Protein 5DXI (pdb70)

Structure (mmCIF, N/CA/C/O backbone):
data_5DXI
#
_entry.id   5DXI
#
_cell.length_a   58.757
_cell.length_b   87.200
_cell.length_c   139.271
_cell.angle_alpha   90.000
_cell.angle_beta   90.000
_cell.angle_gamma   90.000
#
_symmetry.space_group_name_H-M   'P 21 21 21'
#
loop_
_entity.id
_entity.type
_entity.pdbx_description
1 polymer 'trehalose-6-phosphate phosphatase'
2 branched alpha-D-glucopyranose-(1-1)-alpha-D-glucopyranose
3 non-polymer 'MAGNESIUM ION'
4 non-polymer 'BERYLLIUM TRIFLUORIDE ION'
5 water water
#
loop_
_atom_site.group_PDB
_atom_site.id
_atom_site.type_symbol
_atom_site.label_atom_id
_atom_site.label_alt_id
_atom_site.label_comp_id
_atom_site.label_asym_id
_atom_site.label_entity_id
_atom_site.label_seq_id
_atom_site.pdbx_PDB_ins_code
_atom_site.Cartn_x
_atom_site.Cartn_y
_atom_site.Cartn_z
_atom_site.occupancy
_atom_site.B_iso_or_equiv
_atom_site.auth_seq_id
_atom_site.auth_comp_id
_atom_site.auth_asym_id
_atom_site.auth_atom_id
_atom_site.pdbx_PDB_model_num
ATOM 1 N N . SER A 1 1 ? 4.691 79.931 176.407 1.00 52.62 -2 SER A N 1
ATOM 2 C CA . SER A 1 1 ? 5.625 80.823 177.100 1.00 54.13 -2 SER A CA 1
ATOM 3 C C . SER A 1 1 ? 6.992 80.184 177.463 1.00 49.56 -2 SER A C 1
ATOM 4 O O . SER A 1 1 ? 8.012 80.855 177.308 1.00 58.04 -2 SER A O 1
ATOM 6 N N . ASN A 1 2 ? 7.055 78.942 177.957 1.00 55.76 -1 ASN A N 1
ATOM 7 C CA . ASN A 1 2 ? 5.901 78.196 178.429 1.00 50.52 -1 ASN A CA 1
ATOM 8 C C . ASN A 1 2 ? 5.608 78.574 179.879 1.00 45.53 -1 ASN A C 1
ATOM 9 O O . ASN A 1 2 ? 6.515 78.675 180.709 1.00 41.87 -1 ASN A O 1
ATOM 14 N N . ALA A 1 3 ? 4.328 78.814 180.145 1.00 39.87 0 ALA A N 1
ATOM 15 C CA . ALA A 1 3 ? 3.865 79.396 181.393 1.00 37.52 0 ALA A CA 1
ATOM 16 C C . ALA A 1 3 ? 4.443 78.691 182.607 1.00 32.60 0 ALA A C 1
ATOM 17 O O . ALA A 1 3 ? 4.566 77.471 182.622 1.00 32.89 0 ALA A O 1
ATOM 19 N N . TYR A 1 4 ? 4.800 79.475 183.620 1.00 30.78 1 TYR A N 1
ATOM 20 C CA . TYR A 1 4 ? 5.381 78.931 184.832 1.00 30.89 1 TYR A CA 1
ATOM 21 C C . TYR A 1 4 ? 4.394 79.011 185.999 1.00 32.20 1 TYR A C 1
ATOM 22 O O . TYR A 1 4 ? 4.415 78.177 186.910 1.00 27.26 1 TYR A O 1
ATOM 31 N N . THR A 1 5 ? 3.531 80.022 185.956 1.00 29.03 2 THR A N 1
ATOM 32 C CA . THR A 1 5 ? 2.488 80.209 186.954 1.00 28.67 2 THR A CA 1
ATOM 33 C C . THR A 1 5 ? 1.192 80.522 186.239 1.00 26.80 2 THR A C 1
ATOM 34 O O . THR A 1 5 ? 1.227 81.020 185.129 1.00 30.23 2 THR A O 1
ATOM 38 N N . PRO A 1 6 ? 0.050 80.191 186.853 1.00 27.92 3 PRO A N 1
ATOM 39 C CA . PRO A 1 6 ? -1.247 80.595 186.294 1.00 27.99 3 PRO A CA 1
ATOM 40 C C . PRO A 1 6 ? -1.509 82.091 186.483 1.00 28.77 3 PRO A C 1
ATOM 41 O O . PRO A 1 6 ? -0.937 82.695 187.390 1.00 29.83 3 PRO A O 1
ATOM 45 N N . ALA A 1 7 ? -2.363 82.677 185.654 1.00 28.83 4 ALA A N 1
ATOM 46 C CA . ALA A 1 7 ? -2.797 84.060 185.890 1.00 33.78 4 ALA A CA 1
ATOM 47 C C . ALA A 1 7 ? -3.551 84.098 187.207 1.00 33.14 4 ALA A C 1
ATOM 48 O O . ALA A 1 7 ? -4.165 83.100 187.603 1.00 30.34 4 ALA A O 1
ATOM 50 N N . LEU A 1 8 ? -3.492 85.231 187.896 1.00 27.82 5 LEU A N 1
ATOM 51 C CA . LEU A 1 8 ? -4.198 85.398 189.165 1.00 30.65 5 LEU A CA 1
ATOM 52 C C . LEU A 1 8 ? -5.697 85.213 188.978 1.00 31.27 5 LEU A C 1
ATOM 53 O O . LEU A 1 8 ? -6.283 85.743 188.036 1.00 33.12 5 LEU A O 1
ATOM 58 N N . ASN A 1 9 ? -6.300 84.453 189.882 1.00 31.92 6 ASN A N 1
ATOM 59 C CA . ASN A 1 9 ? -7.743 84.251 189.927 1.00 34.65 6 ASN A CA 1
ATOM 60 C C . ASN A 1 9 ? -8.404 85.440 190.653 1.00 33.93 6 ASN A C 1
ATOM 61 O O . ASN A 1 9 ? -8.636 85.397 191.856 1.00 33.00 6 ASN A O 1
ATOM 66 N N . ARG A 1 10 ? -8.700 86.501 189.914 1.00 35.47 7 ARG A N 1
ATOM 67 C CA . ARG A 1 10 ? -9.181 87.722 190.547 1.00 36.60 7 ARG A CA 1
ATOM 68 C C . ARG A 1 10 ? -10.525 87.556 191.284 1.00 36.86 7 ARG A C 1
ATOM 69 O O . ARG A 1 10 ? -10.665 88.065 192.393 1.00 38.82 7 ARG A O 1
ATOM 77 N N . PRO A 1 11 ? -11.501 86.818 190.700 1.00 41.68 8 PRO A N 1
ATOM 78 C CA . PRO A 1 11 ? -12.752 86.621 191.456 1.00 35.63 8 PRO A CA 1
ATOM 79 C C . PRO A 1 11 ? -12.581 85.923 192.801 1.00 40.67 8 PRO A C 1
ATOM 80 O O . PRO A 1 11 ? -13.237 86.323 193.770 1.00 39.65 8 PRO A O 1
ATOM 84 N N . LEU A 1 12 ? -11.725 84.903 192.860 1.00 35.80 9 LEU A N 1
ATOM 85 C CA . LEU A 1 12 ? -11.422 84.237 194.122 1.00 38.90 9 LEU A CA 1
ATOM 86 C C . LEU A 1 12 ? -10.753 85.214 195.093 1.00 34.97 9 LEU A C 1
ATOM 87 O O . LEU A 1 12 ? -11.089 85.247 196.275 1.00 36.22 9 LEU A O 1
ATOM 92 N N . LEU A 1 13 ? -9.798 85.993 194.593 1.00 35.26 10 LEU A N 1
ATOM 93 C CA . LEU A 1 13 ? -9.106 86.954 195.451 1.00 36.27 10 LEU A CA 1
ATOM 94 C C . LEU A 1 13 ? -10.139 87.886 196.084 1.00 36.90 10 LEU A C 1
ATOM 95 O O . LEU A 1 13 ? -10.115 88.131 197.301 1.00 37.21 10 LEU A O 1
ATOM 100 N N . LEU A 1 14 ? -11.070 88.352 195.251 1.00 35.79 11 LEU A N 1
ATOM 101 C CA . LEU A 1 14 ? -12.128 89.258 195.690 1.00 38.92 11 LEU A CA 1
ATOM 102 C C . LEU A 1 14 ? -12.998 88.589 196.746 1.00 41.61 11 LEU A C 1
ATOM 103 O O . LEU A 1 14 ? -13.326 89.191 197.768 1.00 42.52 11 LEU A O 1
ATOM 108 N N . ASN A 1 15 ? -13.360 87.329 196.509 1.00 39.79 12 ASN A N 1
ATOM 109 C CA . ASN A 1 15 ? -14.183 86.605 197.468 1.00 40.53 12 ASN A CA 1
ATOM 110 C C . ASN A 1 15 ? -13.496 86.412 198.810 1.00 42.42 12 ASN A C 1
ATOM 111 O O . ASN A 1 15 ? -14.123 86.569 199.861 1.00 46.42 12 ASN A O 1
ATOM 116 N N . ASN A 1 16 ? -12.214 86.066 198.784 1.00 39.66 13 ASN A N 1
ATOM 117 C CA . ASN A 1 16 ? -11.480 85.853 200.024 1.00 40.12 13 ASN A CA 1
ATOM 118 C C . ASN A 1 16 ? -11.353 87.197 200.760 1.00 40.67 13 ASN A C 1
ATOM 119 O O . ASN A 1 16 ? -11.453 87.248 201.989 1.00 42.31 13 ASN A O 1
ATOM 124 N N . TYR A 1 17 ? -11.146 88.270 199.993 1.00 37.23 14 TYR A N 1
ATOM 125 C CA . TYR A 1 17 ? -11.048 89.631 200.545 1.00 41.88 14 TYR A CA 1
ATOM 126 C C . TYR A 1 17 ? -12.303 90.018 201.308 1.00 42.93 14 TYR A C 1
ATOM 127 O O . TYR A 1 17 ? -12.234 90.392 202.472 1.00 42.59 14 TYR A O 1
ATOM 136 N N . LYS A 1 18 ? -13.453 89.885 200.661 1.00 43.76 15 LYS A N 1
ATOM 137 C CA . LYS A 1 18 ? -14.701 90.303 201.278 1.00 46.81 15 LYS A CA 1
ATOM 138 C C . LYS A 1 18 ? -15.124 89.385 202.436 1.00 49.74 15 LYS A C 1
ATOM 139 O O . LYS A 1 18 ? -15.853 89.805 203.333 1.00 50.61 15 LYS A O 1
ATOM 145 N N . GLU A 1 19 ? -14.650 88.143 202.433 1.00 46.95 16 GLU A N 1
ATOM 146 C CA . GLU A 1 19 ? -14.942 87.226 203.526 1.00 48.18 16 GLU A CA 1
ATOM 147 C C . GLU A 1 19 ? -14.104 87.516 204.777 1.00 49.58 16 GLU A C 1
ATOM 148 O O . GLU A 1 19 ? -14.556 87.286 205.902 1.00 52.18 16 GLU A O 1
ATOM 154 N N . SER A 1 20 ? -12.882 88.001 204.571 1.00 47.26 17 SER A N 1
ATOM 155 C CA . SER A 1 20 ? -11.894 88.146 205.643 1.00 49.14 17 SER A CA 1
ATOM 156 C C . SER A 1 20 ? -12.069 89.383 206.539 1.00 47.70 17 SER A C 1
ATOM 157 O O . SER A 1 20 ? -12.658 90.385 206.134 1.00 49.06 17 SER A O 1
ATOM 160 N N . GLN A 1 21 ? -11.525 89.298 207.751 1.00 48.29 18 GLN A N 1
ATOM 161 C CA . GLN A 1 21 ? -11.648 90.362 208.750 1.00 49.38 18 GLN A CA 1
ATOM 162 C C . GLN A 1 21 ? -10.344 91.127 208.983 1.00 49.11 18 GLN A C 1
ATOM 163 O O . GLN A 1 21 ? -10.371 92.317 209.298 1.00 48.04 18 GLN A O 1
ATOM 169 N N . ARG A 1 22 ? -9.209 90.445 208.844 1.00 45.97 19 ARG A N 1
ATOM 170 C CA . ARG A 1 22 ? -7.909 91.050 209.152 1.00 45.20 19 ARG A CA 1
ATOM 171 C C . ARG A 1 22 ? -6.979 90.941 207.951 1.00 41.24 19 ARG A C 1
ATOM 172 O O . ARG A 1 22 ? -6.270 89.952 207.764 1.00 39.41 19 ARG A O 1
ATOM 180 N N . ARG A 1 23 ? -6.975 91.993 207.150 1.00 38.96 20 ARG A N 1
ATOM 181 C CA . ARG A 1 23 ? -6.313 91.944 205.871 1.00 37.18 20 ARG A CA 1
ATOM 182 C C . ARG A 1 23 ? -4.953 92.617 205.933 1.00 37.60 20 ARG A C 1
ATOM 183 O O . ARG A 1 23 ? -4.813 93.699 206.511 1.00 40.95 20 ARG A O 1
ATOM 191 N N . LEU A 1 24 ? -3.957 91.992 205.321 1.00 33.03 21 LEU A N 1
ATOM 192 C CA . LEU A 1 24 ? -2.613 92.562 205.268 1.00 32.49 21 LEU A CA 1
ATOM 193 C C . LEU A 1 24 ? -2.108 92.598 203.833 1.00 33.55 21 LEU A C 1
ATOM 194 O O . LEU A 1 24 ? -1.914 91.547 203.185 1.00 31.56 21 LEU A O 1
ATOM 199 N N . PHE A 1 25 ? -1.900 93.810 203.337 1.00 30.86 22 PHE A N 1
ATOM 200 C CA . PHE A 1 25 ? -1.354 94.034 202.009 1.00 28.30 22 PHE A CA 1
ATOM 201 C C . PHE A 1 25 ? 0.142 94.324 202.083 1.00 32.26 22 PHE A C 1
ATOM 202 O O . PHE A 1 25 ? 0.582 95.202 202.847 1.00 33.17 22 PHE A O 1
ATOM 210 N N . LEU A 1 26 ? 0.911 93.608 201.268 1.00 28.30 23 LEU A N 1
ATOM 211 C CA . LEU A 1 26 ? 2.366 93.695 201.268 1.00 27.92 23 LEU A CA 1
ATOM 212 C C . LEU A 1 26 ? 2.850 94.028 199.868 1.00 26.03 23 LEU A C 1
ATOM 213 O O . LEU A 1 26 ? 3.083 93.138 199.028 1.00 25.37 23 LEU A O 1
ATOM 218 N N . PHE A 1 27 ? 3.007 95.321 199.614 1.00 26.93 24 PHE A N 1
ATOM 219 C CA . PHE A 1 27 ? 3.248 95.790 198.254 1.00 27.31 24 PHE A CA 1
ATOM 220 C C . PHE A 1 27 ? 4.674 96.198 198.003 1.00 26.94 24 PHE A C 1
ATOM 221 O O . PHE A 1 27 ? 5.193 97.117 198.639 1.00 27.17 24 PHE A O 1
ATOM 229 N N . ASP A 1 28 ? 5.282 95.542 197.031 1.00 24.74 25 ASP A N 1
ATOM 230 C CA . ASP A 1 28 ? 6.416 96.121 196.353 1.00 22.66 25 ASP A CA 1
ATOM 231 C C . ASP A 1 28 ? 5.991 97.437 195.677 1.00 26.17 25 ASP A C 1
ATOM 232 O O . ASP A 1 28 ? 4.823 97.572 195.316 1.00 23.51 25 ASP A O 1
ATOM 237 N N . TYR A 1 29 ? 6.923 98.374 195.467 1.00 26.87 26 TYR A N 1
ATOM 238 C CA . TYR A 1 29 ? 6.589 99.618 194.760 1.00 27.38 26 TYR A CA 1
ATOM 239 C C . TYR A 1 29 ? 7.017 99.577 193.292 1.00 25.92 26 TYR A C 1
ATOM 240 O O . TYR A 1 29 ? 6.178 99.430 192.401 1.00 26.84 26 TYR A O 1
ATOM 249 N N . ASP A 1 30 ? 8.314 99.675 193.032 1.00 25.09 27 ASP A N 1
ATOM 250 C CA . ASP A 1 30 ? 8.798 99.765 191.653 1.00 26.06 27 ASP A CA 1
ATOM 251 C C . ASP A 1 30 ? 8.508 98.528 190.810 1.00 29.42 27 ASP A C 1
ATOM 252 O O . ASP A 1 30 ? 8.766 97.409 191.216 1.00 26.17 27 ASP A O 1
ATOM 257 N N . GLY A 1 31 ? 7.950 98.756 189.625 1.00 28.06 28 GLY A N 1
ATOM 258 C CA . GLY A 1 31 ? 7.617 97.689 188.703 1.00 25.94 28 GLY A CA 1
ATOM 259 C C . GLY A 1 31 ? 6.403 96.898 189.155 1.00 26.91 28 GLY A C 1
ATOM 260 O O . GLY A 1 31 ? 6.029 95.897 188.536 1.00 26.28 28 GLY A O 1
ATOM 261 N N . THR A 1 32 ? 5.760 97.374 190.214 1.00 25.00 29 THR A N 1
ATOM 262 C CA . THR A 1 32 ? 4.660 96.649 190.818 1.00 27.57 29 THR A CA 1
ATOM 263 C C . THR A 1 32 ? 3.444 97.554 190.952 1.00 27.97 29 THR A C 1
ATOM 264 O O . THR A 1 32 ? 2.393 97.256 190.391 1.00 27.96 29 THR A O 1
ATOM 268 N N . LEU A 1 33 ? 3.591 98.662 191.680 1.00 28.46 30 LEU A N 1
ATOM 269 C CA . LEU A 1 33 ? 2.519 99.656 191.802 1.00 29.33 30 LEU A CA 1
ATOM 270 C C . LEU A 1 33 ? 2.675 100.774 190.765 1.00 31.55 30 LEU A C 1
ATOM 271 O O . LEU A 1 33 ? 1.768 101.587 190.573 1.00 30.88 30 LEU A O 1
ATOM 276 N N . THR A 1 34 ? 3.827 100.795 190.099 1.00 28.01 31 THR A N 1
ATOM 277 C CA . THR A 1 34 ? 4.142 101.810 189.092 1.00 30.78 31 THR A CA 1
ATOM 278 C C . THR A 1 34 ? 5.116 101.197 188.116 1.00 29.98 31 THR A C 1
ATOM 279 O O . THR A 1 34 ? 5.922 100.355 188.495 1.00 30.73 31 THR A O 1
ATOM 283 N N . PRO A 1 35 ? 5.054 101.610 186.848 1.00 32.78 32 PRO A N 1
ATOM 284 C CA . PRO A 1 35 ? 5.906 100.935 185.868 1.00 25.88 32 PRO A CA 1
ATOM 285 C C . PRO A 1 35 ? 7.391 101.218 186.044 1.00 25.66 32 PRO A C 1
ATOM 286 O O . PRO A 1 35 ? 7.791 102.197 186.673 1.00 31.66 32 PRO A O 1
ATOM 290 N N . ILE A 1 36 ? 8.202 100.313 185.510 1.00 28.49 33 ILE A N 1
ATOM 291 C CA . ILE A 1 36 ? 9.633 100.515 185.414 1.00 29.94 33 ILE A CA 1
ATOM 292 C C . ILE A 1 36 ? 9.939 101.633 184.420 1.00 33.70 33 ILE A C 1
ATOM 293 O O . ILE A 1 36 ? 9.493 101.570 183.281 1.00 31.76 33 ILE A O 1
ATOM 298 N N . VAL A 1 37 ? 10.698 102.637 184.838 1.00 35.24 34 VAL A N 1
ATOM 299 C CA . VAL A 1 37 ? 11.098 103.697 183.919 1.00 37.36 34 VAL A CA 1
ATOM 300 C C . VAL A 1 37 ? 12.596 103.958 183.973 1.00 41.11 34 VAL A C 1
ATOM 301 O O . VAL A 1 37 ? 13.305 103.466 184.861 1.00 35.95 34 VAL A O 1
ATOM 305 N N . GLN A 1 38 ? 13.056 104.745 183.004 1.00 38.76 35 GLN A N 1
ATOM 306 C CA . GLN A 1 38 ? 14.465 105.056 182.812 1.00 40.34 35 GLN A CA 1
ATOM 307 C C . GLN A 1 38 ? 15.046 105.845 184.003 1.00 37.62 35 GLN A C 1
ATOM 308 O O . GLN A 1 38 ? 16.145 105.563 184.500 1.00 36.58 35 GLN A O 1
ATOM 314 N N . ASP A 1 39 ? 14.293 106.841 184.444 1.00 34.63 36 ASP A N 1
ATOM 315 C CA . ASP A 1 39 ? 14.722 107.742 185.508 1.00 35.38 36 ASP A CA 1
ATOM 316 C C . ASP A 1 39 ? 13.981 107.390 186.795 1.00 34.48 36 ASP A C 1
ATOM 317 O O . ASP A 1 39 ? 12.764 107.564 186.871 1.00 33.46 36 ASP A O 1
ATOM 322 N N . PRO A 1 40 ? 14.711 106.877 187.810 1.00 36.86 37 PRO A N 1
ATOM 323 C CA . PRO A 1 40 ? 14.048 106.439 189.047 1.00 31.15 37 PRO A CA 1
ATOM 324 C C . PRO A 1 40 ? 13.251 107.548 189.712 1.00 30.99 37 PRO A C 1
ATOM 325 O O . PRO A 1 40 ? 12.231 107.258 190.343 1.00 28.93 37 PRO A O 1
ATOM 329 N N . ALA A 1 41 ? 13.679 108.802 189.549 1.00 32.08 38 ALA A N 1
ATOM 330 C CA . ALA A 1 41 ? 12.986 109.924 190.184 1.00 32.58 38 ALA A CA 1
ATOM 331 C C . ALA A 1 41 ? 11.609 110.162 189.573 1.00 31.48 38 ALA A C 1
ATOM 332 O O . ALA A 1 41 ? 10.760 110.833 190.177 1.00 32.47 38 ALA A O 1
ATOM 334 N N . ALA A 1 42 ? 11.399 109.610 188.384 1.00 30.75 39 ALA A N 1
ATOM 335 C CA . ALA A 1 42 ? 10.146 109.769 187.645 1.00 32.47 39 ALA A CA 1
ATOM 336 C C . ALA A 1 42 ? 9.116 108.690 187.973 1.00 34.79 39 ALA A C 1
ATOM 337 O O . ALA A 1 42 ? 8.007 108.716 187.439 1.00 29.45 39 ALA A O 1
ATOM 339 N N . ALA A 1 43 ? 9.483 107.738 188.834 1.00 29.32 40 ALA A N 1
ATOM 340 C CA . ALA A 1 43 ? 8.604 106.618 189.171 1.00 32.50 40 ALA A CA 1
ATOM 341 C C . ALA A 1 43 ? 7.552 107.037 190.181 1.00 31.76 40 ALA A C 1
ATOM 342 O O . ALA A 1 43 ? 7.526 106.548 191.314 1.00 29.83 40 ALA A O 1
ATOM 344 N N . ILE A 1 44 ? 6.641 107.896 189.752 1.00 27.63 41 ILE A N 1
ATOM 345 C CA . ILE A 1 44 ? 5.770 108.599 190.684 1.00 30.99 41 ILE A CA 1
ATOM 346 C C . ILE A 1 44 ? 4.399 107.941 190.810 1.00 31.14 41 ILE A C 1
ATOM 347 O O . ILE A 1 44 ? 3.868 107.467 189.822 1.00 31.25 41 ILE A O 1
ATOM 352 N N . PRO A 1 45 ? 3.803 107.950 192.020 1.00 29.22 42 PRO A N 1
ATOM 353 C CA . PRO A 1 45 ? 2.473 107.340 192.174 1.00 31.47 42 PRO A CA 1
ATOM 354 C C . PRO A 1 45 ? 1.415 107.978 191.270 1.00 36.75 42 PRO A C 1
ATOM 355 O O . PRO A 1 45 ? 1.325 109.205 191.207 1.00 36.73 42 PRO A O 1
ATOM 359 N N . SER A 1 46 ? 0.648 107.149 190.571 1.00 37.68 43 SER A N 1
ATOM 360 C CA . SER A 1 46 ? -0.479 107.614 189.778 1.00 33.63 43 SER A CA 1
ATOM 361 C C . SER A 1 46 ? -1.616 107.978 190.700 1.00 35.73 43 SER A C 1
ATOM 362 O O . SER A 1 46 ? -1.670 107.506 191.840 1.00 35.70 43 SER A O 1
ATOM 365 N N . ASP A 1 47 ? -2.550 108.787 190.203 1.00 38.85 44 ASP A N 1
ATOM 366 C CA . ASP A 1 47 ? -3.760 109.111 190.968 1.00 40.22 44 ASP A CA 1
ATOM 367 C C . ASP A 1 47 ? -4.575 107.832 191.261 1.00 32.84 44 ASP A C 1
ATOM 368 O O . ASP A 1 47 ? -5.153 107.681 192.344 1.00 39.09 44 ASP A O 1
ATOM 373 N N . LYS A 1 48 ? -4.638 106.930 190.291 1.00 35.65 45 LYS A N 1
ATOM 374 C CA . LYS A 1 48 ? -5.361 105.666 190.499 1.00 38.00 45 LYS A CA 1
ATOM 375 C C . LYS A 1 48 ? -4.801 104.899 191.704 1.00 33.29 45 LYS A C 1
ATOM 376 O O . LYS A 1 48 ? -5.553 104.427 192.568 1.00 34.69 45 LYS A O 1
ATOM 382 N N . LEU A 1 49 ? -3.477 104.801 191.776 1.00 33.12 46 LEU A N 1
ATOM 383 C CA . LEU A 1 49 ? -2.831 104.170 192.930 1.00 31.27 46 LEU A CA 1
ATOM 384 C C . LEU A 1 49 ? -3.202 104.901 194.221 1.00 34.48 46 LEU A C 1
ATOM 385 O O . LEU A 1 49 ? -3.552 104.277 195.237 1.00 33.10 46 LEU A O 1
ATOM 390 N N . ASN A 1 50 ? -3.122 106.231 194.190 1.00 36.92 47 ASN A N 1
ATOM 391 C CA . ASN A 1 50 ? -3.453 107.006 195.375 1.00 36.63 47 ASN A CA 1
ATOM 392 C C . ASN A 1 50 ? -4.881 106.780 195.809 1.00 32.95 47 ASN A C 1
ATOM 393 O O . ASN A 1 50 ? -5.153 106.687 196.997 1.00 38.43 47 ASN A O 1
ATOM 398 N N . ARG A 1 51 ? -5.796 106.662 194.854 1.00 35.30 48 ARG A N 1
ATOM 399 C CA . ARG A 1 51 ? -7.202 106.454 195.215 1.00 40.05 48 ARG A CA 1
ATOM 400 C C . ARG A 1 51 ? -7.394 105.064 195.814 1.00 37.23 48 ARG A C 1
ATOM 401 O O . ARG A 1 51 ? -8.102 104.878 196.817 1.00 39.40 48 ARG A O 1
ATOM 409 N N . ILE A 1 52 ? -6.733 104.089 195.205 1.00 38.79 49 ILE A N 1
ATOM 410 C CA . ILE A 1 52 ? -6.768 102.731 195.719 1.00 32.20 49 ILE A CA 1
ATOM 411 C C . ILE A 1 52 ? -6.270 102.685 197.158 1.00 33.97 49 ILE A C 1
ATOM 412 O O . ILE A 1 52 ? -6.946 102.154 198.044 1.00 39.70 49 ILE A O 1
ATOM 417 N N . LEU A 1 53 ? -5.122 103.306 197.405 1.00 37.88 50 LEU A N 1
ATOM 418 C CA . LEU A 1 53 ? -4.528 103.277 198.733 1.00 34.50 50 LEU A CA 1
ATOM 419 C C . LEU A 1 53 ? -5.417 103.983 199.747 1.00 37.14 50 LEU A C 1
ATOM 420 O O . LEU A 1 53 ? -5.573 103.508 200.874 1.00 41.01 50 LEU A O 1
ATOM 425 N N . ASP A 1 54 ? -5.993 105.120 199.362 1.00 40.40 51 ASP A N 1
ATOM 426 C CA . ASP A 1 54 ? -6.894 105.835 200.270 1.00 41.52 51 ASP A CA 1
ATOM 427 C C . ASP A 1 54 ? -8.097 104.976 200.654 1.00 40.23 51 ASP A C 1
ATOM 428 O O . ASP A 1 54 ? -8.389 104.792 201.836 1.00 40.60 51 ASP A O 1
ATOM 433 N N . VAL A 1 55 ? -8.772 104.417 199.656 1.00 42.99 52 VAL A N 1
ATOM 434 C CA . VAL A 1 55 ? -9.956 103.605 199.926 1.00 41.67 52 VAL A CA 1
ATOM 435 C C . VAL A 1 55 ? -9.601 102.360 200.726 1.00 41.45 52 VAL A C 1
ATOM 436 O O . VAL A 1 55 ? -10.279 102.014 201.702 1.00 42.53 52 VAL A O 1
ATOM 440 N N . LEU A 1 56 ? -8.532 101.686 200.323 1.00 40.17 53 LEU A N 1
ATOM 441 C CA . LEU A 1 56 ? -8.136 100.474 201.029 1.00 40.52 53 LEU A CA 1
ATOM 442 C C . LEU A 1 56 ? -7.698 100.773 202.462 1.00 38.79 53 LEU A C 1
ATOM 443 O O . LEU A 1 56 ? -8.105 100.077 203.395 1.00 40.46 53 LEU A O 1
ATOM 448 N N . SER A 1 57 ? -6.906 101.829 202.654 1.00 40.49 54 SER A N 1
ATOM 449 C CA . SER A 1 57 ? -6.406 102.139 203.991 1.00 42.18 54 SER A CA 1
ATOM 450 C C . SER A 1 57 ? -7.513 102.665 204.907 1.00 42.82 54 SER A C 1
ATOM 451 O O . SER A 1 57 ? -7.371 102.637 206.133 1.00 43.49 54 SER A O 1
ATOM 454 N N . SER A 1 58 ? -8.620 103.113 204.323 1.00 42.76 55 SER A N 1
ATOM 455 C CA . SER A 1 58 ? -9.707 103.694 205.118 1.00 44.12 55 SER A CA 1
ATOM 456 C C . SER A 1 58 ? -10.500 102.641 205.867 1.00 49.63 55 SER A C 1
ATOM 457 O O . SER A 1 58 ? -11.104 102.921 206.908 1.00 49.63 55 SER A O 1
ATOM 460 N N . ASP A 1 59 ? -10.470 101.421 205.339 1.00 47.41 56 ASP A N 1
ATOM 461 C CA . ASP A 1 59 ? -11.102 100.277 205.978 1.00 47.50 56 ASP A CA 1
ATOM 462 C C . ASP A 1 59 ? -10.217 99.810 207.129 1.00 49.07 56 ASP A C 1
ATOM 463 O O . ASP A 1 59 ? -9.072 99.409 206.920 1.00 47.56 56 ASP A O 1
ATOM 468 N N . PRO A 1 60 ? -10.732 99.895 208.361 1.00 51.81 57 PRO A N 1
ATOM 469 C CA . PRO A 1 60 ? -9.927 99.501 209.522 1.00 53.13 57 PRO A CA 1
ATOM 470 C C . PRO A 1 60 ? -9.599 97.996 209.531 1.00 49.28 57 PRO A C 1
ATOM 471 O O . PRO A 1 60 ? -8.744 97.573 210.314 1.00 49.39 57 PRO A O 1
ATOM 475 N N . LYS A 1 61 ? -10.263 97.202 208.689 1.00 51.61 58 LYS A N 1
ATOM 476 C CA . LYS A 1 61 ? -9.886 95.793 208.540 1.00 47.80 58 LYS A CA 1
ATOM 477 C C . LYS A 1 61 ? -8.553 95.641 207.808 1.00 45.96 58 LYS A C 1
ATOM 478 O O . LYS A 1 61 ? -7.894 94.599 207.907 1.00 43.01 58 LYS A O 1
ATOM 484 N N . ASN A 1 62 ? -8.150 96.687 207.093 1.00 41.17 59 ASN A N 1
ATOM 485 C CA . ASN A 1 62 ? -6.968 96.614 206.240 1.00 42.50 59 ASN A CA 1
ATOM 486 C C . ASN A 1 62 ? -5.722 97.254 206.851 1.00 43.21 59 ASN A C 1
ATOM 487 O O . ASN A 1 62 ? -5.792 98.334 207.437 1.00 42.09 59 ASN A O 1
ATOM 492 N N . GLN A 1 63 ? -4.586 96.580 206.697 1.00 37.97 60 GLN A N 1
ATOM 493 C CA . GLN A 1 63 ? -3.274 97.157 206.984 1.00 36.66 60 GLN A CA 1
ATOM 494 C C . GLN A 1 63 ? -2.423 97.064 205.720 1.00 36.94 60 GLN A C 1
ATOM 495 O O . GLN A 1 63 ? -2.265 95.980 205.143 1.00 36.39 60 GLN A O 1
ATOM 501 N N . ILE A 1 64 ? -1.886 98.190 205.274 1.00 35.70 61 ILE A N 1
ATOM 502 C CA . ILE A 1 64 ? -1.130 98.196 204.029 1.00 33.95 61 ILE A CA 1
ATOM 503 C C . ILE A 1 64 ? 0.324 98.593 204.239 1.00 34.03 61 ILE A C 1
ATOM 504 O O . ILE A 1 64 ? 0.617 99.606 204.881 1.00 32.06 61 ILE A O 1
ATOM 509 N N . TRP A 1 65 ? 1.233 97.799 203.682 1.00 31.08 62 TRP A N 1
ATOM 510 C CA . TRP A 1 65 ? 2.658 98.087 203.768 1.00 27.74 62 TRP A CA 1
ATOM 511 C C . TRP A 1 65 ? 3.302 98.159 202.388 1.00 28.84 62 TRP A C 1
ATOM 512 O O . TRP A 1 65 ? 3.042 97.311 201.514 1.00 28.84 62 TRP A O 1
ATOM 523 N N . ILE A 1 66 ? 4.116 99.198 202.199 1.00 29.06 63 ILE A N 1
ATOM 524 C CA . ILE A 1 66 ? 4.961 99.332 201.025 1.00 27.05 63 ILE A CA 1
ATOM 525 C C . ILE A 1 66 ? 6.367 98.876 201.402 1.00 28.54 63 ILE A C 1
ATOM 526 O O . ILE A 1 66 ? 7.007 99.472 202.268 1.00 29.19 63 ILE A O 1
ATOM 531 N N . ILE A 1 67 ? 6.822 97.798 200.772 1.00 25.33 64 ILE A N 1
ATOM 532 C CA . ILE A 1 67 ? 8.098 97.174 201.086 1.00 22.48 64 ILE A CA 1
ATOM 533 C C . ILE A 1 67 ? 9.000 97.227 199.862 1.00 25.28 64 ILE A C 1
ATOM 534 O O . ILE A 1 67 ? 8.781 96.505 198.883 1.00 25.10 64 ILE A O 1
ATOM 539 N N . SER A 1 68 ? 10.015 98.083 199.915 1.00 23.68 65 SER A N 1
ATOM 540 C CA . SER A 1 68 ? 10.703 98.509 198.707 1.00 24.02 65 SER A CA 1
ATOM 541 C C . SER A 1 68 ? 12.220 98.471 198.844 1.00 24.90 65 SER A C 1
ATOM 542 O O . SER A 1 68 ? 12.744 98.441 199.952 1.00 28.50 65 SER A O 1
ATOM 545 N N . GLY A 1 69 ? 12.918 98.492 197.709 1.00 24.48 66 GLY A N 1
ATOM 546 C CA . GLY A 1 69 ? 14.353 98.724 197.700 1.00 24.63 66 GLY A CA 1
ATOM 547 C C . GLY A 1 69 ? 14.701 100.202 197.850 1.00 28.22 66 GLY A C 1
ATOM 548 O O . GLY A 1 69 ? 15.850 100.552 198.170 1.00 27.49 66 GLY A O 1
ATOM 549 N N . ARG A 1 70 ? 13.707 101.069 197.638 1.00 26.95 67 ARG A N 1
ATOM 550 C CA . ARG A 1 70 ? 13.881 102.531 197.734 1.00 26.86 67 ARG A CA 1
ATOM 551 C C . ARG A 1 70 ? 14.400 102.979 199.097 1.00 26.13 67 ARG A C 1
ATOM 552 O O . ARG A 1 70 ? 14.099 102.355 200.123 1.00 25.69 67 ARG A O 1
ATOM 560 N N . ASP A 1 71 ? 15.140 104.078 199.119 1.00 27.90 68 ASP A N 1
ATOM 561 C CA . ASP A 1 71 ? 15.578 104.625 200.394 1.00 30.29 68 ASP A CA 1
ATOM 562 C C . ASP A 1 71 ? 14.403 105.307 201.104 1.00 31.08 68 ASP A C 1
ATOM 563 O O . ASP A 1 71 ? 13.321 105.472 200.521 1.00 26.65 68 ASP A O 1
ATOM 568 N N . GLN A 1 72 ? 14.607 105.668 202.367 1.00 27.22 69 GLN A N 1
ATOM 569 C CA . GLN A 1 72 ? 13.533 106.251 203.177 1.00 31.77 69 GLN A CA 1
ATOM 570 C C . GLN A 1 72 ? 13.018 107.566 202.601 1.00 30.31 69 GLN A C 1
ATOM 571 O O . GLN A 1 72 ? 11.813 107.835 202.637 1.00 29.99 69 GLN A O 1
ATOM 577 N N . ALA A 1 73 ? 13.936 108.379 202.086 1.00 31.46 70 ALA A N 1
ATOM 578 C CA . ALA A 1 73 ? 13.590 109.701 201.557 1.00 32.43 70 ALA A CA 1
ATOM 579 C C . ALA A 1 73 ? 12.535 109.593 200.456 1.00 31.81 70 ALA A C 1
ATOM 580 O O . ALA A 1 73 ? 11.524 110.283 200.496 1.00 29.84 70 ALA A O 1
ATOM 582 N N . PHE A 1 74 ? 12.757 108.694 199.497 1.00 30.77 71 PHE A N 1
ATOM 583 C CA . PHE A 1 74 ? 11.801 108.500 198.411 1.00 30.48 71 PHE A CA 1
ATOM 584 C C . PHE A 1 74 ? 10.421 108.094 198.947 1.00 31.51 71 PHE A C 1
ATOM 585 O O . PHE A 1 74 ? 9.402 108.687 198.587 1.00 28.60 71 PHE A O 1
ATOM 593 N N . LEU A 1 75 ? 10.404 107.088 199.821 1.00 29.25 72 LEU A N 1
ATOM 594 C CA . LEU A 1 75 ? 9.161 106.547 200.347 1.00 28.94 72 LEU A CA 1
ATOM 595 C C . LEU A 1 75 ? 8.422 107.573 201.195 1.00 33.03 72 LEU A C 1
ATOM 596 O O . LEU A 1 75 ? 7.197 107.663 201.148 1.00 35.07 72 LEU A O 1
ATOM 601 N N . GLU A 1 76 ? 9.170 108.348 201.969 1.00 31.74 73 GLU A N 1
ATOM 602 C CA . GLU A 1 76 ? 8.562 109.397 202.764 1.00 35.79 73 GLU A CA 1
ATOM 603 C C . GLU A 1 76 ? 7.910 110.415 201.815 1.00 34.62 73 GLU A C 1
ATOM 604 O O . GLU A 1 76 ? 6.767 110.828 202.015 1.00 35.29 73 GLU A O 1
ATOM 610 N N . LYS A 1 77 ? 8.634 110.778 200.760 1.00 26.49 74 LYS A N 1
ATOM 611 C CA . LYS A 1 77 ? 8.142 111.745 199.794 1.00 34.89 74 LYS A CA 1
ATOM 612 C C . LYS A 1 77 ? 6.837 111.312 199.130 1.00 33.87 74 LYS A C 1
ATOM 613 O O . LYS A 1 77 ? 5.841 112.037 199.164 1.00 34.98 74 LYS A O 1
ATOM 619 N N . TRP A 1 78 ? 6.829 110.112 198.565 1.00 33.05 75 TRP A N 1
ATOM 620 C CA . TRP A 1 78 ? 5.707 109.701 197.729 1.00 31.13 75 TRP A CA 1
ATOM 621 C C . TRP A 1 78 ? 4.665 108.837 198.420 1.00 36.09 75 TRP A C 1
ATOM 622 O O . TRP A 1 78 ? 3.578 108.685 197.886 1.00 36.99 75 TRP A O 1
ATOM 633 N N . MET A 1 79 ? 4.971 108.314 199.612 1.00 35.62 76 MET A N 1
ATOM 634 C CA . MET A 1 79 ? 4.025 107.471 200.345 1.00 39.92 76 MET A CA 1
ATOM 635 C C . MET A 1 79 ? 3.807 107.915 201.784 1.00 40.53 76 MET A C 1
ATOM 636 O O . MET A 1 79 ? 2.969 107.341 202.483 1.00 43.92 76 MET A O 1
ATOM 641 N N . GLY A 1 80 ? 4.558 108.925 202.223 1.00 40.14 77 GLY A N 1
ATOM 642 C CA . GLY A 1 80 ? 4.589 109.319 203.626 1.00 44.81 77 GLY A CA 1
ATOM 643 C C . GLY A 1 80 ? 3.308 109.837 204.265 1.00 49.50 77 GLY A C 1
ATOM 644 O O . GLY A 1 80 ? 3.051 109.606 205.454 1.00 51.08 77 GLY A O 1
ATOM 645 N N . ASN A 1 81 ? 2.506 110.554 203.491 1.00 47.65 78 ASN A N 1
ATOM 646 C CA . ASN A 1 81 ? 1.264 111.102 204.017 1.00 51.58 78 ASN A CA 1
ATOM 647 C C . ASN A 1 81 ? 0.096 110.159 203.747 1.00 49.62 78 ASN A C 1
ATOM 648 O O . ASN A 1 81 ? -1.063 110.482 204.000 1.00 47.53 78 ASN A O 1
ATOM 653 N N . LYS A 1 82 ? 0.395 108.998 203.184 1.00 49.37 79 LYS A N 1
ATOM 654 C CA . LYS A 1 82 ? -0.663 108.041 202.945 1.00 45.56 79 LYS A CA 1
ATOM 655 C C . LYS A 1 82 ? -0.703 107.125 204.147 1.00 45.77 79 LYS A C 1
ATOM 656 O O . LYS A 1 82 ? 0.279 107.006 204.877 1.00 47.10 79 LYS A O 1
ATOM 662 N N . ASN A 1 83 ? -1.819 106.452 204.350 1.00 43.87 80 ASN A N 1
ATOM 663 C CA . ASN A 1 83 ? -1.983 105.721 205.588 1.00 43.36 80 ASN A CA 1
ATOM 664 C C . ASN A 1 83 ? -1.424 104.304 205.451 1.00 40.44 80 ASN A C 1
ATOM 665 O O . ASN A 1 83 ? -2.162 103.335 205.576 1.00 37.61 80 ASN A O 1
ATOM 670 N N . VAL A 1 84 ? -0.120 104.197 205.189 1.00 36.37 81 VAL A N 1
ATOM 671 C CA . VAL A 1 84 ? 0.519 102.902 204.924 1.00 38.51 81 VAL A CA 1
ATOM 672 C C . VAL A 1 84 ? 1.853 102.747 205.639 1.00 36.88 81 VAL A C 1
ATOM 673 O O . VAL A 1 84 ? 2.535 103.735 205.946 1.00 37.17 81 VAL A O 1
ATOM 677 N N . GLY A 1 85 ? 2.207 101.501 205.928 1.00 32.08 82 GLY A N 1
ATOM 678 C CA . GLY A 1 85 ? 3.514 101.190 206.471 1.00 32.90 82 GLY A CA 1
ATOM 679 C C . GLY A 1 85 ? 4.590 101.319 205.416 1.00 30.12 82 GLY A C 1
ATOM 680 O O . GLY A 1 85 ? 4.325 101.160 204.224 1.00 29.70 82 GLY A O 1
ATOM 681 N N . LEU A 1 86 ? 5.811 101.605 205.853 1.00 30.20 83 LEU A N 1
ATOM 682 C CA . LEU A 1 86 ? 6.932 101.755 204.929 1.00 30.53 83 LEU A CA 1
ATOM 683 C C . LEU A 1 86 ? 8.096 100.863 205.340 1.00 30.45 83 LEU A C 1
ATOM 684 O O . LEU A 1 86 ? 8.414 100.745 206.522 1.00 32.26 83 LEU A O 1
ATOM 689 N N . SER A 1 87 ? 8.723 100.228 204.362 1.00 28.18 84 SER A N 1
ATOM 690 C CA . SER A 1 87 ? 9.961 99.512 204.594 1.00 25.17 84 SER A CA 1
ATOM 691 C C . SER A 1 87 ? 10.907 99.840 203.455 1.00 28.69 84 SER A C 1
ATOM 692 O O . SER A 1 87 ? 10.525 99.760 202.290 1.00 26.33 84 SER A O 1
ATOM 695 N N . ALA A 1 88 ? 12.138 100.196 203.802 1.00 25.93 85 ALA A N 1
ATOM 696 C CA . ALA A 1 88 ? 13.086 100.746 202.853 1.00 24.77 85 ALA A CA 1
ATOM 697 C C . ALA A 1 88 ? 14.341 99.888 202.751 1.00 25.39 85 ALA A C 1
ATOM 698 O O . ALA A 1 88 ? 14.669 99.146 203.683 1.00 28.34 85 ALA A O 1
ATOM 700 N N . GLU A 1 89 ? 15.016 99.989 201.609 1.00 26.31 86 GLU A N 1
ATOM 701 C CA . GLU A 1 89 ? 16.312 99.355 201.327 1.00 25.19 86 GLU A CA 1
ATOM 702 C C . GLU A 1 89 ? 16.317 97.836 201.531 1.00 29.68 86 GLU A C 1
ATOM 703 O O . GLU A 1 89 ? 17.235 97.284 202.144 1.00 29.31 86 GLU A O 1
ATOM 709 N N . HIS A 1 90 ? 15.292 97.179 200.992 1.00 25.73 87 HIS A N 1
ATOM 710 C CA . HIS A 1 90 ? 15.195 95.729 200.963 1.00 28.84 87 HIS A CA 1
ATOM 711 C C . HIS A 1 90 ? 15.263 95.154 202.378 1.00 29.66 87 HIS A C 1
ATOM 712 O O . HIS A 1 90 ? 15.986 94.203 202.608 1.00 31.61 87 HIS A O 1
ATOM 719 N N . GLY A 1 91 ? 14.526 95.746 203.318 1.00 29.45 88 GLY A N 1
ATOM 720 C CA . GLY A 1 91 ? 14.432 95.196 204.664 1.00 30.37 88 GLY A CA 1
ATOM 721 C C . GLY A 1 91 ? 15.297 95.849 205.738 1.00 33.15 88 GLY A C 1
ATOM 722 O O . GLY A 1 91 ? 15.303 95.398 206.885 1.00 30.19 88 GLY A O 1
ATOM 723 N N . CYS A 1 92 ? 16.018 96.913 205.390 1.00 29.40 89 CYS A N 1
ATOM 724 C CA . CYS A 1 92 ? 16.881 97.559 206.376 1.00 30.11 89 CYS A CA 1
ATOM 725 C C . CYS A 1 92 ? 16.119 98.468 207.332 1.00 32.82 89 CYS A C 1
ATOM 726 O O . CYS A 1 92 ? 16.535 98.648 208.485 1.00 31.21 89 CYS A O 1
ATOM 729 N N . PHE A 1 93 ? 14.994 99.020 206.877 1.00 31.43 90 PHE A N 1
ATOM 730 C CA . PHE A 1 93 ? 14.245 99.994 207.684 1.00 30.58 90 PHE A CA 1
ATOM 731 C C . PHE A 1 93 ? 12.759 99.694 207.684 1.00 32.34 90 PHE A C 1
ATOM 732 O O . PHE A 1 93 ? 12.241 99.202 206.694 1.00 32.72 90 PHE A O 1
ATOM 740 N N . MET A 1 94 ? 12.083 99.995 208.792 1.00 31.77 91 MET A N 1
ATOM 741 C CA . MET A 1 94 ? 10.625 99.856 208.901 1.00 34.27 91 MET A CA 1
ATOM 742 C C . MET A 1 94 ? 10.018 101.089 209.543 1.00 35.25 91 MET A C 1
ATOM 743 O O . MET A 1 94 ? 10.608 101.657 210.459 1.00 34.38 91 MET A O 1
ATOM 748 N N . LYS A 1 95 ? 8.827 101.483 209.109 1.00 34.70 92 LYS A N 1
ATOM 749 C CA . LYS A 1 95 ? 8.126 102.536 209.829 1.00 34.87 92 LYS A CA 1
ATOM 750 C C . LYS A 1 95 ? 6.631 102.234 209.914 1.00 36.54 92 LYS A C 1
ATOM 751 O O . LYS A 1 95 ? 5.922 102.213 208.900 1.00 34.93 92 LYS A O 1
ATOM 757 N N . ASP A 1 96 ? 6.169 101.988 211.136 1.00 35.47 93 ASP A N 1
ATOM 758 C CA . ASP A 1 96 ? 4.761 101.725 211.408 1.00 38.60 93 ASP A CA 1
ATOM 759 C C . ASP A 1 96 ? 3.874 102.886 210.984 1.00 43.38 93 ASP A C 1
ATOM 760 O O . ASP A 1 96 ? 4.316 104.042 210.937 1.00 42.11 93 ASP A O 1
ATOM 765 N N . ILE A 1 97 ? 2.614 102.570 210.703 1.00 39.97 94 ILE A N 1
ATOM 766 C CA . ILE A 1 97 ? 1.647 103.562 210.251 1.00 46.70 94 ILE A CA 1
ATOM 767 C C . ILE A 1 97 ? 1.469 104.695 211.266 1.00 50.26 94 ILE A C 1
ATOM 768 O O . ILE A 1 97 ? 1.399 105.877 210.902 1.00 55.23 94 ILE A O 1
ATOM 773 N N . GLY A 1 98 ? 1.437 104.353 212.542 1.00 48.01 95 GLY A N 1
ATOM 774 C CA . GLY A 1 98 ? 1.343 105.402 213.541 1.00 62.17 95 GLY A CA 1
ATOM 775 C C . GLY A 1 98 ? 2.658 106.125 213.816 1.00 61.21 95 GLY A C 1
ATOM 776 O O . GLY A 1 98 ? 2.676 107.327 214.050 1.00 62.93 95 GLY A O 1
ATOM 777 N N . SER A 1 99 ? 3.763 105.391 213.747 1.00 60.68 96 SER A N 1
ATOM 778 C CA . SER A 1 99 ? 5.072 105.891 214.174 1.00 55.99 96 SER A CA 1
ATOM 779 C C . SER A 1 99 ? 5.634 107.119 213.460 1.00 59.46 96 SER A C 1
ATOM 780 O O . SER A 1 99 ? 5.276 107.447 212.322 1.00 58.92 96 SER A O 1
ATOM 783 N N . LYS A 1 100 ? 6.551 107.768 214.173 1.00 59.68 97 LYS A N 1
ATOM 784 C CA . LYS A 1 100 ? 7.111 109.055 213.810 1.00 58.41 97 LYS A CA 1
ATOM 785 C C . LYS A 1 100 ? 8.532 108.878 213.313 1.00 52.35 97 LYS A C 1
ATOM 786 O O . LYS A 1 100 ? 9.023 109.648 212.505 1.00 55.38 97 LYS A O 1
ATOM 792 N N . GLU A 1 101 ? 9.143 107.782 213.728 1.00 49.34 98 GLU A N 1
ATOM 793 C CA . GLU A 1 101 ? 10.459 107.404 213.237 1.00 49.31 98 GLU A CA 1
ATOM 794 C C . GLU A 1 101 ? 10.556 105.973 212.777 1.00 42.77 98 GLU A C 1
ATOM 795 O O . GLU A 1 101 ? 9.736 105.120 213.116 1.00 41.50 98 GLU A O 1
ATOM 801 N N . TRP A 1 102 ? 11.564 105.761 211.946 1.00 41.63 99 TRP A N 1
ATOM 802 C CA . TRP A 1 102 ? 11.897 104.472 211.393 1.00 38.45 99 TRP A CA 1
ATOM 803 C C . TRP A 1 102 ? 12.655 103.648 212.416 1.00 41.02 99 TRP A C 1
ATOM 804 O O . TRP A 1 102 ? 13.303 104.195 213.300 1.00 40.82 99 TRP A O 1
ATOM 815 N N . VAL A 1 103 ? 12.575 102.335 212.278 1.00 36.59 100 VAL A N 1
ATOM 816 C CA . VAL A 1 103 ? 13.490 101.424 212.953 1.00 38.68 100 VAL A CA 1
ATOM 817 C C . VAL A 1 103 ? 14.570 100.989 211.958 1.00 36.93 100 VAL A C 1
ATOM 818 O O . VAL A 1 103 ? 14.252 100.554 210.848 1.00 35.19 100 VAL A O 1
ATOM 822 N N . ASN A 1 104 ? 15.839 101.124 212.333 1.00 35.70 101 ASN A N 1
ATOM 823 C CA . ASN A 1 104 ? 16.927 100.600 211.507 1.00 34.67 101 ASN A CA 1
ATOM 824 C C . ASN A 1 104 ? 17.265 99.178 211.907 1.00 36.05 101 ASN A C 1
ATOM 825 O O . ASN A 1 104 ? 18.016 98.974 212.857 1.00 31.89 101 ASN A O 1
ATOM 830 N N . LEU A 1 105 ? 16.772 98.200 211.150 1.00 31.77 102 LEU A N 1
ATOM 831 C CA . LEU A 1 105 ? 17.007 96.799 211.504 1.00 36.77 102 LEU A CA 1
ATOM 832 C C . LEU A 1 105 ? 18.461 96.393 211.281 1.00 34.75 102 LEU A C 1
ATOM 833 O O . LEU A 1 105 ? 18.894 95.337 211.743 1.00 32.94 102 LEU A O 1
ATOM 838 N N . ALA A 1 106 ? 19.224 97.231 210.584 1.00 31.65 103 ALA A N 1
ATOM 839 C CA . ALA A 1 106 ? 20.629 96.919 210.329 1.00 34.13 103 ALA A CA 1
ATOM 840 C C . ALA A 1 106 ? 21.570 97.766 211.195 1.00 33.31 103 ALA A C 1
ATOM 841 O O . ALA A 1 106 ? 22.780 97.763 210.991 1.00 33.09 103 ALA A O 1
ATOM 843 N N . ALA A 1 107 ? 21.008 98.488 212.158 1.00 32.72 104 ALA A N 1
ATOM 844 C CA . ALA A 1 107 ? 21.768 99.457 212.949 1.00 36.12 104 ALA A CA 1
ATOM 845 C C . ALA A 1 107 ? 22.987 98.838 213.648 1.00 35.72 104 ALA A C 1
ATOM 846 O O . ALA A 1 107 ? 23.965 99.525 213.927 1.00 36.76 104 ALA A O 1
ATOM 848 N N . SER A 1 108 ? 22.927 97.548 213.945 1.00 37.44 105 SER A N 1
ATOM 849 C CA . SER A 1 108 ? 24.020 96.912 214.672 1.00 43.06 105 SER A CA 1
ATOM 850 C C . SER A 1 108 ? 24.980 96.179 213.737 1.00 42.04 105 SER A C 1
ATOM 851 O O . SER A 1 108 ? 25.975 95.599 214.188 1.00 41.23 105 SER A O 1
ATOM 854 N N . PHE A 1 109 ? 24.675 96.187 212.440 1.00 37.57 106 PHE A N 1
ATOM 855 C CA . PHE A 1 109 ? 25.490 95.464 211.462 1.00 37.49 106 PHE A CA 1
ATOM 856 C C . PHE A 1 109 ? 26.773 96.195 211.062 1.00 34.86 106 PHE A C 1
ATOM 857 O O . PHE A 1 109 ? 26.842 97.419 211.083 1.00 33.71 106 PHE A O 1
ATOM 865 N N . ASP A 1 110 ? 27.794 95.412 210.726 1.00 34.85 107 ASP A N 1
ATOM 866 C CA . ASP A 1 110 ? 29.054 95.922 210.198 1.00 35.74 107 ASP A CA 1
ATOM 867 C C . ASP A 1 110 ? 28.869 96.499 208.784 1.00 38.10 107 ASP A C 1
ATOM 868 O O . ASP A 1 110 ? 28.387 95.808 207.884 1.00 35.39 107 ASP A O 1
ATOM 873 N N . MET A 1 111 ? 29.274 97.753 208.599 1.00 38.78 108 MET A N 1
ATOM 874 C CA . MET A 1 111 ? 29.089 98.456 207.332 1.00 39.64 108 MET A CA 1
ATOM 875 C C . MET A 1 111 ? 30.380 98.654 206.536 1.00 41.80 108 MET A C 1
ATOM 876 O O . MET A 1 111 ? 30.391 99.375 205.540 1.00 40.72 108 MET A O 1
ATOM 881 N N . SER A 1 112 ? 31.461 97.996 206.941 1.00 40.43 109 SER A N 1
ATOM 882 C CA . SER A 1 112 ? 32.757 98.269 206.323 1.00 41.10 109 SER A CA 1
ATOM 883 C C . SER A 1 112 ? 32.873 97.695 204.912 1.00 41.05 109 SER A C 1
ATOM 884 O O . SER A 1 112 ? 33.805 98.009 204.178 1.00 43.01 109 SER A O 1
ATOM 887 N N . TRP A 1 113 ? 31.918 96.855 204.532 1.00 40.77 110 TRP A N 1
ATOM 888 C CA . TRP A 1 113 ? 31.867 96.327 203.179 1.00 39.67 110 TRP A CA 1
ATOM 889 C C . TRP A 1 113 ? 31.505 97.397 202.140 1.00 40.69 110 TRP A C 1
ATOM 890 O O . TRP A 1 113 ? 31.852 97.260 200.971 1.00 38.74 110 TRP A O 1
ATOM 901 N N . GLN A 1 114 ? 30.836 98.460 202.579 1.00 35.81 111 GLN A N 1
ATOM 902 C CA . GLN A 1 114 ? 30.264 99.454 201.669 1.00 41.42 111 GLN A CA 1
ATOM 903 C C . GLN A 1 114 ? 31.301 100.069 200.731 1.00 45.56 111 GLN A C 1
ATOM 904 O O . GLN A 1 114 ? 31.075 100.164 199.520 1.00 44.44 111 GLN A O 1
ATOM 910 N N . GLU A 1 115 ? 32.438 100.472 201.285 1.00 44.69 112 GLU A N 1
ATOM 911 C CA . GLU A 1 115 ? 33.459 101.109 200.469 1.00 49.71 112 GLU A CA 1
ATOM 912 C C . GLU A 1 115 ? 34.102 100.146 199.491 1.00 47.99 112 GLU A C 1
ATOM 913 O O . GLU A 1 115 ? 34.473 100.540 198.390 1.00 48.28 112 GLU A O 1
ATOM 919 N N . LYS A 1 116 ? 34.207 98.881 199.875 1.00 46.30 113 LYS A N 1
ATOM 920 C CA . LYS A 1 116 ? 34.753 97.893 198.967 1.00 44.78 113 LYS A CA 1
ATOM 921 C C . LYS A 1 116 ? 33.795 97.658 197.801 1.00 47.51 113 LYS A C 1
ATOM 922 O O . LYS A 1 116 ? 34.225 97.539 196.658 1.00 43.21 113 LYS A O 1
ATOM 928 N N . VAL A 1 117 ? 32.500 97.591 198.093 1.00 45.85 114 VAL A N 1
ATOM 929 C CA . VAL A 1 117 ? 31.500 97.463 197.038 1.00 46.98 114 VAL A CA 1
ATOM 930 C C . VAL A 1 117 ? 31.508 98.718 196.157 1.00 44.77 114 VAL A C 1
ATOM 931 O O . VAL A 1 117 ? 31.464 98.625 194.930 1.00 43.42 114 VAL A O 1
ATOM 935 N N . ASP A 1 118 ? 31.569 99.881 196.799 1.00 40.52 115 ASP A N 1
ATOM 936 C CA . ASP A 1 118 ? 31.619 101.163 196.111 1.00 45.03 115 ASP A CA 1
ATOM 937 C C . ASP A 1 118 ? 32.791 101.209 195.130 1.00 48.14 115 ASP A C 1
ATOM 938 O O . ASP A 1 118 ? 32.621 101.568 193.966 1.00 46.89 115 ASP A O 1
ATOM 943 N N . ASP A 1 119 ? 33.976 100.841 195.613 1.00 46.47 116 ASP A N 1
ATOM 944 C CA . ASP A 1 119 ? 35.180 100.776 194.786 1.00 48.90 116 ASP A CA 1
ATOM 945 C C . ASP A 1 119 ? 34.986 99.870 193.579 1.00 47.40 116 ASP A C 1
ATOM 946 O O . ASP A 1 119 ? 35.396 100.198 192.468 1.00 49.23 116 ASP A O 1
ATOM 951 N N . ILE A 1 120 ? 34.355 98.728 193.799 1.00 44.28 117 ILE A N 1
ATOM 952 C CA . ILE A 1 120 ? 34.141 97.791 192.713 1.00 48.43 117 ILE A CA 1
ATOM 953 C C . ILE A 1 120 ? 33.142 98.380 191.702 1.00 47.18 117 ILE A C 1
ATOM 954 O O . ILE A 1 120 ? 33.348 98.279 190.490 1.00 49.36 117 ILE A O 1
ATOM 959 N N . PHE A 1 121 ? 32.088 99.021 192.210 1.00 45.34 118 PHE A N 1
ATOM 960 C CA . PHE A 1 121 ? 31.080 99.659 191.367 1.00 45.25 118 PHE A CA 1
ATOM 961 C C . PHE A 1 121 ? 31.690 100.802 190.551 1.00 48.99 118 PHE A C 1
ATOM 962 O O . PHE A 1 121 ? 31.310 101.023 189.401 1.00 48.82 118 PHE A O 1
ATOM 970 N N . LYS A 1 122 ? 32.621 101.540 191.148 1.00 46.26 119 LYS A N 1
ATOM 971 C CA . LYS A 1 122 ? 33.265 102.642 190.435 1.00 47.78 119 LYS A CA 1
ATOM 972 C C . LYS A 1 122 ? 34.048 102.141 189.217 1.00 50.59 119 LYS A C 1
ATOM 973 O O . LYS A 1 122 ? 34.035 102.770 188.155 1.00 53.31 119 LYS A O 1
ATOM 979 N N . TYR A 1 123 ? 34.710 100.999 189.371 1.00 51.64 120 TYR A N 1
ATOM 980 C CA . TYR A 1 123 ? 35.429 100.372 188.267 1.00 53.98 120 TYR A CA 1
ATOM 981 C C . TYR A 1 123 ? 34.506 99.991 187.112 1.00 55.82 120 TYR A C 1
ATOM 982 O O . TYR A 1 123 ? 34.813 100.259 185.948 1.00 58.35 120 TYR A O 1
ATOM 991 N N . TYR A 1 124 ? 33.381 99.359 187.424 1.00 52.94 121 TYR A N 1
ATOM 992 C CA . TYR A 1 124 ? 32.485 98.909 186.372 1.00 52.89 121 TYR A CA 1
ATOM 993 C C . TYR A 1 124 ? 31.664 100.061 185.815 1.00 51.81 121 TYR A C 1
ATOM 994 O O . TYR A 1 124 ? 31.233 100.010 184.668 1.00 53.61 121 TYR A O 1
ATOM 1003 N N . THR A 1 125 ? 31.460 101.102 186.617 1.00 51.36 122 THR A N 1
ATOM 1004 C CA . THR A 1 125 ? 30.794 102.307 186.134 1.00 50.57 122 THR A CA 1
ATOM 1005 C C . THR A 1 125 ? 31.658 102.975 185.062 1.00 57.47 122 THR A C 1
ATOM 1006 O O . THR A 1 125 ? 31.165 103.398 184.012 1.00 55.72 122 THR A O 1
ATOM 1010 N N . GLU A 1 126 ? 32.957 103.049 185.339 1.00 56.71 123 GLU A N 1
ATOM 1011 C CA . GLU A 1 126 ? 33.906 103.670 184.425 1.00 61.89 123 GLU A CA 1
ATOM 1012 C C . GLU A 1 126 ? 34.015 102.870 183.128 1.00 58.19 123 GLU A C 1
ATOM 1013 O O . GLU A 1 126 ? 34.292 103.432 182.069 1.00 58.77 123 GLU A O 1
ATOM 1019 N N . LYS A 1 127 ? 33.727 101.576 183.179 1.00 57.56 124 LYS A N 1
ATOM 1020 C CA . LYS A 1 127 ? 33.817 100.790 181.965 1.00 54.92 124 LYS A CA 1
ATOM 1021 C C . LYS A 1 127 ? 32.394 100.668 181.342 1.00 56.06 124 LYS A C 1
ATOM 1022 O O . LYS A 1 127 ? 32.186 100.002 180.323 1.00 55.76 124 LYS A O 1
ATOM 1028 N N . THR A 1 128 ? 31.415 101.368 181.915 1.00 53.71 125 THR A N 1
ATOM 1029 C CA . THR A 1 128 ? 30.049 101.253 181.401 1.00 52.05 125 THR A CA 1
ATOM 1030 C C . THR A 1 128 ? 29.351 102.599 181.327 1.00 50.53 125 THR A C 1
ATOM 1031 O O . THR A 1 128 ? 28.701 103.033 182.281 1.00 49.23 125 THR A O 1
ATOM 1035 N N . PRO A 1 129 ? 29.490 103.272 180.178 1.00 52.66 126 PRO A N 1
ATOM 1036 C CA . PRO A 1 129 ? 28.855 104.576 179.959 1.00 52.11 126 PRO A CA 1
ATOM 1037 C C . PRO A 1 129 ? 27.334 104.507 180.108 1.00 47.73 126 PRO A C 1
ATOM 1038 O O . PRO A 1 129 ? 26.721 103.576 179.594 1.00 50.49 126 PRO A O 1
ATOM 1042 N N . GLY A 1 130 ? 26.744 105.477 180.797 1.00 45.92 127 GLY A N 1
ATOM 1043 C CA . GLY A 1 130 ? 25.309 105.486 181.026 1.00 47.69 127 GLY A CA 1
ATOM 1044 C C . GLY A 1 130 ? 24.929 104.816 182.343 1.00 47.73 127 GLY A C 1
ATOM 1045 O O . GLY A 1 130 ? 23.803 104.963 182.819 1.00 45.31 127 GLY A O 1
ATOM 1046 N N . SER A 1 131 ? 25.868 104.088 182.940 1.00 43.76 128 SER A N 1
ATOM 1047 C CA . SER A 1 131 ? 25.618 103.456 184.242 1.00 43.55 128 SER A CA 1
ATOM 1048 C C . SER A 1 131 ? 25.886 104.451 185.367 1.00 42.49 128 SER A C 1
ATOM 1049 O O . SER A 1 131 ? 26.608 105.427 185.165 1.00 41.31 128 SER A O 1
ATOM 1052 N N . ASN A 1 132 ? 25.284 104.238 186.539 1.00 41.69 129 ASN A N 1
ATOM 1053 C CA . ASN A 1 132 ? 25.607 105.061 187.705 1.00 37.06 129 ASN A CA 1
ATOM 1054 C C . ASN A 1 132 ? 25.388 104.319 189.025 1.00 40.72 129 ASN A C 1
ATOM 1055 O O . ASN A 1 132 ? 24.736 103.271 189.071 1.00 36.65 129 ASN A O 1
ATOM 1060 N N . ILE A 1 133 ? 25.946 104.890 190.087 1.00 36.98 130 ILE A N 1
ATOM 1061 C CA . ILE A 1 133 ? 25.908 104.299 191.414 1.00 36.81 130 ILE A CA 1
ATOM 1062 C C . ILE A 1 133 ? 24.899 105.032 192.279 1.00 34.94 130 ILE A C 1
ATOM 1063 O O . ILE A 1 133 ? 24.913 106.252 192.340 1.00 34.62 130 ILE A O 1
ATOM 1068 N N . GLU A 1 134 ? 24.027 104.287 192.947 1.00 35.33 131 GLU A N 1
ATOM 1069 C CA . GLU A 1 134 ? 23.109 104.877 193.914 1.00 34.41 131 GLU A CA 1
ATOM 1070 C C . GLU A 1 134 ? 23.517 104.424 195.315 1.00 35.43 131 GLU A C 1
ATOM 1071 O O . GLU A 1 134 ? 23.420 103.240 195.642 1.00 30.86 131 GLU A O 1
ATOM 1077 N N . ARG A 1 135 ? 23.964 105.371 196.131 1.00 35.27 132 ARG A N 1
ATOM 1078 C CA . ARG A 1 135 ? 24.368 105.083 197.503 1.00 36.99 132 ARG A CA 1
ATOM 1079 C C . ARG A 1 135 ? 23.228 105.404 198.446 1.00 34.18 132 ARG A C 1
ATOM 1080 O O . ARG A 1 135 ? 22.920 106.562 198.694 1.00 35.30 132 ARG A O 1
ATOM 1088 N N . LYS A 1 136 ? 22.579 104.377 198.968 1.00 32.71 133 LYS A N 1
ATOM 1089 C CA . LYS A 1 136 ? 21.530 104.633 199.939 1.00 30.24 133 LYS A CA 1
ATOM 1090 C C . LYS A 1 136 ? 22.182 104.595 201.321 1.00 34.39 133 LYS A C 1
ATOM 1091 O O . LYS A 1 136 ? 23.405 104.592 201.409 1.00 35.78 133 LYS A O 1
ATOM 1097 N N . LYS A 1 137 ? 21.395 104.537 202.391 1.00 29.82 134 LYS A N 1
ATOM 1098 C CA . LYS A 1 137 ? 21.988 104.566 203.725 1.00 34.06 134 LYS A CA 1
ATOM 1099 C C . LYS A 1 137 ? 22.726 103.266 204.016 1.00 33.74 134 LYS A C 1
ATOM 1100 O O . LYS A 1 137 ? 23.851 103.278 204.518 1.00 34.66 134 LYS A O 1
ATOM 1106 N N . VAL A 1 138 ? 22.106 102.139 203.681 1.00 29.35 135 VAL A N 1
ATOM 1107 C CA . VAL A 1 138 ? 22.748 100.859 203.887 1.00 28.84 135 VAL A CA 1
ATOM 1108 C C . VAL A 1 138 ? 23.078 100.199 202.543 1.00 35.29 135 VAL A C 1
ATOM 1109 O O . VAL A 1 138 ? 24.248 100.036 202.194 1.00 34.67 135 VAL A O 1
ATOM 1113 N N . ALA A 1 139 ? 22.042 99.862 201.780 1.00 31.14 136 ALA A N 1
ATOM 1114 C CA . ALA A 1 139 ? 22.209 99.203 200.494 1.00 32.05 136 ALA A CA 1
ATOM 1115 C C . ALA A 1 139 ? 22.907 100.103 199.471 1.00 31.07 136 ALA A C 1
ATOM 1116 O O . ALA A 1 139 ? 22.784 101.320 199.521 1.00 29.79 136 ALA A O 1
ATOM 1118 N N . LEU A 1 140 ? 23.638 99.486 198.551 1.00 32.95 137 LEU A N 1
ATOM 1119 C CA . LEU A 1 140 ? 24.204 100.194 197.401 1.00 34.26 137 LEU A CA 1
ATOM 1120 C C . LEU A 1 140 ? 23.670 99.584 196.121 1.00 32.83 137 LEU A C 1
ATOM 1121 O O . LEU A 1 140 ? 23.471 98.371 196.040 1.00 34.92 137 LEU A O 1
ATOM 1126 N N . THR A 1 141 ? 23.429 100.430 195.125 1.00 34.67 138 THR A N 1
ATOM 1127 C CA . THR A 1 141 ? 22.846 99.990 193.869 1.00 36.03 138 THR A CA 1
ATOM 1128 C C . THR A 1 141 ? 23.687 100.451 192.688 1.00 33.32 138 THR A C 1
ATOM 1129 O O . THR A 1 141 ? 24.041 101.621 192.597 1.00 32.16 138 THR A O 1
ATOM 1133 N N . TRP A 1 142 ? 24.022 99.529 191.792 1.00 35.54 139 TRP A N 1
ATOM 1134 C CA . TRP A 1 142 ? 24.636 99.929 190.535 1.00 38.35 139 TRP A CA 1
ATOM 1135 C C . TRP A 1 142 ? 23.609 99.790 189.415 1.00 37.34 139 TRP A C 1
ATOM 1136 O O . TRP A 1 142 ? 23.110 98.693 189.149 1.00 36.67 139 TRP A O 1
ATOM 1147 N N . HIS A 1 143 ? 23.286 100.920 188.792 1.00 36.48 140 HIS A N 1
ATOM 1148 C CA . HIS A 1 143 ? 22.304 100.982 187.710 1.00 37.33 140 HIS A CA 1
ATOM 1149 C C . HIS A 1 143 ? 22.964 100.934 186.332 1.00 40.19 140 HIS A C 1
ATOM 1150 O O . HIS A 1 143 ? 23.907 101.676 186.085 1.00 37.47 140 HIS A O 1
ATOM 1157 N N . TYR A 1 144 ? 22.453 100.103 185.427 1.00 41.07 141 TYR A N 1
ATOM 1158 C CA . TYR A 1 144 ? 22.959 100.122 184.052 1.00 42.82 141 TYR A CA 1
ATOM 1159 C C . TYR A 1 144 ? 21.851 100.097 182.995 1.00 44.17 141 TYR A C 1
ATOM 1160 O O . TYR A 1 144 ? 22.092 99.717 181.848 1.00 40.98 141 TYR A O 1
ATOM 1169 N N . ARG A 1 145 ? 20.645 100.510 183.377 1.00 41.35 142 ARG A N 1
ATOM 1170 C CA . ARG A 1 145 ? 19.524 100.547 182.439 1.00 41.03 142 ARG A CA 1
ATOM 1171 C C . ARG A 1 145 ? 19.830 101.480 181.252 1.00 44.93 142 ARG A C 1
ATOM 1172 O O . ARG A 1 145 ? 19.514 101.169 180.108 1.00 43.28 142 ARG A O 1
ATOM 1180 N N . ARG A 1 146 ? 20.466 102.611 181.531 1.00 44.74 143 ARG A N 1
ATOM 1181 C CA . ARG A 1 146 ? 20.746 103.617 180.501 1.00 47.27 143 ARG A CA 1
ATOM 1182 C C . ARG A 1 146 ? 21.939 103.284 179.604 1.00 50.15 143 ARG A C 1
ATOM 1183 O O . ARG A 1 146 ? 22.215 104.009 178.653 1.00 55.40 143 ARG A O 1
ATOM 1191 N N . ALA A 1 147 ? 22.659 102.210 179.917 1.00 47.67 144 ALA A N 1
ATOM 1192 C CA . ALA A 1 147 ? 23.807 101.803 179.111 1.00 50.39 144 ALA A CA 1
ATOM 1193 C C . ALA A 1 147 ? 23.373 100.996 177.894 1.00 56.34 144 ALA A C 1
ATOM 1194 O O . ALA A 1 147 ? 22.211 100.605 177.780 1.00 55.53 144 ALA A O 1
ATOM 1196 N N . ASP A 1 148 ? 24.300 100.779 176.965 1.00 58.79 145 ASP A N 1
ATOM 1197 C CA . ASP A 1 148 ? 24.051 99.850 175.873 1.00 59.81 145 ASP A CA 1
ATOM 1198 C C . ASP A 1 148 ? 23.807 98.460 176.457 1.00 60.24 145 ASP A C 1
ATOM 1199 O O . ASP A 1 148 ? 24.598 97.982 177.273 1.00 58.92 145 ASP A O 1
ATOM 1204 N N . PRO A 1 149 ? 22.724 97.801 176.020 1.00 61.27 146 PRO A N 1
ATOM 1205 C CA . PRO A 1 149 ? 22.284 96.512 176.559 1.00 60.99 146 PRO A CA 1
ATOM 1206 C C . PRO A 1 149 ? 23.405 95.486 176.652 1.00 63.67 146 PRO A C 1
ATOM 1207 O O . PRO A 1 149 ? 23.597 94.887 177.711 1.00 60.95 146 PRO A O 1
ATOM 1211 N N . ASP A 1 150 ? 24.133 95.287 175.558 1.00 63.49 147 ASP A N 1
ATOM 1212 C CA . ASP A 1 150 ? 25.146 94.239 175.502 1.00 62.55 147 ASP A CA 1
ATOM 1213 C C . ASP A 1 150 ? 26.316 94.479 176.452 1.00 57.92 147 ASP A C 1
ATOM 1214 O O . ASP A 1 150 ? 26.691 93.595 177.221 1.00 60.85 147 ASP A O 1
ATOM 1219 N N . LEU A 1 151 ? 26.892 95.671 176.408 1.00 60.19 148 LEU A N 1
ATOM 1220 C CA . LEU A 1 151 ? 28.032 95.956 177.265 1.00 60.27 148 LEU A CA 1
ATOM 1221 C C . LEU A 1 151 ? 27.599 95.955 178.730 1.00 58.30 148 LEU A C 1
ATOM 1222 O O . LEU A 1 151 ? 28.247 95.332 179.571 1.00 58.02 148 LEU A O 1
ATOM 1227 N N . GLY A 1 152 ? 26.493 96.634 179.019 1.00 56.00 149 GLY A N 1
ATOM 1228 C CA . GLY A 1 152 ? 25.934 96.661 180.358 1.00 56.50 149 GLY A CA 1
ATOM 1229 C C . GLY A 1 152 ? 25.743 95.266 180.926 1.00 55.98 149 GLY A C 1
ATOM 1230 O O . GLY A 1 152 ? 26.259 94.955 182.001 1.00 51.23 149 GLY A O 1
ATOM 1231 N N . ASN A 1 153 ? 25.037 94.408 180.193 1.00 57.38 150 ASN A N 1
ATOM 1232 C CA . ASN A 1 153 ? 24.814 93.033 180.646 1.00 54.89 150 ASN A CA 1
ATOM 1233 C C . ASN A 1 153 ? 26.115 92.250 180.794 1.00 55.90 150 ASN A C 1
ATOM 1234 O O . ASN A 1 153 ? 26.263 91.435 181.708 1.00 53.15 150 ASN A O 1
ATOM 1239 N N . PHE A 1 154 ? 27.057 92.507 179.894 1.00 58.17 151 PHE A N 1
ATOM 1240 C CA . PHE A 1 154 ? 28.368 91.876 179.960 1.00 59.11 151 PHE A CA 1
ATOM 1241 C C . PHE A 1 154 ? 29.115 92.337 181.205 1.00 56.61 151 PHE A C 1
ATOM 1242 O O . PHE A 1 154 ? 29.627 91.519 181.971 1.00 58.60 151 PHE A O 1
ATOM 1250 N N . GLN A 1 155 ? 29.203 93.651 181.384 1.00 56.43 152 GLN A N 1
ATOM 1251 C CA . GLN A 1 155 ? 29.876 94.219 182.548 1.00 55.23 152 GLN A CA 1
ATOM 1252 C C . GLN A 1 155 ? 29.189 93.815 183.850 1.00 55.27 152 GLN A C 1
ATOM 1253 O O . GLN A 1 155 ? 29.851 93.592 184.867 1.00 52.37 152 GLN A O 1
ATOM 1259 N N . ALA A 1 156 ? 27.862 93.727 183.803 1.00 53.30 153 ALA A N 1
ATOM 1260 C CA . ALA A 1 156 ? 27.068 93.347 184.963 1.00 51.57 153 ALA A CA 1
ATOM 1261 C C . ALA A 1 156 ? 27.413 91.949 185.416 1.00 51.77 153 ALA A C 1
ATOM 1262 O O . ALA A 1 156 ? 27.589 91.712 186.610 1.00 49.64 153 ALA A O 1
ATOM 1264 N N . GLU A 1 157 ? 27.529 91.033 184.455 1.00 52.51 154 GLU A N 1
ATOM 1265 C CA . GLU A 1 157 ? 27.786 89.633 184.762 1.00 54.20 154 GLU A CA 1
ATOM 1266 C C . GLU A 1 157 ? 29.122 89.428 185.457 1.00 56.37 154 GLU A C 1
ATOM 1267 O O . GLU A 1 157 ? 29.244 88.583 186.352 1.00 52.47 154 GLU A O 1
ATOM 1273 N N . LYS A 1 158 ? 30.117 90.221 185.077 1.00 53.82 155 LYS A N 1
ATOM 1274 C CA . LYS A 1 158 ? 31.443 90.026 185.638 1.00 57.09 155 LYS A CA 1
ATOM 1275 C C . LYS A 1 158 ? 31.631 90.893 186.879 1.00 54.68 155 LYS A C 1
ATOM 1276 O O . LYS A 1 158 ? 32.519 90.640 187.696 1.00 53.72 155 LYS A O 1
ATOM 1282 N N . CYS A 1 159 ? 30.793 91.913 187.027 1.00 54.17 156 CYS A N 1
ATOM 1283 C CA . CYS A 1 159 ? 30.729 92.620 188.293 1.00 51.59 156 CYS A CA 1
ATOM 1284 C C . CYS A 1 159 ? 30.130 91.683 189.340 1.00 49.39 156 CYS A C 1
ATOM 1285 O O . CYS A 1 159 ? 30.631 91.597 190.454 1.00 48.03 156 CYS A O 1
ATOM 1288 N N . MET A 1 160 ? 29.074 90.969 188.953 1.00 51.06 157 MET A N 1
ATOM 1289 C CA . MET A 1 160 ? 28.403 90.007 189.820 1.00 49.79 157 MET A CA 1
ATOM 1290 C C . MET A 1 160 ? 29.366 88.944 190.319 1.00 51.72 157 MET A C 1
ATOM 1291 O O . MET A 1 160 ? 29.392 88.607 191.503 1.00 46.88 157 MET A O 1
ATOM 1296 N N . LYS A 1 161 ? 30.151 88.417 189.387 1.00 53.32 158 LYS A N 1
ATOM 1297 C CA . LYS A 1 161 ? 31.160 87.407 189.672 1.00 53.21 158 LYS A CA 1
ATOM 1298 C C . LYS A 1 161 ? 32.191 87.908 190.677 1.00 51.00 158 LYS A C 1
ATOM 1299 O O . LYS A 1 161 ? 32.510 87.218 191.646 1.00 51.67 158 LYS A O 1
ATOM 1305 N N . GLU A 1 162 ? 32.696 89.117 190.445 1.00 51.02 159 GLU A N 1
ATOM 1306 C CA . GLU A 1 162 ? 33.762 89.666 191.267 1.00 50.42 159 GLU A CA 1
ATOM 1307 C C . GLU A 1 162 ? 33.310 89.964 192.687 1.00 51.78 159 GLU A C 1
ATOM 1308 O O . GLU A 1 162 ? 34.034 89.683 193.641 1.00 50.38 159 GLU A O 1
ATOM 1314 N N . LEU A 1 163 ? 32.116 90.538 192.824 1.00 51.06 160 LEU A N 1
ATOM 1315 C CA . LEU A 1 163 ? 31.558 90.819 194.144 1.00 50.57 160 LEU A CA 1
ATOM 1316 C C . LEU A 1 163 ? 31.395 89.526 194.917 1.00 46.75 160 LEU A C 1
ATOM 1317 O O . LEU A 1 163 ? 31.749 89.448 196.095 1.00 45.21 160 LEU A O 1
ATOM 1322 N N . ASN A 1 164 ? 30.891 88.506 194.226 1.00 44.07 161 ASN A N 1
ATOM 1323 C CA . ASN A 1 164 ? 30.608 87.210 194.825 1.00 47.60 161 ASN A CA 1
ATOM 1324 C C . ASN A 1 164 ? 31.874 86.432 195.199 1.00 49.82 161 ASN A C 1
ATOM 1325 O O . ASN A 1 164 ? 31.837 85.553 196.053 1.00 47.80 161 ASN A O 1
ATOM 1330 N N . ASP A 1 165 ? 32.991 86.754 194.554 1.00 52.58 162 ASP A N 1
ATOM 1331 C CA . ASP A 1 165 ? 34.254 86.082 194.847 1.00 54.27 162 ASP A CA 1
ATOM 1332 C C . ASP A 1 165 ? 35.074 86.811 195.901 1.00 54.89 162 ASP A C 1
ATOM 1333 O O . ASP A 1 165 ? 35.981 86.228 196.493 1.00 57.55 162 ASP A O 1
ATOM 1338 N N . THR A 1 166 ? 34.751 88.078 196.139 1.00 52.37 163 THR A N 1
ATOM 1339 C CA . THR A 1 166 ? 35.496 88.882 197.102 1.00 53.59 163 THR A CA 1
ATOM 1340 C C . THR A 1 166 ? 34.642 89.290 198.302 1.00 52.26 163 THR A C 1
ATOM 1341 O O . THR A 1 166 ? 34.637 88.607 199.329 1.00 50.61 163 THR A O 1
ATOM 1345 N N . VAL A 1 167 ? 33.934 90.407 198.164 1.00 50.48 164 VAL A N 1
ATOM 1346 C CA . VAL A 1 167 ? 33.142 90.970 199.251 1.00 46.75 164 VAL A CA 1
ATOM 1347 C C . VAL A 1 167 ? 32.168 89.970 199.863 1.00 44.24 164 VAL A C 1
ATOM 1348 O O . VAL A 1 167 ? 32.033 89.897 201.085 1.00 42.03 164 VAL A O 1
ATOM 1352 N N . ALA A 1 168 ? 31.508 89.180 199.022 1.00 39.13 165 ALA A N 1
ATOM 1353 C CA . ALA A 1 168 ? 30.481 88.271 199.524 1.00 44.52 165 ALA A CA 1
ATOM 1354 C C . ALA A 1 168 ? 31.097 87.085 200.274 1.00 47.47 165 ALA A C 1
ATOM 1355 O O . ALA A 1 168 ? 30.411 86.396 201.032 1.00 43.93 165 ALA A O 1
ATOM 1357 N N . LYS A 1 169 ? 32.396 86.870 200.079 1.00 46.68 166 LYS A N 1
ATOM 1358 C CA . LYS A 1 169 ? 33.120 85.864 200.847 1.00 51.53 166 LYS A CA 1
ATOM 1359 C C . LYS A 1 169 ? 33.570 86.435 202.192 1.00 49.73 166 LYS A C 1
ATOM 1360 O O . LYS A 1 169 ? 33.504 85.761 203.215 1.00 53.02 166 LYS A O 1
ATOM 1366 N N . GLU A 1 170 ? 34.003 87.690 202.183 1.00 47.05 167 GLU A N 1
ATOM 1367 C CA . GLU A 1 170 ? 34.531 88.332 203.379 1.00 47.47 167 GLU A CA 1
ATOM 1368 C C . GLU A 1 170 ? 33.448 88.840 204.328 1.00 46.51 167 GLU A C 1
ATOM 1369 O O . GLU A 1 170 ? 33.673 88.928 205.532 1.00 44.85 167 GLU A O 1
ATOM 1375 N N . TYR A 1 171 ? 32.290 89.207 203.783 1.00 44.37 168 TYR A N 1
ATOM 1376 C CA . TYR A 1 171 ? 31.189 89.715 204.602 1.00 44.57 168 TYR A CA 1
ATOM 1377 C C . TYR A 1 171 ? 29.938 88.896 204.366 1.00 40.51 168 TYR A C 1
ATOM 1378 O O . TYR A 1 171 ? 29.817 88.223 203.349 1.00 44.49 168 TYR A O 1
ATOM 1387 N N . ASP A 1 172 ? 29.015 88.940 205.317 1.00 39.01 169 ASP A N 1
ATOM 1388 C CA . ASP A 1 172 ? 27.696 88.360 205.108 1.00 40.07 169 ASP A CA 1
ATOM 1389 C C . ASP A 1 172 ? 26.791 89.376 204.409 1.00 39.19 169 ASP A C 1
ATOM 1390 O O . ASP A 1 172 ? 25.899 89.962 205.027 1.00 39.26 169 ASP A O 1
ATOM 1395 N N . VAL A 1 173 ? 27.045 89.592 203.124 1.00 37.44 170 VAL A N 1
ATOM 1396 C CA . VAL A 1 173 ? 26.196 90.459 202.315 1.00 37.00 170 VAL A CA 1
ATOM 1397 C C . VAL A 1 173 ? 25.596 89.646 201.170 1.00 39.01 170 VAL A C 1
ATOM 1398 O O . VAL A 1 173 ? 26.156 88.627 200.745 1.00 39.56 170 VAL A O 1
ATOM 1402 N N . GLU A 1 174 ? 24.446 90.095 200.686 1.00 35.77 171 GLU A N 1
ATOM 1403 C CA . GLU A 1 174 ? 23.789 89.459 199.562 1.00 35.18 171 GLU A CA 1
ATOM 1404 C C . GLU A 1 174 ? 24.038 90.289 198.314 1.00 35.51 171 GLU A C 1
ATOM 1405 O O . GLU A 1 174 ? 23.885 91.503 198.351 1.00 34.40 171 GLU A O 1
ATOM 1411 N N . VAL A 1 175 ? 24.433 89.642 197.223 1.00 33.54 172 VAL A N 1
ATOM 1412 C CA . VAL A 1 175 ? 24.613 90.345 195.946 1.00 38.30 172 VAL A CA 1
ATOM 1413 C C . VAL A 1 175 ? 23.430 90.033 195.031 1.00 35.98 172 VAL A C 1
ATOM 1414 O O . VAL A 1 175 ? 23.328 88.927 194.491 1.00 38.35 172 VAL A O 1
ATOM 1418 N N . MET A 1 176 ? 22.539 91.005 194.864 1.00 34.25 173 MET A N 1
ATOM 1419 C CA . MET A 1 176 ? 21.272 90.773 194.181 1.00 38.29 173 MET A CA 1
ATOM 1420 C C . MET A 1 176 ? 21.283 91.329 192.766 1.00 36.02 173 MET A C 1
ATOM 1421 O O . MET A 1 176 ? 21.498 92.515 192.581 1.00 34.05 173 MET A O 1
ATOM 1426 N N . ALA A 1 177 ? 21.054 90.477 191.773 1.00 35.86 174 ALA A N 1
ATOM 1427 C CA . ALA A 1 177 ? 20.827 90.977 190.423 1.00 38.60 174 ALA A CA 1
ATOM 1428 C C . ALA A 1 177 ? 19.369 91.434 190.364 1.00 39.99 174 ALA A C 1
ATOM 1429 O O . ALA A 1 177 ? 18.454 90.637 190.562 1.00 44.84 174 ALA A O 1
ATOM 1431 N N . GLY A 1 178 ? 19.153 92.706 190.066 1.00 31.46 175 GLY A N 1
ATOM 1432 C CA . GLY A 1 178 ? 17.808 93.237 189.929 1.00 32.07 175 GLY A CA 1
ATOM 1433 C C . GLY A 1 178 ? 17.618 93.689 188.492 1.00 34.64 175 GLY A C 1
ATOM 1434 O O . GLY A 1 178 ? 18.526 93.543 187.679 1.00 32.01 175 GLY A O 1
ATOM 1435 N N . LYS A 1 179 ? 16.436 94.195 188.165 1.00 33.68 176 LYS A N 1
ATOM 1436 C CA . LYS A 1 179 ? 16.186 94.677 186.814 1.00 33.33 176 LYS A CA 1
ATOM 1437 C C . LYS A 1 179 ? 17.176 95.778 186.448 1.00 31.54 176 LYS A C 1
ATOM 1438 O O . LYS A 1 179 ? 17.127 96.880 186.990 1.00 30.29 176 LYS A O 1
ATOM 1444 N N . ALA A 1 180 ? 18.097 95.435 185.550 1.00 35.66 177 ALA A N 1
ATOM 1445 C CA . ALA A 1 180 ? 19.141 96.345 185.077 1.00 37.05 177 ALA A CA 1
ATOM 1446 C C . ALA A 1 180 ? 19.902 96.980 186.242 1.00 36.55 177 ALA A C 1
ATOM 1447 O O . ALA A 1 180 ? 20.260 98.170 186.190 1.00 34.27 177 ALA A O 1
ATOM 1449 N N . ASN A 1 181 ? 20.120 96.202 187.305 1.00 32.61 178 ASN A N 1
ATOM 1450 C CA . ASN A 1 181 ? 20.940 96.690 188.409 1.00 33.66 178 ASN A CA 1
ATOM 1451 C C . ASN A 1 181 ? 21.680 95.571 189.132 1.00 30.49 178 ASN A C 1
ATOM 1452 O O . ASN A 1 181 ? 21.444 94.384 188.899 1.00 33.21 178 ASN A O 1
ATOM 1457 N N . ILE A 1 182 ? 22.613 95.971 189.985 1.00 35.43 179 ILE A N 1
ATOM 1458 C CA . ILE A 1 182 ? 23.154 95.077 190.985 1.00 34.95 179 ILE A CA 1
ATOM 1459 C C . ILE A 1 182 ? 22.943 95.785 192.313 1.00 36.49 179 ILE A C 1
ATOM 1460 O O . ILE A 1 182 ? 23.189 96.984 192.412 1.00 32.18 179 ILE A O 1
ATOM 1465 N N . GLU A 1 183 ? 22.493 95.083 193.331 1.00 33.61 180 GLU A N 1
ATOM 1466 C CA . GLU A 1 183 ? 22.318 95.691 194.630 1.00 36.42 180 GLU A CA 1
ATOM 1467 C C . GLU A 1 183 ? 23.054 94.859 195.641 1.00 34.43 180 GLU A C 1
ATOM 1468 O O . GLU A 1 183 ? 23.098 93.671 195.518 1.00 36.47 180 GLU A O 1
ATOM 1474 N N . VAL A 1 184 ? 23.646 95.504 196.624 1.00 35.50 181 VAL A N 1
ATOM 1475 C CA . VAL A 1 184 ? 24.329 94.820 197.715 1.00 35.72 181 VAL A CA 1
ATOM 1476 C C . VAL A 1 184 ? 23.801 95.289 199.068 1.00 34.37 181 VAL A C 1
ATOM 1477 O O . VAL A 1 184 ? 23.684 96.486 199.324 1.00 34.47 181 VAL A O 1
ATOM 1481 N N . ARG A 1 185 ? 23.461 94.341 199.929 1.00 34.92 182 ARG A N 1
ATOM 1482 C CA . ARG A 1 185 ? 22.977 94.686 201.247 1.00 33.64 182 ARG A CA 1
ATOM 1483 C C . ARG A 1 185 ? 23.250 93.513 202.191 1.00 35.04 182 ARG A C 1
ATOM 1484 O O . ARG A 1 185 ? 23.516 92.409 201.718 1.00 32.11 182 ARG A O 1
ATOM 1492 N N . PRO A 1 186 ? 23.206 93.761 203.521 1.00 35.92 183 PRO A N 1
ATOM 1493 C CA . PRO A 1 186 ? 23.461 92.707 204.510 1.00 35.36 183 PRO A CA 1
ATOM 1494 C C . PRO A 1 186 ? 22.553 91.532 204.263 1.00 33.78 183 PRO A C 1
ATOM 1495 O O . PRO A 1 186 ? 21.397 91.724 203.879 1.00 30.81 183 PRO A O 1
ATOM 1499 N N . LYS A 1 187 ? 23.088 90.331 204.435 1.00 34.23 184 LYS A N 1
ATOM 1500 C CA . LYS A 1 187 ? 22.355 89.134 204.097 1.00 37.14 184 LYS A CA 1
ATOM 1501 C C . LYS A 1 187 ? 21.219 88.878 205.078 1.00 37.61 184 LYS A C 1
ATOM 1502 O O . LYS A 1 187 ? 20.201 88.286 204.714 1.00 38.07 184 LYS A O 1
ATOM 1508 N N . PHE A 1 188 ? 21.377 89.316 206.321 1.00 34.69 185 PHE A N 1
ATOM 1509 C CA . PHE A 1 188 ? 20.419 88.916 207.344 1.00 39.22 185 PHE A CA 1
ATOM 1510 C C . PHE A 1 188 ? 19.314 89.945 207.589 1.00 38.98 185 PHE A C 1
ATOM 1511 O O . PHE A 1 188 ? 18.517 89.790 208.513 1.00 38.82 185 PHE A O 1
ATOM 1519 N N . VAL A 1 189 ? 19.276 90.987 206.760 1.00 35.61 186 VAL A N 1
ATOM 1520 C CA . VAL A 1 189 ? 18.072 91.806 206.578 1.00 35.55 186 VAL A CA 1
ATOM 1521 C C . VAL A 1 189 ? 17.572 91.601 205.137 1.00 38.60 186 VAL A C 1
ATOM 1522 O O . VAL A 1 189 ? 18.379 91.543 204.207 1.00 38.81 186 VAL A O 1
ATOM 1526 N N . ASN A 1 190 ? 16.259 91.459 204.963 1.00 34.47 187 ASN A N 1
ATOM 1527 C CA . ASN A 1 190 ? 15.660 91.284 203.638 1.00 34.24 187 ASN A CA 1
ATOM 1528 C C . ASN A 1 190 ? 14.138 91.405 203.715 1.00 31.31 187 ASN A C 1
ATOM 1529 O O . ASN A 1 190 ? 13.570 91.436 204.812 1.00 28.27 187 ASN A O 1
ATOM 1534 N N . LYS A 1 191 ? 13.483 91.478 202.556 1.00 29.06 188 LYS A N 1
ATOM 1535 C CA . LYS A 1 191 ? 12.036 91.688 202.515 1.00 28.27 188 LYS A CA 1
ATOM 1536 C C . LYS A 1 191 ? 11.278 90.513 203.156 1.00 27.65 188 LYS A C 1
ATOM 1537 O O . LYS A 1 191 ? 10.162 90.683 203.637 1.00 28.60 188 LYS A O 1
ATOM 1543 N N . GLY A 1 192 ? 11.880 89.326 203.155 1.00 30.87 189 GLY A N 1
ATOM 1544 C CA . GLY A 1 192 ? 11.276 88.167 203.791 1.00 30.64 189 GLY A CA 1
ATOM 1545 C C . GLY A 1 192 ? 11.163 88.315 205.307 1.00 31.00 189 GLY A C 1
ATOM 1546 O O . GLY A 1 192 ? 10.166 87.899 205.901 1.00 29.95 189 GLY A O 1
ATOM 1547 N N . GLU A 1 193 ? 12.173 88.928 205.929 1.00 31.75 190 GLU A N 1
ATOM 1548 C CA . GLU A 1 193 ? 12.137 89.225 207.362 1.00 34.10 190 GLU A CA 1
ATOM 1549 C C . GLU A 1 193 ? 11.009 90.184 207.696 1.00 32.80 190 GLU A C 1
ATOM 1550 O O . GLU A 1 193 ? 10.307 90.025 208.702 1.00 32.56 190 GLU A O 1
ATOM 1556 N N . ILE A 1 194 ? 10.872 91.207 206.859 1.00 28.20 191 ILE A N 1
ATOM 1557 C CA . ILE A 1 194 ? 9.823 92.209 207.030 1.00 30.98 191 ILE A CA 1
ATOM 1558 C C . ILE A 1 194 ? 8.454 91.532 207.013 1.00 29.08 191 ILE A C 1
ATOM 1559 O O . ILE A 1 194 ? 7.603 91.796 207.869 1.00 30.48 191 ILE A O 1
ATOM 1564 N N . VAL A 1 195 ? 8.246 90.666 206.025 1.00 25.86 192 VAL A N 1
ATOM 1565 C CA . VAL A 1 195 ? 6.971 89.995 205.876 1.00 26.22 192 VAL A CA 1
ATOM 1566 C C . VAL A 1 195 ? 6.680 89.115 207.108 1.00 31.15 192 VAL A C 1
ATOM 1567 O O . VAL A 1 195 ? 5.562 89.114 207.630 1.00 28.43 192 VAL A O 1
ATOM 1571 N N . LYS A 1 196 ? 7.699 88.406 207.588 1.00 28.07 193 LYS A N 1
ATOM 1572 C CA . LYS A 1 196 ? 7.560 87.610 208.818 1.00 34.12 193 LYS A CA 1
ATOM 1573 C C . LYS A 1 196 ? 7.165 88.494 210.012 1.00 34.13 193 LYS A C 1
ATOM 1574 O O . LYS A 1 196 ? 6.283 88.133 210.796 1.00 35.40 193 LYS A O 1
ATOM 1580 N N . ARG A 1 197 ? 7.800 89.656 210.139 1.00 31.82 194 ARG A N 1
ATOM 1581 C CA . ARG A 1 197 ? 7.512 90.546 211.259 1.00 36.00 194 ARG A CA 1
ATOM 1582 C C . ARG A 1 197 ? 6.112 91.143 211.196 1.00 35.37 194 ARG A C 1
ATOM 1583 O O . ARG A 1 197 ? 5.553 91.533 212.227 1.00 34.62 194 ARG A O 1
ATOM 1591 N N . LEU A 1 198 ? 5.547 91.196 209.995 1.00 30.28 195 LEU A N 1
ATOM 1592 C CA . LEU A 1 198 ? 4.235 91.806 209.785 1.00 32.90 195 LEU A CA 1
ATOM 1593 C C . LEU A 1 198 ? 3.116 90.791 209.848 1.00 32.12 195 LEU A C 1
ATOM 1594 O O . LEU A 1 198 ? 2.023 91.089 210.336 1.00 33.39 195 LEU A O 1
ATOM 1599 N N . VAL A 1 199 ? 3.388 89.594 209.335 1.00 31.40 196 VAL A N 1
ATOM 1600 C CA . VAL A 1 199 ? 2.395 88.534 209.289 1.00 30.77 196 VAL A CA 1
ATOM 1601 C C . VAL A 1 199 ? 2.268 87.830 210.641 1.00 35.91 196 VAL A C 1
ATOM 1602 O O . VAL A 1 199 ? 1.165 87.657 211.164 1.00 40.01 196 VAL A O 1
ATOM 1606 N N . LEU A 1 200 ? 3.397 87.427 211.209 1.00 34.23 197 LEU A N 1
ATOM 1607 C CA . LEU A 1 200 ? 3.368 86.730 212.492 1.00 37.36 197 LEU A CA 1
ATOM 1608 C C . LEU A 1 200 ? 3.372 87.758 213.600 1.00 35.42 197 LEU A C 1
ATOM 1609 O O . LEU A 1 200 ? 4.357 87.901 214.324 1.00 37.46 197 LEU A O 1
ATOM 1614 N N . HIS A 1 201 ? 2.253 88.459 213.730 1.00 33.80 198 HIS A N 1
ATOM 1615 C CA . HIS A 1 201 ? 2.168 89.655 214.564 1.00 34.80 198 HIS A CA 1
ATOM 1616 C C . HIS A 1 201 ? 0.692 90.002 214.734 1.00 39.79 198 HIS A C 1
ATOM 1617 O O . HIS A 1 201 ? -0.094 89.824 213.805 1.00 37.73 198 HIS A O 1
ATOM 1624 N N . PRO A 1 202 ? 0.303 90.502 215.918 1.00 42.02 199 PRO A N 1
ATOM 1625 C CA . PRO A 1 202 ? -1.104 90.870 216.088 1.00 42.35 199 PRO A CA 1
ATOM 1626 C C . PRO A 1 202 ? -1.549 91.938 215.088 1.00 42.55 199 PRO A C 1
ATOM 1627 O O . PRO A 1 202 ? -0.926 92.996 214.978 1.00 43.11 199 PRO A O 1
ATOM 1631 N N . HIS A 1 203 ? -2.582 91.627 214.313 1.00 42.38 200 HIS A N 1
ATOM 1632 C CA . HIS A 1 203 ? -3.156 92.570 213.350 1.00 43.98 200 HIS A CA 1
ATOM 1633 C C . HIS A 1 203 ? -3.821 93.738 214.081 1.00 48.76 200 HIS A C 1
ATOM 1634 O O . HIS A 1 203 ? -4.588 93.514 215.017 1.00 57.06 200 HIS A O 1
ATOM 1641 N N . GLY A 1 204 ? -3.525 94.977 213.719 1.00 50.39 201 GLY A N 1
ATOM 1642 C CA . GLY A 1 204 ? -2.333 95.394 213.012 1.00 48.84 201 GLY A CA 1
ATOM 1643 C C . GLY A 1 204 ? -1.617 96.323 214.005 1.00 49.86 201 GLY A C 1
ATOM 1644 O O . GLY A 1 204 ? -1.670 97.549 213.915 1.00 51.87 201 GLY A O 1
ATOM 1645 N N . ALA A 1 205 ? -0.970 95.699 214.985 1.00 46.51 202 ALA A N 1
ATOM 1646 C CA . ALA A 1 205 ? -0.240 96.364 216.061 1.00 46.56 202 ALA A CA 1
ATOM 1647 C C . ALA A 1 205 ? 1.138 96.826 215.607 1.00 47.07 202 ALA A C 1
ATOM 1648 O O . ALA A 1 205 ? 1.688 96.304 214.633 1.00 42.92 202 ALA A O 1
ATOM 1650 N N . LYS A 1 206 ? 1.683 97.825 216.293 1.00 42.53 203 LYS A N 1
ATOM 1651 C CA . LYS A 1 206 ? 3.011 98.313 215.962 1.00 45.97 203 LYS A CA 1
ATOM 1652 C C . LYS A 1 206 ? 4.066 97.254 216.266 1.00 42.01 203 LYS A C 1
ATOM 1653 O O . LYS A 1 206 ? 3.804 96.293 216.994 1.00 40.62 203 LYS A O 1
ATOM 1659 N N . GLN A 1 207 ? 5.270 97.459 215.738 1.00 38.97 204 GLN A N 1
ATOM 1660 C CA . GLN A 1 207 ? 6.401 96.569 216.019 1.00 42.40 204 GLN A CA 1
ATOM 1661 C C . GLN A 1 207 ? 6.967 96.725 217.434 1.00 45.14 204 GLN A C 1
ATOM 1662 O O . GLN A 1 207 ? 6.901 97.806 218.018 1.00 44.82 204 GLN A O 1
ATOM 1668 N N . GLU A 1 208 ? 7.526 95.636 217.962 1.00 51.06 205 GLU A N 1
ATOM 1669 C CA . GLU A 1 208 ? 8.263 95.654 219.225 1.00 56.18 205 GLU A CA 1
ATOM 1670 C C . GLU A 1 208 ? 9.466 96.588 219.150 1.00 52.59 205 GLU A C 1
ATOM 1671 O O . GLU A 1 208 ? 9.754 97.313 220.101 1.00 59.85 205 GLU A O 1
ATOM 1677 N N . PRO A 1 220 ? -1.757 83.999 218.153 1.00 55.47 217 PRO A N 1
ATOM 1678 C CA . PRO A 1 220 ? -3.140 83.546 218.340 1.00 58.29 217 PRO A CA 1
ATOM 1679 C C . PRO A 1 220 ? -3.993 83.839 217.111 1.00 57.71 217 PRO A C 1
ATOM 1680 O O . PRO A 1 220 ? -4.050 84.983 216.652 1.00 52.00 217 PRO A O 1
ATOM 1684 N N . ILE A 1 221 ? -4.691 82.815 216.631 1.00 56.83 218 ILE A N 1
ATOM 1685 C CA . ILE A 1 221 ? -5.376 82.856 215.339 1.00 58.22 218 ILE A CA 1
ATOM 1686 C C . ILE A 1 221 ? -6.347 84.026 215.135 1.00 55.55 218 ILE A C 1
ATOM 1687 O O . ILE A 1 221 ? -6.428 84.570 214.032 1.00 53.93 218 ILE A O 1
ATOM 1692 N N . GLU A 1 222 ? -7.067 84.426 216.180 1.00 57.75 219 GLU A N 1
ATOM 1693 C CA . GLU A 1 222 ? -7.990 85.564 216.075 1.00 56.96 219 GLU A CA 1
ATOM 1694 C C . GLU A 1 222 ? -7.297 86.886 215.780 1.00 53.71 219 GLU A C 1
ATOM 1695 O O . GLU A 1 222 ? -7.948 87.841 215.370 1.00 52.52 219 GLU A O 1
ATOM 1701 N N . GLU A 1 223 ? -5.993 86.960 216.027 1.00 52.01 220 GLU A N 1
ATOM 1702 C CA . GLU A 1 223 ? -5.278 88.217 215.851 1.00 55.51 220 GLU A CA 1
ATOM 1703 C C . GLU A 1 223 ? -4.386 88.165 214.609 1.00 49.85 220 GLU A C 1
ATOM 1704 O O . GLU A 1 223 ? -3.852 89.190 214.181 1.00 46.45 220 GLU A O 1
ATOM 1710 N N . LEU A 1 224 ? -4.236 86.977 214.023 1.00 48.95 221 LEU A N 1
ATOM 1711 C CA . LEU A 1 224 ? -3.433 86.835 212.807 1.00 44.69 221 LEU A CA 1
ATOM 1712 C C . LEU A 1 224 ? -4.192 87.342 211.590 1.00 42.00 221 LEU A C 1
ATOM 1713 O O . LEU A 1 224 ? -5.417 87.304 211.563 1.00 44.13 221 LEU A O 1
ATOM 1718 N N . PRO A 1 225 ? -3.462 87.815 210.566 1.00 42.05 222 PRO A N 1
ATOM 1719 C CA . PRO A 1 225 ? -4.141 88.146 209.311 1.00 38.54 222 PRO A CA 1
ATOM 1720 C C . PRO A 1 225 ? -4.834 86.906 208.754 1.00 38.22 222 PRO A C 1
ATOM 1721 O O . PRO A 1 225 ? -4.324 85.800 208.937 1.00 38.18 222 PRO A O 1
ATOM 1725 N N . ASP A 1 226 ? -5.989 87.071 208.123 1.00 37.14 223 ASP A N 1
ATOM 1726 C CA . ASP A 1 226 ? -6.651 85.934 207.493 1.00 41.65 223 ASP A CA 1
ATOM 1727 C C . ASP A 1 226 ? -6.726 86.146 205.986 1.00 39.90 223 ASP A C 1
ATOM 1728 O O . ASP A 1 226 ? -7.310 85.343 205.256 1.00 41.90 223 ASP A O 1
ATOM 1733 N N . PHE A 1 227 ? -6.109 87.235 205.538 1.00 39.72 224 PHE A N 1
ATOM 1734 C CA . PHE A 1 227 ? -5.998 87.585 204.127 1.00 36.32 224 PHE A CA 1
ATOM 1735 C C . PHE A 1 227 ? -4.688 88.331 203.929 1.00 37.89 224 PHE A C 1
ATOM 1736 O O . PHE A 1 227 ? -4.479 89.395 204.519 1.00 35.97 224 PHE A O 1
ATOM 1744 N N . MET A 1 228 ? -3.802 87.770 203.119 1.00 33.43 225 MET A N 1
ATOM 1745 C CA . MET A 1 228 ? -2.526 88.404 202.831 1.00 30.98 225 MET A CA 1
ATOM 1746 C C . MET A 1 228 ? -2.304 88.468 201.325 1.00 32.08 225 MET A C 1
ATOM 1747 O O . MET A 1 228 ? -2.258 87.434 200.648 1.00 32.65 225 MET A O 1
ATOM 1752 N N . LEU A 1 229 ? -2.180 89.679 200.793 1.00 29.22 226 LEU A N 1
ATOM 1753 C CA . LEU A 1 229 ? -1.908 89.837 199.368 1.00 30.16 226 LEU A CA 1
ATOM 1754 C C . LEU A 1 229 ? -0.554 90.502 199.196 1.00 28.54 226 LEU A C 1
ATOM 1755 O O . LEU A 1 229 ? -0.316 91.611 199.695 1.00 29.67 226 LEU A O 1
ATOM 1760 N N . CYS A 1 230 ? 0.333 89.811 198.498 1.00 26.27 227 CYS A N 1
ATOM 1761 C CA . CYS A 1 230 ? 1.708 90.266 198.358 1.00 28.94 227 CYS A CA 1
ATOM 1762 C C . CYS A 1 230 ? 2.093 90.311 196.889 1.00 27.34 227 CYS A C 1
ATOM 1763 O O . CYS A 1 230 ? 1.974 89.304 196.179 1.00 27.04 227 CYS A O 1
ATOM 1766 N N . LEU A 1 231 ? 2.558 91.476 196.439 1.00 24.25 228 LEU A N 1
ATOM 1767 C CA . LEU A 1 231 ? 2.906 91.688 195.040 1.00 24.54 228 LEU A CA 1
ATOM 1768 C C . LEU A 1 231 ? 4.335 92.189 194.868 1.00 24.52 228 LEU A C 1
ATOM 1769 O O . LEU A 1 231 ? 4.776 93.078 195.606 1.00 23.70 228 LEU A O 1
ATOM 1774 N N . GLY A 1 232 ? 5.048 91.625 193.893 1.00 20.93 229 GLY A N 1
ATOM 1775 C CA . GLY A 1 232 ? 6.395 92.074 193.571 1.00 24.02 229 GLY A CA 1
ATOM 1776 C C . GLY A 1 232 ? 6.886 91.575 192.220 1.00 25.83 229 GLY A C 1
ATOM 1777 O O . GLY A 1 232 ? 6.344 90.625 191.660 1.00 26.81 229 GLY A O 1
ATOM 1778 N N . ASP A 1 233 ? 7.927 92.218 191.702 1.00 25.41 230 ASP A N 1
ATOM 1779 C CA . ASP A 1 233 ? 8.326 92.028 190.316 1.00 27.55 230 ASP A CA 1
ATOM 1780 C C . ASP A 1 233 ? 9.762 91.575 190.160 1.00 29.51 230 ASP A C 1
ATOM 1781 O O . ASP A 1 233 ? 10.178 91.237 189.057 1.00 28.50 230 ASP A O 1
ATOM 1786 N N . ASP A 1 234 ? 10.542 91.593 191.240 1.00 27.74 231 ASP A N 1
ATOM 1787 C CA . ASP A 1 234 ? 11.978 91.387 191.067 1.00 26.43 231 ASP A CA 1
ATOM 1788 C C . ASP A 1 234 ? 12.527 90.389 192.076 1.00 26.99 231 ASP A C 1
ATOM 1789 O O . ASP A 1 234 ? 11.786 89.840 192.892 1.00 25.57 231 ASP A O 1
ATOM 1794 N N . LEU A 1 235 ? 13.821 90.119 191.974 1.00 27.67 232 LEU A N 1
ATOM 1795 C CA . LEU A 1 235 ? 14.441 89.075 192.762 1.00 27.09 232 LEU A CA 1
ATOM 1796 C C . LEU A 1 235 ? 14.279 89.322 194.260 1.00 27.88 232 LEU A C 1
ATOM 1797 O O . LEU A 1 235 ? 13.970 88.404 195.018 1.00 24.29 232 LEU A O 1
ATOM 1802 N N . THR A 1 236 ? 14.460 90.571 194.678 1.00 26.00 233 THR A N 1
ATOM 1803 C CA . THR A 1 236 ? 14.243 90.936 196.068 1.00 24.51 233 THR A CA 1
ATOM 1804 C C . THR A 1 236 ? 12.881 90.479 196.606 1.00 26.60 233 THR A C 1
ATOM 1805 O O . THR A 1 236 ? 12.770 90.095 197.771 1.00 24.80 233 THR A O 1
ATOM 1809 N N . ASP A 1 237 ? 11.861 90.481 195.752 1.00 23.27 234 ASP A N 1
ATOM 1810 C CA . ASP A 1 237 ? 10.500 90.140 196.164 1.00 23.95 234 ASP A CA 1
ATOM 1811 C C . ASP A 1 237 ? 10.278 88.639 196.328 1.00 26.51 234 ASP A C 1
ATOM 1812 O O . ASP A 1 237 ? 9.331 88.209 196.985 1.00 24.82 234 ASP A O 1
ATOM 1817 N N . GLU A 1 238 ? 11.137 87.842 195.706 1.00 25.60 235 GLU A N 1
ATOM 1818 C CA . GLU A 1 238 ? 11.111 86.393 195.932 1.00 27.22 235 GLU A CA 1
ATOM 1819 C C . GLU A 1 238 ? 11.299 86.066 197.426 1.00 27.32 235 GLU A C 1
ATOM 1820 O O . GLU A 1 238 ? 10.832 85.021 197.914 1.00 27.98 235 GLU A O 1
ATOM 1826 N N . ASP A 1 239 ? 12.004 86.940 198.142 1.00 28.25 236 ASP A N 1
ATOM 1827 C CA . ASP A 1 239 ? 12.133 86.790 199.598 1.00 29.30 236 ASP A CA 1
ATOM 1828 C C . ASP A 1 239 ? 10.774 86.915 200.287 1.00 27.53 236 ASP A C 1
ATOM 1829 O O . ASP A 1 239 ? 10.473 86.180 201.226 1.00 28.13 236 ASP A O 1
ATOM 1834 N N . MET A 1 240 ? 9.942 87.835 199.809 1.00 26.56 237 MET A N 1
ATOM 1835 C CA . MET A 1 240 ? 8.599 87.952 200.349 1.00 27.63 237 MET A CA 1
ATOM 1836 C C . MET A 1 240 ? 7.770 86.709 200.063 1.00 27.48 237 MET A C 1
ATOM 1837 O O . MET A 1 240 ? 7.123 86.190 200.970 1.00 26.01 237 MET A O 1
ATOM 1842 N N . PHE A 1 241 ? 7.790 86.239 198.816 1.00 25.07 238 PHE A N 1
ATOM 1843 C CA . PHE A 1 241 ? 6.969 85.091 198.425 1.00 24.26 238 PHE A CA 1
ATOM 1844 C C . PHE A 1 241 ? 7.395 83.850 199.215 1.00 29.84 238 PHE A C 1
ATOM 1845 O O . PHE A 1 241 ? 6.558 83.062 199.669 1.00 28.18 238 PHE A O 1
ATOM 1853 N N . ASN A 1 242 ? 8.705 83.660 199.333 1.00 27.25 239 ASN A N 1
ATOM 1854 C CA . ASN A 1 242 ? 9.241 82.521 200.073 1.00 31.14 239 ASN A CA 1
ATOM 1855 C C . ASN A 1 242 ? 8.805 82.558 201.542 1.00 31.54 239 ASN A C 1
ATOM 1856 O O . ASN A 1 242 ? 8.410 81.543 202.085 1.00 30.42 239 ASN A O 1
ATOM 1861 N N . SER A 1 243 ? 8.889 83.724 202.184 1.00 31.59 240 SER A N 1
ATOM 1862 C CA . SER A 1 243 ? 8.456 83.830 203.583 1.00 32.83 240 SER A CA 1
ATOM 1863 C C . SER A 1 243 ? 6.989 83.471 203.727 1.00 32.21 240 SER A C 1
ATOM 1864 O O . SER A 1 243 ? 6.613 82.755 204.662 1.00 32.10 240 SER A O 1
ATOM 1867 N N . LEU A 1 244 ? 6.162 83.966 202.811 1.00 26.85 241 LEU A N 1
ATOM 1868 C CA . LEU A 1 244 ? 4.743 83.620 202.845 1.00 29.77 241 LEU A CA 1
ATOM 1869 C C . LEU A 1 244 ? 4.483 82.130 202.631 1.00 30.68 241 LEU A C 1
ATOM 1870 O O . LEU A 1 244 ? 3.623 81.549 203.297 1.00 30.95 241 LEU A O 1
ATOM 1875 N N . ASN A 1 245 ? 5.200 81.513 201.697 1.00 30.51 242 ASN A N 1
ATOM 1876 C CA . ASN A 1 245 ? 5.050 80.071 201.481 1.00 32.35 242 ASN A CA 1
ATOM 1877 C C . ASN A 1 245 ? 5.425 79.271 202.729 1.00 34.49 242 ASN A C 1
ATOM 1878 O O . ASN A 1 245 ? 4.754 78.308 203.092 1.00 38.28 242 ASN A O 1
ATOM 1883 N N . GLU A 1 246 ? 6.518 79.664 203.366 1.00 31.75 243 GLU A N 1
ATOM 1884 C CA . GLU A 1 246 ? 6.969 79.006 204.586 1.00 37.46 243 GLU A CA 1
ATOM 1885 C C . GLU A 1 246 ? 5.960 79.149 205.725 1.00 36.61 243 GLU A C 1
ATOM 1886 O O . GLU A 1 246 ? 5.692 78.197 206.452 1.00 35.49 243 GLU A O 1
ATOM 1892 N N . ILE A 1 247 ? 5.390 80.339 205.873 1.00 33.18 244 ILE A N 1
ATOM 1893 C CA . ILE A 1 247 ? 4.394 80.559 206.910 1.00 36.50 244 ILE A CA 1
ATOM 1894 C C . ILE A 1 247 ? 3.142 79.721 206.631 1.00 38.85 244 ILE A C 1
ATOM 1895 O O . ILE A 1 247 ? 2.586 79.087 207.535 1.00 39.21 244 ILE A O 1
ATOM 1900 N N . ASN A 1 248 ? 2.728 79.694 205.370 1.00 34.89 245 ASN A N 1
ATOM 1901 C CA . ASN A 1 248 ? 1.576 78.905 204.960 1.00 37.76 245 ASN A CA 1
ATOM 1902 C C . ASN A 1 248 ? 1.797 77.435 205.261 1.00 41.42 245 ASN A C 1
ATOM 1903 O O . ASN A 1 248 ? 0.914 76.764 205.799 1.00 42.52 245 ASN A O 1
ATOM 1908 N N . LYS A 1 249 ? 3.000 76.954 204.962 1.00 39.72 246 LYS A N 1
ATOM 1909 C CA . LYS A 1 249 ? 3.316 75.550 205.179 1.00 42.68 246 LYS A CA 1
ATOM 1910 C C . LYS A 1 249 ? 3.411 75.258 206.682 1.00 44.95 246 LYS A C 1
ATOM 1911 O O . LYS A 1 249 ? 3.038 74.177 207.136 1.00 48.50 246 LYS A O 1
ATOM 1917 N N . LYS A 1 250 ? 3.886 76.237 207.447 1.00 44.74 247 LYS A N 1
ATOM 1918 C CA . LYS A 1 250 ? 3.971 76.112 208.900 1.00 45.93 247 LYS A CA 1
ATOM 1919 C C . LYS A 1 250 ? 2.551 75.968 209.446 1.00 50.41 247 LYS A C 1
ATOM 1920 O O . LYS A 1 250 ? 2.277 75.103 210.290 1.00 51.04 247 LYS A O 1
ATOM 1926 N N . TRP A 1 251 ? 1.646 76.810 208.950 1.00 43.06 248 TRP A N 1
ATOM 1927 C CA . TRP A 1 251 ? 0.243 76.722 209.339 1.00 44.00 248 TRP A CA 1
ATOM 1928 C C . TRP A 1 251 ? -0.428 75.390 208.953 1.00 50.46 248 TRP A C 1
ATOM 1929 O O . TRP A 1 251 ? -1.289 74.912 209.691 1.00 52.26 248 TRP A O 1
ATOM 1940 N N . LYS A 1 252 ? -0.069 74.799 207.810 1.00 46.81 249 LYS A N 1
ATOM 1941 C CA . LYS A 1 252 ? -0.657 73.500 207.429 1.00 53.12 249 LYS A CA 1
ATOM 1942 C C . LYS A 1 252 ? 0.117 72.316 208.034 1.00 56.96 249 LYS A C 1
ATOM 1943 O O . LYS A 1 252 ? -0.429 71.218 208.148 1.00 60.00 249 LYS A O 1
ATOM 1949 N N . GLY A 1 253 ? 1.371 72.536 208.431 1.00 56.33 250 GLY A N 1
ATOM 1950 C CA . GLY A 1 253 ? 2.119 71.523 209.163 1.00 58.43 250 GLY A CA 1
ATOM 1951 C C . GLY A 1 253 ? 1.424 71.349 210.498 1.00 63.60 250 GLY A C 1
ATOM 1952 O O . GLY A 1 253 ? 1.155 70.234 210.951 1.00 69.12 250 GLY A O 1
ATOM 1953 N N . ASP A 1 254 ? 1.132 72.479 211.129 1.00 60.97 251 ASP A N 1
ATOM 1954 C CA . ASP A 1 254 ? 0.220 72.512 212.255 1.00 62.42 251 ASP A CA 1
ATOM 1955 C C . ASP A 1 254 ? -1.147 72.306 211.619 1.00 62.14 251 ASP A C 1
ATOM 1956 O O . ASP A 1 254 ? -1.283 72.419 210.412 1.00 63.71 251 ASP A O 1
ATOM 1961 N N . ASN A 1 255 ? -2.166 71.956 212.378 1.00 64.50 252 ASN A N 1
ATOM 1962 C CA . ASN A 1 255 ? -3.410 71.632 211.698 1.00 65.02 252 ASN A CA 1
ATOM 1963 C C . ASN A 1 255 ? -4.399 72.736 211.951 1.00 60.47 252 ASN A C 1
ATOM 1964 O O . ASN A 1 255 ? -5.490 72.521 212.469 1.00 63.33 252 ASN A O 1
ATOM 1969 N N . ARG A 1 256 ? -3.995 73.931 211.548 1.00 57.78 253 ARG A N 1
ATOM 1970 C CA . ARG A 1 256 ? -4.821 75.102 211.718 1.00 55.24 253 ARG A CA 1
ATOM 1971 C C . ARG A 1 256 ? -6.054 74.981 210.832 1.00 52.05 253 ARG A C 1
ATOM 1972 O O . ARG A 1 256 ? -5.960 74.547 209.686 1.00 49.69 253 ARG A O 1
ATOM 1980 N N . PRO A 1 257 ? -7.224 75.334 211.378 1.00 55.94 254 PRO A N 1
ATOM 1981 C CA . PRO A 1 257 ? -8.468 75.351 210.604 1.00 54.82 254 PRO A CA 1
ATOM 1982 C C . PRO A 1 257 ? -8.350 76.247 209.378 1.00 50.58 254 PRO A C 1
ATOM 1983 O O . PRO A 1 257 ? -7.890 77.375 209.516 1.00 46.75 254 PRO A O 1
ATOM 1987 N N . THR A 1 258 ? -8.711 75.742 208.200 1.00 48.70 255 THR A N 1
ATOM 1988 C CA . THR A 1 258 ? -8.662 76.553 206.987 1.00 45.86 255 THR A CA 1
ATOM 1989 C C . THR A 1 258 ? -9.948 77.347 206.846 1.00 49.15 255 THR A C 1
ATOM 1990 O O . THR A 1 258 ? -10.928 77.055 207.536 1.00 48.15 255 THR A O 1
ATOM 1994 N N . ASN A 1 259 ? -9.953 78.329 205.943 1.00 42.91 256 ASN A N 1
ATOM 1995 C CA . ASN A 1 259 ? -11.151 79.125 205.685 1.00 45.73 256 ASN A CA 1
ATOM 1996 C C . ASN A 1 259 ? -12.116 78.374 204.764 1.00 45.89 256 ASN A C 1
ATOM 1997 O O . ASN A 1 259 ? -11.885 77.210 204.448 1.00 44.90 256 ASN A O 1
ATOM 2002 N N . LYS A 1 260 ? -13.185 79.043 204.331 1.00 45.78 257 LYS A N 1
ATOM 2003 C CA . LYS A 1 260 ? -14.176 78.427 203.444 1.00 49.55 257 LYS A CA 1
ATOM 2004 C C . LYS A 1 260 ? -13.595 78.035 202.083 1.00 46.07 257 LYS A C 1
ATOM 2005 O O . LYS A 1 260 ? -14.244 77.331 201.315 1.00 47.55 257 LYS A O 1
ATOM 2011 N N . PHE A 1 261 ? -12.408 78.536 201.753 1.00 46.67 258 PHE A N 1
ATOM 2012 C CA . PHE A 1 261 ? -11.785 78.205 200.465 1.00 43.77 258 PHE A CA 1
ATOM 2013 C C . PHE A 1 261 ? -10.679 77.155 200.601 1.00 41.35 258 PHE A C 1
ATOM 2014 O O . PHE A 1 261 ? -9.929 76.912 199.653 1.00 41.10 258 PHE A O 1
ATOM 2022 N N . GLY A 1 262 ? -10.575 76.543 201.779 1.00 43.72 259 GLY A N 1
ATOM 2023 C CA . GLY A 1 262 ? -9.550 75.547 202.052 1.00 37.52 259 GLY A CA 1
ATOM 2024 C C . GLY A 1 262 ? -8.139 76.111 202.136 1.00 40.17 259 GLY A C 1
ATOM 2025 O O . GLY A 1 262 ? -7.161 75.369 202.093 1.00 36.01 259 GLY A O 1
ATOM 2026 N N . SER A 1 263 ? -8.019 77.425 202.299 1.00 39.89 260 SER A N 1
ATOM 2027 C CA . SER A 1 263 ? -6.699 78.040 202.385 1.00 39.95 260 SER A CA 1
ATOM 2028 C C . SER A 1 263 ? -6.543 78.809 203.682 1.00 39.58 260 SER A C 1
ATOM 2029 O O . SER A 1 263 ? -7.370 78.707 204.594 1.00 38.75 260 SER A O 1
ATOM 2032 N N . TYR A 1 264 ? -5.448 79.548 203.772 1.00 37.68 261 TYR A N 1
ATOM 2033 C CA . TYR A 1 264 ? -5.230 80.439 204.891 1.00 34.95 261 TYR A CA 1
ATOM 2034 C C . TYR A 1 264 ? -5.245 81.894 204.416 1.00 37.44 261 TYR A C 1
ATOM 2035 O O . TYR A 1 264 ? -4.869 82.803 205.156 1.00 36.16 261 TYR A O 1
ATOM 2044 N N . GLY A 1 265 ? -5.682 82.105 203.177 1.00 38.00 262 GLY A N 1
ATOM 2045 C CA . GLY A 1 265 ? -5.768 83.451 202.631 1.00 37.98 262 GLY A CA 1
ATOM 2046 C C . GLY A 1 265 ? -4.444 84.047 202.174 1.00 36.58 262 GLY A C 1
ATOM 2047 O O . GLY A 1 265 ? -4.334 85.266 202.018 1.00 34.12 262 GLY A O 1
ATOM 2048 N N . VAL A 1 266 ? -3.456 83.198 201.897 1.00 33.19 263 VAL A N 1
ATOM 2049 C CA . VAL A 1 266 ? -2.132 83.689 201.530 1.00 32.92 263 VAL A CA 1
ATOM 2050 C C . VAL A 1 266 ? -1.949 83.779 200.008 1.00 32.93 263 VAL A C 1
ATOM 2051 O O . VAL A 1 266 ? -1.972 82.765 199.305 1.00 30.87 263 VAL A O 1
ATOM 2055 N N . TYR A 1 267 ? -1.746 84.992 199.495 1.00 31.51 264 TYR A N 1
ATOM 2056 C CA . TYR A 1 267 ? -1.617 85.155 198.050 1.00 29.13 264 TYR A CA 1
ATOM 2057 C C . TYR A 1 267 ? -0.317 85.876 197.644 1.00 29.92 264 TYR A C 1
ATOM 2058 O O . TYR A 1 267 ? -0.285 87.108 197.506 1.00 25.90 264 TYR A O 1
ATOM 2067 N N . PRO A 1 268 ? 0.769 85.108 197.467 1.00 28.90 265 PRO A N 1
ATOM 2068 C CA . PRO A 1 268 ? 1.973 85.711 196.888 1.00 28.85 265 PRO A CA 1
ATOM 2069 C C . PRO A 1 268 ? 1.873 85.724 195.369 1.00 28.20 265 PRO A C 1
ATOM 2070 O O . PRO A 1 268 ? 1.721 84.673 194.738 1.00 26.94 265 PRO A O 1
ATOM 2074 N N . VAL A 1 269 ? 1.975 86.914 194.788 1.00 26.53 266 VAL A N 1
ATOM 2075 C CA . VAL A 1 269 ? 1.676 87.100 193.377 1.00 27.97 266 VAL A CA 1
ATOM 2076 C C . VAL A 1 269 ? 2.809 87.847 192.680 1.00 27.47 266 VAL A C 1
ATOM 2077 O O . VAL A 1 269 ? 3.148 88.969 193.062 1.00 25.19 266 VAL A O 1
ATOM 2081 N N . ALA A 1 270 ? 3.399 87.230 191.662 1.00 25.36 267 ALA A N 1
ATOM 2082 C CA . ALA A 1 270 ? 4.467 87.887 190.916 1.00 25.30 267 ALA A CA 1
ATOM 2083 C C . ALA A 1 270 ? 3.912 88.842 189.869 1.00 28.56 267 ALA A C 1
ATOM 2084 O O . ALA A 1 270 ? 2.859 88.600 189.283 1.00 27.39 267 ALA A O 1
ATOM 2086 N N . VAL A 1 271 ? 4.625 89.941 189.653 1.00 27.13 268 VAL A N 1
ATOM 2087 C CA . VAL A 1 271 ? 4.305 90.827 188.549 1.00 26.19 268 VAL A CA 1
ATOM 2088 C C . VAL A 1 271 ? 5.301 90.560 187.438 1.00 28.15 268 VAL A C 1
ATOM 2089 O O . VAL A 1 271 ? 6.508 90.785 187.593 1.00 29.20 268 VAL A O 1
ATOM 2093 N N . GLY A 1 272 ? 4.787 90.058 186.318 1.00 25.15 269 GLY A N 1
ATOM 2094 C CA . GLY A 1 272 ? 5.619 89.676 185.197 1.00 27.82 269 GLY A CA 1
ATOM 2095 C C . GLY A 1 272 ? 4.878 88.711 184.280 1.00 30.79 269 GLY A C 1
ATOM 2096 O O . GLY A 1 272 ? 3.719 88.383 184.512 1.00 29.22 269 GLY A O 1
ATOM 2097 N N . PRO A 1 273 ? 5.542 88.262 183.221 1.00 32.35 270 PRO A N 1
ATOM 2098 C CA . PRO A 1 273 ? 4.856 87.410 182.249 1.00 32.77 270 PRO A CA 1
ATOM 2099 C C . PRO A 1 273 ? 4.604 85.988 182.794 1.00 31.23 270 PRO A C 1
ATOM 2100 O O . PRO A 1 273 ? 5.165 85.607 183.830 1.00 25.07 270 PRO A O 1
ATOM 2104 N N . ALA A 1 274 ? 3.751 85.231 182.107 1.00 31.68 271 ALA A N 1
ATOM 2105 C CA . ALA A 1 274 ? 3.412 83.869 182.549 1.00 34.73 271 ALA A CA 1
ATOM 2106 C C . ALA A 1 274 ? 4.652 83.025 182.732 1.00 31.05 271 ALA A C 1
ATOM 2107 O O . ALA A 1 274 ? 4.713 82.187 183.618 1.00 34.54 271 ALA A O 1
ATOM 2109 N N . SER A 1 275 ? 5.657 83.292 181.908 1.00 31.76 272 SER A N 1
ATOM 2110 C CA . SER A 1 275 ? 6.861 82.470 181.842 1.00 33.25 272 SER A CA 1
ATOM 2111 C C . SER A 1 275 ? 7.882 82.759 182.936 1.00 34.02 272 SER A C 1
ATOM 2112 O O . SER A 1 275 ? 8.843 82.014 183.101 1.00 33.97 272 SER A O 1
ATOM 2115 N N . LYS A 1 276 ? 7.684 83.854 183.661 1.00 31.11 273 LYS A N 1
ATOM 2116 C CA . LYS A 1 276 ? 8.590 84.241 184.733 1.00 30.90 273 LYS A CA 1
ATOM 2117 C C . LYS A 1 276 ? 8.681 83.172 185.827 1.00 29.19 273 LYS A C 1
ATOM 2118 O O . LYS A 1 276 ? 7.668 82.724 186.369 1.00 29.50 273 LYS A O 1
ATOM 2124 N N . LYS A 1 277 ? 9.907 82.758 186.126 1.00 30.35 274 LYS A N 1
ATOM 2125 C CA . LYS A 1 277 ? 10.162 81.777 187.168 1.00 32.03 274 LYS A CA 1
ATOM 2126 C C . LYS A 1 277 ? 10.104 82.472 188.517 1.00 32.89 274 LYS A C 1
ATOM 2127 O O . LYS A 1 277 ? 10.760 83.495 188.715 1.00 30.52 274 LYS A O 1
ATOM 2133 N N . THR A 1 278 ? 9.312 81.921 189.432 1.00 29.75 275 THR A N 1
ATOM 2134 C CA . THR A 1 278 ? 9.020 82.582 190.702 1.00 29.18 275 THR A CA 1
ATOM 2135 C C . THR A 1 278 ? 8.417 81.542 191.628 1.00 30.53 275 THR A C 1
ATOM 2136 O O . THR A 1 278 ? 7.903 80.517 191.165 1.00 31.24 275 THR A O 1
ATOM 2140 N N . VAL A 1 279 ? 8.468 81.783 192.929 1.00 26.41 276 VAL A N 1
ATOM 2141 C CA . VAL A 1 279 ? 7.782 80.862 193.840 1.00 28.24 276 VAL A CA 1
ATOM 2142 C C . VAL A 1 279 ? 6.396 81.383 194.200 1.00 30.94 276 VAL A C 1
ATOM 2143 O O . VAL A 1 279 ? 5.695 80.794 195.029 1.00 31.96 276 VAL A O 1
ATOM 2147 N N . ALA A 1 280 ? 6.005 82.498 193.584 1.00 27.08 277 ALA A N 1
ATOM 2148 C CA . ALA A 1 280 ? 4.650 83.005 193.747 1.00 27.09 277 ALA A CA 1
ATOM 2149 C C . ALA A 1 280 ? 3.639 81.996 193.200 1.00 29.42 277 ALA A C 1
ATOM 2150 O O . ALA A 1 280 ? 3.980 81.137 192.383 1.00 30.94 277 ALA A O 1
ATOM 2152 N N . ILE A 1 281 ? 2.393 82.100 193.646 1.00 27.66 278 ILE A N 1
ATOM 2153 C CA . ILE A 1 281 ? 1.375 81.128 193.270 1.00 29.96 278 ILE A CA 1
ATOM 2154 C C . ILE A 1 281 ? 0.685 81.500 191.965 1.00 32.26 278 ILE A C 1
ATOM 2155 O O . ILE A 1 281 ? 0.044 80.663 191.323 1.00 28.49 278 ILE A O 1
ATOM 2160 N N . ALA A 1 282 ? 0.845 82.760 191.564 1.00 28.86 279 ALA A N 1
ATOM 2161 C CA . ALA A 1 282 ? 0.214 83.281 190.356 1.00 30.86 279 ALA A CA 1
ATOM 2162 C C . ALA A 1 282 ? 0.923 84.556 189.889 1.00 29.09 279 ALA A C 1
ATOM 2163 O O . ALA A 1 282 ? 1.726 85.145 190.627 1.00 27.08 279 ALA A O 1
ATOM 2165 N N . HIS A 1 283 ? 0.611 85.005 188.682 1.00 28.25 280 HIS A N 1
ATOM 2166 C CA . HIS A 1 283 ? 1.192 86.256 188.205 1.00 29.05 280 HIS A CA 1
ATOM 2167 C C . HIS A 1 283 ? 0.160 87.243 187.662 1.00 33.09 280 HIS A C 1
ATOM 2168 O O . HIS A 1 283 ? -0.966 86.866 187.322 1.00 30.23 280 HIS A O 1
ATOM 2175 N N . LEU A 1 284 ? 0.583 88.509 187.592 1.00 27.95 281 LEU A N 1
ATOM 2176 C CA . LEU A 1 284 ? -0.098 89.571 186.853 1.00 30.78 281 LEU A CA 1
ATOM 2177 C C . LEU A 1 284 ? 0.961 90.171 185.956 1.00 30.48 281 LEU A C 1
ATOM 2178 O O . LEU A 1 284 ? 2.098 90.351 186.393 1.00 29.94 281 LEU A O 1
ATOM 2183 N N . ASN A 1 285 ? 0.605 90.480 184.712 1.00 27.63 282 ASN A N 1
ATOM 2184 C CA . ASN A 1 285 ? 1.595 90.857 183.722 1.00 28.88 282 ASN A CA 1
ATOM 2185 C C . ASN A 1 285 ? 2.327 92.148 184.076 1.00 29.94 282 ASN A C 1
ATOM 2186 O O . ASN A 1 285 ? 3.542 92.231 183.927 1.00 33.56 282 ASN A O 1
ATOM 2191 N N . GLU A 1 286 ? 1.589 93.145 184.546 1.00 30.62 283 GLU A N 1
ATOM 2192 C CA . GLU A 1 286 ? 2.149 94.501 184.709 1.00 30.06 283 GLU A CA 1
ATOM 2193 C C . GLU A 1 286 ? 1.492 95.285 185.800 1.00 27.44 283 GLU A C 1
ATOM 2194 O O . GLU A 1 286 ? 0.413 94.911 186.245 1.00 29.88 283 GLU A O 1
ATOM 2200 N N . PRO A 1 287 ? 2.104 96.427 186.204 1.00 30.25 284 PRO A N 1
ATOM 2201 C CA . PRO A 1 287 ? 1.437 97.282 187.194 1.00 29.46 284 PRO A CA 1
ATOM 2202 C C . PRO A 1 287 ? -0.010 97.638 186.816 1.00 30.27 284 PRO A C 1
ATOM 2203 O O . PRO A 1 287 ? -0.872 97.722 187.701 1.00 28.90 284 PRO A O 1
ATOM 2207 N N . ARG A 1 288 ? -0.279 97.816 185.524 1.00 31.87 285 ARG A N 1
ATOM 2208 C CA . ARG A 1 288 ? -1.649 98.083 185.083 1.00 35.42 285 ARG A CA 1
ATOM 2209 C C . ARG A 1 288 ? -2.652 97.064 185.644 1.00 33.48 285 ARG A C 1
ATOM 2210 O O . ARG A 1 288 ? -3.688 97.428 186.223 1.00 31.10 285 ARG A O 1
ATOM 2218 N N . GLN A 1 289 ? -2.340 95.781 185.485 1.00 33.04 286 GLN A N 1
ATOM 2219 C CA . GLN A 1 289 ? -3.236 94.747 185.985 1.00 33.64 286 GLN A CA 1
ATOM 2220 C C . GLN A 1 289 ? -3.234 94.714 187.505 1.00 30.53 286 GLN A C 1
ATOM 2221 O O . GLN A 1 289 ? -4.254 94.404 188.121 1.00 33.23 286 GLN A O 1
ATOM 2227 N N . VAL A 1 290 ? -2.109 95.083 188.114 1.00 31.12 287 VAL A N 1
ATOM 2228 C CA . VAL A 1 290 ? -2.060 95.191 189.575 1.00 28.57 287 VAL A CA 1
ATOM 2229 C C . VAL A 1 290 ? -3.098 96.207 190.055 1.00 31.35 287 VAL A C 1
ATOM 2230 O O . VAL A 1 290 ? -3.869 95.943 190.980 1.00 28.40 287 VAL A O 1
ATOM 2234 N N . LEU A 1 291 ? -3.122 97.378 189.428 1.00 32.39 288 LEU A N 1
ATOM 2235 C CA . LEU A 1 291 ? -4.058 98.410 189.872 1.00 32.69 288 LEU A CA 1
ATOM 2236 C C . LEU A 1 291 ? -5.513 98.020 189.575 1.00 32.23 288 LEU A C 1
ATOM 2237 O O . LEU A 1 291 ? -6.416 98.327 190.364 1.00 33.25 288 LEU A O 1
ATOM 2242 N N . GLU A 1 292 ? -5.737 97.327 188.458 1.00 34.13 289 GLU A N 1
ATOM 2243 C CA . GLU A 1 292 ? -7.072 96.806 188.154 1.00 32.35 289 GLU A CA 1
ATOM 2244 C C . GLU A 1 292 ? -7.539 95.917 189.290 1.00 33.64 289 GLU A C 1
ATOM 2245 O O . GLU A 1 292 ? -8.646 96.080 189.810 1.00 37.33 289 GLU A O 1
ATOM 2251 N N . THR A 1 293 ? -6.660 95.003 189.703 1.00 35.57 290 THR A N 1
ATOM 2252 C CA . THR A 1 293 ? -6.973 94.052 190.760 1.00 31.61 290 THR A CA 1
ATOM 2253 C C . THR A 1 293 ? -7.177 94.752 192.095 1.00 34.04 290 THR A C 1
ATOM 2254 O O . THR A 1 293 ? -8.125 94.447 192.828 1.00 34.30 290 THR A O 1
ATOM 2258 N N . LEU A 1 294 ? -6.284 95.679 192.435 1.00 34.13 291 LEU A N 1
ATOM 2259 C CA . LEU A 1 294 ? -6.446 96.400 193.697 1.00 35.61 291 LEU A CA 1
ATOM 2260 C C . LEU A 1 294 ? -7.701 97.287 193.631 1.00 34.44 291 LEU A C 1
ATOM 2261 O O . LEU A 1 294 ? -8.455 97.407 194.616 1.00 34.60 291 LEU A O 1
ATOM 2266 N N . GLY A 1 295 ? -7.912 97.905 192.472 1.00 34.52 292 GLY A N 1
ATOM 2267 C CA . GLY A 1 295 ? -9.113 98.686 192.223 1.00 39.55 292 GLY A CA 1
ATOM 2268 C C . GLY A 1 295 ? -10.373 97.862 192.416 1.00 41.44 292 GLY A C 1
ATOM 2269 O O . GLY A 1 295 ? -11.349 98.323 193.005 1.00 41.75 292 GLY A O 1
ATOM 2270 N N . LEU A 1 296 ? -10.333 96.624 191.929 1.00 40.80 293 LEU A N 1
ATOM 2271 C CA . LEU A 1 296 ? -11.431 95.684 192.100 1.00 38.34 293 LEU A CA 1
ATOM 2272 C C . LEU A 1 296 ? -11.747 95.461 193.571 1.00 41.46 293 LEU A C 1
ATOM 2273 O O . LEU A 1 296 ? -12.899 95.558 193.994 1.00 43.21 293 LEU A O 1
ATOM 2278 N N . LEU A 1 297 ? -10.713 95.168 194.355 1.00 40.37 294 LEU A N 1
ATOM 2279 C CA . LEU A 1 297 ? -10.889 94.978 195.784 1.00 39.81 294 LEU A CA 1
ATOM 2280 C C . LEU A 1 297 ? -11.416 96.252 196.427 1.00 43.07 294 LEU A C 1
ATOM 2281 O O . LEU A 1 297 ? -12.223 96.206 197.354 1.00 43.40 294 LEU A O 1
ATOM 2286 N N . ALA A 1 298 ? -10.949 97.384 195.918 1.00 37.56 295 ALA A N 1
ATOM 2287 C CA . ALA A 1 298 ? -11.281 98.680 196.503 1.00 43.80 295 ALA A CA 1
ATOM 2288 C C . ALA A 1 298 ? -12.726 99.111 196.240 1.00 48.06 295 ALA A C 1
ATOM 2289 O O . ALA A 1 298 ? -13.233 100.030 196.882 1.00 49.52 295 ALA A O 1
ATOM 2291 N N . GLY A 1 299 ? -13.390 98.455 195.299 1.00 47.74 296 GLY A N 1
ATOM 2292 C CA . GLY A 1 299 ? -14.727 98.868 194.920 1.00 49.55 296 GLY A CA 1
ATOM 2293 C C . GLY A 1 299 ? -14.719 100.054 193.965 1.00 52.49 296 GLY A C 1
ATOM 2294 O O . GLY A 1 299 ? -15.710 100.780 193.860 1.00 50.52 296 GLY A O 1
ATOM 2295 N N . LEU A 1 300 ? -13.601 100.253 193.272 1.00 51.07 297 LEU A N 1
ATOM 2296 C CA . LEU A 1 300 ? -13.463 101.360 192.326 1.00 53.57 297 LEU A CA 1
ATOM 2297 C C . LEU A 1 300 ? -13.935 100.963 190.946 1.00 60.30 297 LEU A C 1
ATOM 2298 O O . LEU A 1 300 ? -15.087 101.200 190.589 1.00 64.26 297 LEU A O 1
ATOM 2303 N N . VAL A 1 301 ? -13.028 100.392 190.158 1.00 62.33 298 VAL A N 1
ATOM 2304 C CA . VAL A 1 301 ? -13.349 99.947 188.806 1.00 63.60 298 VAL A CA 1
ATOM 2305 C C . VAL A 1 301 ? -12.774 98.553 188.574 1.00 61.38 298 VAL A C 1
ATOM 2306 O O . VAL A 1 301 ? -13.411 97.543 188.888 1.00 60.92 298 VAL A O 1
ATOM 2310 N N . TYR B 1 4 ? 14.076 94.660 177.750 1.00 46.52 1 TYR B N 1
ATOM 2311 C CA . TYR B 1 4 ? 13.483 95.982 177.932 1.00 45.77 1 TYR B CA 1
ATOM 2312 C C . TYR B 1 4 ? 13.878 96.921 176.799 1.00 47.65 1 TYR B C 1
ATOM 2313 O O . TYR B 1 4 ? 14.946 96.784 176.202 1.00 52.39 1 TYR B O 1
ATOM 2315 N N . THR B 1 5 ? 13.015 97.882 176.500 1.00 39.19 2 THR B N 1
ATOM 2316 C CA . THR B 1 5 ? 13.332 98.852 175.475 1.00 41.31 2 THR B CA 1
ATOM 2317 C C . THR B 1 5 ? 12.996 100.252 176.007 1.00 39.40 2 THR B C 1
ATOM 2318 O O . THR B 1 5 ? 11.984 100.438 176.682 1.00 39.45 2 THR B O 1
ATOM 2322 N N . PRO B 1 6 ? 13.827 101.245 175.675 1.00 34.64 3 PRO B N 1
ATOM 2323 C CA . PRO B 1 6 ? 13.572 102.607 176.158 1.00 40.94 3 PRO B CA 1
ATOM 2324 C C . PRO B 1 6 ? 12.394 103.283 175.467 1.00 37.24 3 PRO B C 1
ATOM 2325 O O . PRO B 1 6 ? 12.047 102.940 174.339 1.00 34.81 3 PRO B O 1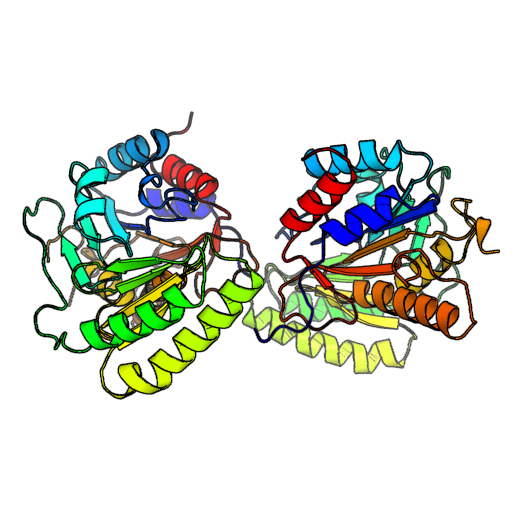
ATOM 2329 N N . ALA B 1 7 ? 11.783 104.239 176.150 1.00 39.13 4 ALA B N 1
ATOM 2330 C CA . ALA B 1 7 ? 10.752 105.049 175.531 1.00 32.41 4 ALA B CA 1
ATOM 2331 C C . ALA B 1 7 ? 11.381 105.818 174.378 1.00 35.57 4 ALA B C 1
ATOM 2332 O O . ALA B 1 7 ? 12.579 106.127 174.402 1.00 33.75 4 ALA B O 1
ATOM 2334 N N . LEU B 1 8 ? 10.589 106.096 173.350 1.00 30.78 5 LEU B N 1
ATOM 2335 C CA . LEU B 1 8 ? 11.089 106.861 172.222 1.00 31.99 5 LEU B CA 1
ATOM 2336 C C . LEU B 1 8 ? 11.546 108.249 172.702 1.00 34.43 5 LEU B C 1
ATOM 2337 O O . LEU B 1 8 ? 10.860 108.901 173.493 1.00 30.34 5 LEU B O 1
ATOM 2342 N N . ASN B 1 9 ? 12.725 108.660 172.244 1.00 32.45 6 ASN B N 1
ATOM 2343 C CA . ASN B 1 9 ? 13.277 109.979 172.528 1.00 36.59 6 ASN B CA 1
ATOM 2344 C C . ASN B 1 9 ? 12.698 111.008 171.568 1.00 33.06 6 ASN B C 1
ATOM 2345 O O . ASN B 1 9 ? 13.262 111.268 170.510 1.00 32.87 6 ASN B O 1
ATOM 2350 N N . ARG B 1 10 ? 11.552 111.562 171.924 1.00 31.91 7 ARG B N 1
ATOM 2351 C CA . ARG B 1 10 ? 10.847 112.476 171.034 1.00 34.57 7 ARG B CA 1
ATOM 2352 C C . ARG B 1 10 ? 11.627 113.759 170.709 1.00 33.11 7 ARG B C 1
ATOM 2353 O O . ARG B 1 10 ? 11.606 114.203 169.554 1.00 35.99 7 ARG B O 1
ATOM 2361 N N . PRO B 1 11 ? 12.327 114.357 171.695 1.00 35.13 8 PRO B N 1
ATOM 2362 C CA . PRO B 1 11 ? 13.114 115.535 171.304 1.00 38.87 8 PRO B CA 1
ATOM 2363 C C . PRO B 1 11 ? 14.146 115.234 170.211 1.00 35.63 8 PRO B C 1
ATOM 2364 O O . PRO B 1 11 ? 14.310 116.024 169.283 1.00 38.08 8 PRO B O 1
ATOM 2368 N N . LEU B 1 12 ? 14.828 114.102 170.308 1.00 37.89 9 LEU B N 1
ATOM 2369 C CA . LEU B 1 12 ? 15.761 113.703 169.249 1.00 37.02 9 LEU B CA 1
ATOM 2370 C C . LEU B 1 12 ? 15.034 113.434 167.927 1.00 37.35 9 LEU B C 1
ATOM 2371 O O . LEU B 1 12 ? 15.483 113.849 166.849 1.00 34.14 9 LEU B O 1
ATOM 2376 N N . LEU B 1 13 ? 13.913 112.724 168.021 1.00 37.08 10 LEU B N 1
ATOM 2377 C CA . LEU B 1 13 ? 13.115 112.408 166.840 1.00 34.90 10 LEU B CA 1
ATOM 2378 C C . LEU B 1 13 ? 12.764 113.692 166.095 1.00 33.04 10 LEU B C 1
ATOM 2379 O O . LEU B 1 13 ? 12.896 113.773 164.874 1.00 34.67 10 LEU B O 1
ATOM 2384 N N . LEU B 1 14 ? 12.332 114.698 166.855 1.00 34.54 11 LEU B N 1
ATOM 2385 C CA . LEU B 1 14 ? 11.923 115.988 166.297 1.00 35.83 11 LEU B CA 1
ATOM 2386 C C . LEU B 1 14 ? 13.073 116.723 165.614 1.00 35.68 11 LEU B C 1
ATOM 2387 O O . LEU B 1 14 ? 12.921 117.254 164.502 1.00 36.27 11 LEU B O 1
ATOM 2392 N N . ASN B 1 15 ? 14.229 116.748 166.262 1.00 36.62 12 ASN B N 1
ATOM 2393 C CA . ASN B 1 15 ? 15.377 117.429 165.666 1.00 39.29 12 ASN B CA 1
ATOM 2394 C C . ASN B 1 15 ? 15.784 116.759 164.368 1.00 37.92 12 ASN B C 1
ATOM 2395 O O . ASN B 1 15 ? 16.047 117.422 163.369 1.00 37.54 12 ASN B O 1
ATOM 2400 N N . ASN B 1 16 ? 15.808 115.431 164.375 1.00 40.15 13 ASN B N 1
ATOM 2401 C CA . ASN B 1 16 ? 16.148 114.675 163.178 1.00 37.43 13 ASN B CA 1
ATOM 2402 C C . ASN B 1 16 ? 15.113 114.872 162.077 1.00 35.64 13 ASN B C 1
ATOM 2403 O O . ASN B 1 16 ? 15.459 114.992 160.902 1.00 40.86 13 ASN B O 1
ATOM 2408 N N . TYR B 1 17 ? 13.844 114.936 162.462 1.00 32.78 14 TYR B N 1
ATOM 2409 C CA . TYR B 1 17 ? 12.764 115.192 161.517 1.00 31.56 14 TYR B CA 1
ATOM 2410 C C . TYR B 1 17 ? 12.986 116.533 160.797 1.00 37.32 14 TYR B C 1
ATOM 2411 O O . TYR B 1 17 ? 12.938 116.616 159.572 1.00 37.97 14 TYR B O 1
ATOM 2420 N N . LYS B 1 18 ? 13.252 117.581 161.568 1.00 36.04 15 LYS B N 1
ATOM 2421 C CA . LYS B 1 18 ? 13.370 118.919 160.991 1.00 39.94 15 LYS B CA 1
ATOM 2422 C C . LYS B 1 18 ? 14.612 119.067 160.130 1.00 39.34 15 LYS B C 1
ATOM 2423 O O . LYS B 1 18 ? 14.631 119.846 159.182 1.00 38.66 15 LYS B O 1
ATOM 2429 N N . GLU B 1 19 ? 15.629 118.275 160.434 1.00 41.99 16 GLU B N 1
ATOM 2430 C CA . GLU B 1 19 ? 16.851 118.303 159.656 1.00 45.22 16 GLU B CA 1
ATOM 2431 C C . GLU B 1 19 ? 16.699 117.620 158.304 1.00 45.40 16 GLU B C 1
ATOM 2432 O O . GLU B 1 19 ? 17.291 118.054 157.314 1.00 48.15 16 GLU B O 1
ATOM 2438 N N . SER B 1 20 ? 15.867 116.585 158.262 1.00 40.30 17 SER B N 1
ATOM 2439 C CA . SER B 1 20 ? 15.781 115.698 157.108 1.00 38.93 17 SER B CA 1
ATOM 2440 C C . SER B 1 20 ? 14.992 116.274 155.942 1.00 38.28 17 SER B C 1
ATOM 2441 O O . SER B 1 20 ? 14.108 117.119 156.125 1.00 38.81 17 SER B O 1
ATOM 2444 N N . GLN B 1 21 ? 15.298 115.769 154.749 1.00 39.32 18 GLN B N 1
ATOM 2445 C CA . GLN B 1 21 ? 14.743 116.257 153.492 1.00 38.86 18 GLN B CA 1
ATOM 2446 C C . GLN B 1 21 ? 13.737 115.281 152.899 1.00 42.61 18 GLN B C 1
ATOM 2447 O O . GLN B 1 21 ? 12.809 115.669 152.180 1.00 40.92 18 GLN B O 1
ATOM 2453 N N . ARG B 1 22 ? 13.977 113.996 153.150 1.00 39.68 19 ARG B N 1
ATOM 2454 C CA . ARG B 1 22 ? 13.190 112.938 152.547 1.00 36.33 19 ARG B CA 1
ATOM 2455 C C . ARG B 1 22 ? 12.688 111.960 153.617 1.00 37.30 19 ARG B C 1
ATOM 2456 O O . ARG B 1 22 ? 13.407 111.060 154.036 1.00 35.08 19 ARG B O 1
ATOM 2464 N N . ARG B 1 23 ? 11.465 112.170 154.086 1.00 35.38 20 ARG B N 1
ATOM 2465 C CA . ARG B 1 23 ? 10.953 111.392 155.207 1.00 33.90 20 ARG B CA 1
ATOM 2466 C C . ARG B 1 23 ? 10.055 110.282 154.703 1.00 29.08 20 ARG B C 1
ATOM 2467 O O . ARG B 1 23 ? 9.282 110.462 153.755 1.00 28.60 20 ARG B O 1
ATOM 2475 N N . LEU B 1 24 ? 10.179 109.123 155.335 1.00 29.93 21 LEU B N 1
ATOM 2476 C CA . LEU B 1 24 ? 9.324 108.002 155.015 1.00 27.57 21 LEU B CA 1
ATOM 2477 C C . LEU B 1 24 ? 8.686 107.469 156.298 1.00 26.54 21 LEU B C 1
ATOM 2478 O O . LEU B 1 24 ? 9.377 106.994 157.198 1.00 29.29 21 LEU B O 1
ATOM 2483 N N . PHE B 1 25 ? 7.364 107.573 156.370 1.00 24.35 22 PHE B N 1
ATOM 2484 C CA . PHE B 1 25 ? 6.601 107.050 157.488 1.00 26.90 22 PHE B CA 1
ATOM 2485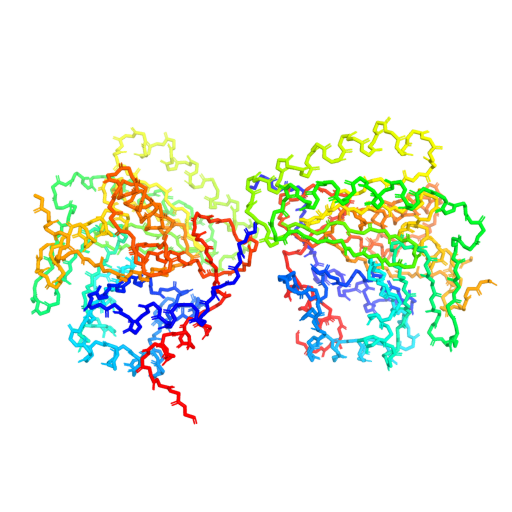 C C . PHE B 1 25 ? 6.005 105.692 157.134 1.00 26.14 22 PHE B C 1
ATOM 2486 O O . PHE B 1 25 ? 5.383 105.514 156.080 1.00 26.23 22 PHE B O 1
ATOM 2494 N N . LEU B 1 26 ? 6.214 104.730 158.020 1.00 24.46 23 LEU B N 1
ATOM 2495 C CA . LEU B 1 26 ? 5.786 103.367 157.766 1.00 25.71 23 LEU B CA 1
ATOM 2496 C C . LEU B 1 26 ? 4.909 102.935 158.937 1.00 24.77 23 LEU B C 1
ATOM 2497 O O . LEU B 1 26 ? 5.421 102.527 159.971 1.00 23.61 23 LEU B O 1
ATOM 2502 N N . PHE B 1 27 ? 3.595 103.100 158.783 1.00 25.32 24 PHE B N 1
ATOM 2503 C CA . PHE B 1 27 ? 2.663 102.917 159.884 1.00 24.92 24 PHE B CA 1
ATOM 2504 C C . PHE B 1 27 ? 1.867 101.626 159.790 1.00 26.39 24 PHE B C 1
ATOM 2505 O O . PHE B 1 27 ? 1.088 101.403 158.857 1.00 22.57 24 PHE B O 1
ATOM 2513 N N . ASP B 1 28 ? 2.025 100.803 160.804 1.00 22.18 25 ASP B N 1
ATOM 2514 C CA . ASP B 1 28 ? 1.019 99.828 161.102 1.00 21.10 25 ASP B CA 1
ATOM 2515 C C . ASP B 1 28 ? -0.277 100.569 161.427 1.00 22.89 25 ASP B C 1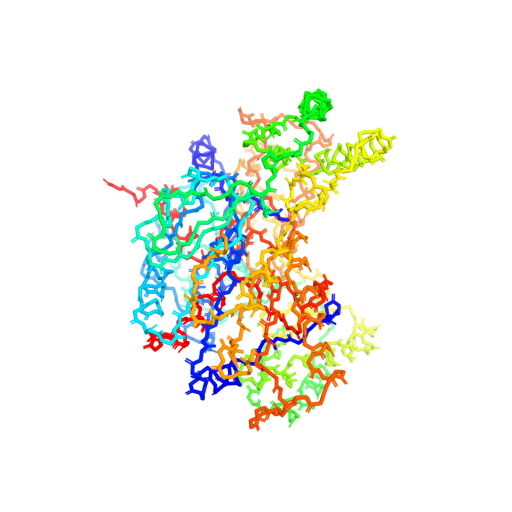
ATOM 2516 O O . ASP B 1 28 ? -0.238 101.744 161.822 1.00 20.65 25 ASP B O 1
ATOM 2521 N N . TYR B 1 29 ? -1.421 99.917 161.253 1.00 23.30 26 TYR B N 1
ATOM 2522 C CA . TYR B 1 29 ? -2.685 100.561 161.595 1.00 25.01 26 TYR B CA 1
ATOM 2523 C C . TYR B 1 29 ? -3.255 100.100 162.956 1.00 27.90 26 TYR B C 1
ATOM 2524 O O . TYR B 1 29 ? -3.267 100.880 163.922 1.00 25.41 26 TYR B O 1
ATOM 2533 N N . ASP B 1 30 ? -3.739 98.856 163.032 1.00 25.60 27 ASP B N 1
ATOM 2534 C CA . ASP B 1 30 ? -4.442 98.396 164.240 1.00 26.32 27 ASP B CA 1
ATOM 2535 C C . ASP B 1 30 ? -3.511 98.312 165.439 1.00 25.60 27 ASP B C 1
ATOM 2536 O O . ASP B 1 30 ? -2.421 97.769 165.343 1.00 25.07 27 ASP B O 1
ATOM 2541 N N . GLY B 1 31 ? -3.933 98.891 166.564 1.00 26.32 28 GLY B N 1
ATOM 2542 C CA . GLY B 1 31 ? -3.137 98.882 167.785 1.00 24.02 28 GLY B CA 1
ATOM 2543 C C . GLY B 1 31 ? -1.958 99.829 167.716 1.00 25.58 28 GLY B C 1
ATOM 2544 O O . GLY B 1 31 ? -1.065 99.807 168.573 1.00 20.97 28 GLY B O 1
ATOM 2545 N N . THR B 1 32 ? -1.930 100.631 166.655 1.00 23.58 29 THR B N 1
ATOM 2546 C CA . THR B 1 32 ? -0.797 101.505 166.415 1.00 22.53 29 THR B CA 1
ATOM 2547 C C . THR B 1 32 ? -1.271 102.941 166.190 1.00 24.35 29 THR B C 1
ATOM 2548 O O . THR B 1 32 ? -0.917 103.822 166.952 1.00 23.08 29 THR B O 1
ATOM 2552 N N . LEU B 1 33 ? -2.090 103.147 165.159 1.00 23.23 30 LEU B N 1
ATOM 2553 C CA . LEU B 1 33 ? -2.706 104.442 164.881 1.00 24.57 30 LEU B CA 1
ATOM 2554 C C . LEU B 1 33 ? -4.103 104.531 165.497 1.00 28.32 30 LEU B C 1
ATOM 2555 O O . LEU B 1 33 ? -4.700 105.602 165.549 1.00 29.98 30 LEU B O 1
ATOM 2560 N N . THR B 1 34 ? -4.617 103.397 165.969 1.00 27.18 31 THR B N 1
ATOM 2561 C CA . THR B 1 34 ? -5.946 103.352 166.567 1.00 26.41 31 THR B CA 1
ATOM 2562 C C . THR B 1 34 ? -5.960 102.179 167.552 1.00 29.22 31 THR B C 1
ATOM 2563 O O . THR B 1 34 ? -5.255 101.201 167.356 1.00 24.89 31 THR B O 1
ATOM 2567 N N . PRO B 1 35 ? -6.728 102.290 168.636 1.00 30.38 32 PRO B N 1
ATOM 2568 C CA . PRO B 1 35 ? -6.602 101.198 169.619 1.00 29.82 32 PRO B CA 1
ATOM 2569 C C . PRO B 1 35 ? -7.189 99.843 169.221 1.00 28.51 32 PRO B C 1
ATOM 2570 O O . PRO B 1 35 ? -8.099 99.712 168.392 1.00 31.70 32 PRO B O 1
ATOM 2574 N N . ILE B 1 36 ? -6.651 98.818 169.867 1.00 32.18 33 ILE B N 1
ATOM 2575 C CA . ILE B 1 36 ? -7.198 97.477 169.766 1.00 29.23 33 ILE B CA 1
ATOM 2576 C C . ILE B 1 36 ? -8.599 97.497 170.374 1.00 34.27 33 ILE B C 1
ATOM 2577 O O . ILE B 1 36 ? -8.775 97.949 171.503 1.00 33.20 33 ILE B O 1
ATOM 2582 N N . VAL B 1 37 ? -9.593 97.036 169.619 1.00 32.89 34 VAL B N 1
ATOM 2583 C CA . VAL B 1 37 ? -10.953 96.928 170.133 1.00 34.60 34 VAL B CA 1
ATOM 2584 C C . VAL B 1 37 ? -11.547 95.550 169.870 1.00 38.28 34 VAL B C 1
ATOM 2585 O O . VAL B 1 37 ? -10.991 94.751 169.104 1.00 34.75 34 VAL B O 1
ATOM 2589 N N . GLN B 1 38 ? -12.689 95.286 170.497 1.00 39.35 35 GLN B N 1
ATOM 2590 C CA . GLN B 1 38 ? -13.355 93.986 170.385 1.00 42.55 35 GLN B CA 1
ATOM 2591 C C . GLN B 1 38 ? -13.818 93.704 168.968 1.00 41.97 35 GLN B C 1
ATOM 2592 O O . GLN B 1 38 ? -13.643 92.606 168.442 1.00 40.47 35 GLN B O 1
ATOM 2598 N N . ASP B 1 39 ? -14.424 94.710 168.353 1.00 36.15 36 ASP B N 1
ATOM 2599 C CA . ASP B 1 39 ? -14.988 94.551 167.026 1.00 38.30 36 ASP B CA 1
ATOM 2600 C C . ASP B 1 39 ? -14.072 95.220 166.009 1.00 38.18 36 ASP B C 1
ATOM 2601 O O . ASP B 1 39 ? -13.968 96.443 165.995 1.00 38.07 36 ASP B O 1
ATOM 2606 N N . PRO B 1 40 ? -13.423 94.419 165.143 1.00 37.95 37 PRO B N 1
ATOM 2607 C CA . PRO B 1 40 ? -12.469 94.960 164.165 1.00 36.20 37 PRO B CA 1
ATOM 2608 C C . PRO B 1 40 ? -13.089 96.030 163.261 1.00 37.19 37 PRO B C 1
ATOM 2609 O O . PRO B 1 40 ? -12.387 96.947 162.825 1.00 31.47 37 PRO B O 1
ATOM 2613 N N . ALA B 1 41 ? -14.388 95.920 163.000 1.00 37.72 38 ALA B N 1
ATOM 2614 C CA . ALA B 1 41 ? -15.065 96.877 162.129 1.00 37.15 38 ALA B CA 1
ATOM 2615 C C . ALA B 1 41 ? -15.195 98.266 162.780 1.00 39.06 38 ALA B C 1
ATOM 2616 O O . ALA B 1 41 ? -15.427 99.267 162.085 1.00 36.37 38 ALA B O 1
ATOM 2618 N N . ALA B 1 42 ? -15.043 98.319 164.104 1.00 35.42 39 ALA B N 1
ATOM 2619 C CA . ALA B 1 42 ? -15.150 99.575 164.860 1.00 38.76 39 ALA B CA 1
ATOM 2620 C C . ALA B 1 42 ? -13.808 100.300 165.011 1.00 36.93 39 ALA B C 1
ATOM 2621 O O . ALA B 1 42 ? -13.739 101.386 165.599 1.00 33.58 39 ALA B O 1
ATOM 2623 N N . ALA B 1 43 ? -12.745 99.702 164.481 1.00 34.97 40 ALA B N 1
ATOM 2624 C CA . ALA B 1 43 ? -11.397 100.257 164.609 1.00 34.84 40 ALA B CA 1
ATOM 2625 C C . ALA B 1 43 ? -11.168 101.382 163.597 1.00 32.85 40 ALA B C 1
ATOM 2626 O O . ALA B 1 43 ? -10.358 101.248 162.672 1.00 31.37 40 ALA B O 1
ATOM 2628 N N . ILE B 1 44 ? -11.899 102.478 163.766 1.00 35.88 41 ILE B N 1
ATOM 2629 C CA . ILE B 1 44 ? -11.953 103.536 162.761 1.00 35.93 41 ILE B CA 1
ATOM 2630 C C . ILE B 1 44 ? -11.034 104.688 163.173 1.00 36.98 41 ILE B C 1
ATOM 2631 O O . ILE B 1 44 ? -10.752 104.856 164.364 1.00 34.89 41 ILE B O 1
ATOM 2636 N N . PRO B 1 45 ? -10.499 105.436 162.189 1.00 34.90 42 PRO B N 1
ATOM 2637 C CA . PRO B 1 45 ? -9.604 106.555 162.498 1.00 36.72 42 PRO B CA 1
ATOM 2638 C C . PRO B 1 45 ? -10.263 107.611 163.366 1.00 34.42 42 PRO B C 1
ATOM 2639 O O . PRO B 1 45 ? -11.403 107.976 163.085 1.00 39.60 42 PRO B O 1
ATOM 2643 N N . SER B 1 46 ? -9.563 108.076 164.396 1.00 32.97 43 SER B N 1
ATOM 2644 C CA . SER B 1 46 ? -10.024 109.219 165.182 1.00 35.61 43 SER B CA 1
ATOM 2645 C C . SER B 1 46 ? -9.899 110.514 164.373 1.00 35.85 43 SER B C 1
ATOM 2646 O O . SER B 1 46 ? -9.246 110.547 163.314 1.00 31.08 43 SER B O 1
ATOM 2649 N N . ASP B 1 47 ? -10.555 111.568 164.851 1.00 38.33 44 ASP B N 1
ATOM 2650 C CA . ASP B 1 47 ? -10.410 112.884 164.232 1.00 33.68 44 ASP B CA 1
ATOM 2651 C C . ASP B 1 47 ? -8.962 113.344 164.306 1.00 32.98 44 ASP B C 1
ATOM 2652 O O . ASP B 1 47 ? -8.411 113.872 163.338 1.00 29.36 44 ASP B O 1
ATOM 2657 N N . LYS B 1 48 ? -8.336 113.120 165.458 1.00 31.22 45 LYS B N 1
ATOM 2658 C CA . LYS B 1 48 ? -6.942 113.498 165.633 1.00 31.69 45 LYS B CA 1
ATOM 2659 C C . LYS B 1 48 ? -6.036 112.826 164.601 1.00 29.50 45 LYS B C 1
ATOM 2660 O O . LYS B 1 48 ? -5.174 113.476 163.997 1.00 28.76 45 LYS B O 1
ATOM 2666 N N . LEU B 1 49 ? -6.223 111.526 164.402 1.00 29.93 46 LEU B N 1
ATOM 2667 C CA . LEU B 1 49 ? -5.432 110.811 163.399 1.00 29.03 46 LEU B CA 1
ATOM 2668 C C . LEU B 1 49 ? -5.647 111.373 162.001 1.00 29.16 46 LEU B C 1
ATOM 2669 O O . LEU B 1 49 ? -4.683 111.628 161.291 1.00 30.09 46 LEU B O 1
ATOM 2674 N N . ASN B 1 50 ? -6.906 111.550 161.608 1.00 29.84 47 ASN B N 1
ATOM 2675 C CA . ASN B 1 50 ? -7.203 112.062 160.270 1.00 34.86 47 ASN B CA 1
ATOM 2676 C C . ASN B 1 50 ? -6.566 113.412 159.998 1.00 31.57 47 ASN B C 1
ATOM 2677 O O . ASN B 1 50 ? -6.085 113.652 158.896 1.00 32.12 47 ASN B O 1
ATOM 2682 N N . ARG B 1 51 ? -6.545 114.284 161.002 1.00 31.12 48 ARG B N 1
ATOM 2683 C CA . ARG B 1 51 ? -5.951 115.602 160.816 1.00 32.78 48 ARG B CA 1
ATOM 2684 C C . ARG B 1 51 ? -4.431 115.490 160.747 1.00 33.49 48 ARG B C 1
ATOM 2685 O O . ARG B 1 51 ? -3.784 116.149 159.924 1.00 33.15 48 ARG B O 1
ATOM 2693 N N . ILE B 1 52 ? -3.862 114.649 161.606 1.00 29.57 49 ILE B N 1
ATOM 2694 C CA . ILE B 1 52 ? -2.422 114.408 161.599 1.00 25.83 49 ILE B CA 1
ATOM 2695 C C . ILE B 1 52 ? -1.962 113.876 160.232 1.00 28.70 49 ILE B C 1
ATOM 2696 O O . ILE B 1 52 ? -0.963 114.339 159.681 1.00 31.40 49 ILE B O 1
ATOM 2701 N N . LEU B 1 53 ? -2.688 112.906 159.678 1.00 29.79 50 LEU B N 1
ATOM 2702 C CA . LEU B 1 53 ? -2.298 112.353 158.380 1.00 30.66 50 LEU B CA 1
ATOM 2703 C C . LEU B 1 53 ? -2.363 113.416 157.280 1.00 31.01 50 LEU B C 1
ATOM 2704 O O . LEU B 1 53 ? -1.438 113.575 156.475 1.00 30.49 50 LEU B O 1
ATOM 2709 N N . ASP B 1 54 ? -3.442 114.176 157.287 1.00 31.44 51 ASP B N 1
ATOM 2710 C CA . ASP B 1 54 ? -3.595 115.271 156.333 1.00 32.02 51 ASP B CA 1
ATOM 2711 C C . ASP B 1 54 ? -2.445 116.276 156.436 1.00 31.73 51 ASP B C 1
ATOM 2712 O O . ASP B 1 54 ? -1.818 116.615 155.429 1.00 32.03 51 ASP B O 1
ATOM 2717 N N . VAL B 1 55 ? -2.135 116.737 157.641 1.00 24.13 52 VAL B N 1
ATOM 2718 C CA . VAL B 1 55 ? -1.053 117.703 157.785 1.00 27.39 52 VAL B CA 1
ATOM 2719 C C . VAL B 1 55 ? 0.310 117.111 157.430 1.00 28.94 52 VAL B C 1
ATOM 2720 O O . VAL B 1 55 ? 1.095 117.737 156.709 1.00 29.55 52 VAL B O 1
ATOM 2724 N N . LEU B 1 56 ? 0.603 115.902 157.899 1.00 31.64 53 LEU B N 1
ATOM 2725 C CA . LEU B 1 56 ? 1.884 115.279 157.566 1.00 30.12 53 LEU B CA 1
ATOM 2726 C C . LEU B 1 56 ? 2.054 115.036 156.061 1.00 29.19 53 LEU B C 1
ATOM 2727 O O . LEU B 1 56 ? 3.141 115.235 155.502 1.00 30.29 53 LEU B O 1
ATOM 2732 N N . SER B 1 57 ? 1.000 114.573 155.406 1.00 29.87 54 SER B N 1
ATOM 2733 C CA . SER B 1 57 ? 1.105 114.289 153.979 1.00 33.35 54 SER B CA 1
ATOM 2734 C C . SER B 1 57 ? 1.165 115.586 153.147 1.00 32.89 54 SER B C 1
ATOM 2735 O O . SER B 1 57 ? 1.564 115.562 151.981 1.00 33.81 54 SER B O 1
ATOM 2738 N N . SER B 1 58 ? 0.778 116.709 153.741 1.00 31.96 55 SER B N 1
ATOM 2739 C CA . SER B 1 58 ? 0.779 117.992 153.010 1.00 32.57 55 SER B CA 1
ATOM 2740 C C . SER B 1 58 ? 2.218 118.521 152.843 1.00 34.58 55 SER B C 1
ATOM 2741 O O . SER B 1 58 ? 2.510 119.320 151.961 1.00 38.59 55 SER B O 1
ATOM 2744 N N . ASP B 1 59 ? 3.117 118.060 153.697 1.00 32.66 56 ASP B N 1
ATOM 2745 C CA . ASP B 1 59 ? 4.537 118.358 153.565 1.00 32.98 56 ASP B CA 1
ATOM 2746 C C . ASP B 1 59 ? 5.129 117.496 152.442 1.00 36.97 56 ASP B C 1
ATOM 2747 O O . ASP B 1 59 ? 5.197 116.274 152.575 1.00 35.01 56 ASP B O 1
ATOM 2752 N N . PRO B 1 60 ? 5.572 118.126 151.335 1.00 38.13 57 PRO B N 1
ATOM 2753 C CA . PRO B 1 60 ? 6.106 117.353 150.205 1.00 38.90 57 PRO B CA 1
ATOM 2754 C C . PRO B 1 60 ? 7.400 116.587 150.498 1.00 32.65 57 PRO B C 1
ATOM 2755 O O . PRO B 1 60 ? 7.766 115.732 149.715 1.00 37.65 57 PRO B O 1
ATOM 2759 N N . LYS B 1 61 ? 8.073 116.889 151.604 1.00 34.49 58 LYS B N 1
ATOM 2760 C CA . LYS B 1 61 ? 9.236 116.116 152.037 1.00 35.42 58 LYS B CA 1
ATOM 2761 C C . LYS B 1 61 ? 8.820 114.724 152.562 1.00 32.49 58 LYS B C 1
ATOM 2762 O O . LYS B 1 61 ? 9.644 113.815 152.706 1.00 35.08 58 LYS B O 1
ATOM 2768 N N . ASN B 1 62 ? 7.536 114.575 152.857 1.00 31.43 59 ASN B N 1
ATOM 2769 C CA . ASN B 1 62 ? 7.031 113.375 153.514 1.00 32.96 59 ASN B CA 1
ATOM 2770 C C . ASN B 1 62 ? 6.372 112.387 152.561 1.00 33.55 59 ASN B C 1
ATOM 2771 O O . ASN B 1 62 ? 5.617 112.775 151.667 1.00 31.92 59 ASN B O 1
ATOM 2776 N N . GLN B 1 63 ? 6.661 111.105 152.773 1.00 29.21 60 GLN B N 1
ATOM 2777 C CA . GLN B 1 63 ? 5.907 110.021 152.159 1.00 29.86 60 GLN B CA 1
ATOM 2778 C C . GLN B 1 63 ? 5.388 109.101 153.275 1.00 28.12 60 GLN B C 1
ATOM 2779 O O . GLN B 1 63 ? 6.161 108.621 154.113 1.00 25.97 60 GLN B O 1
ATOM 2785 N N . ILE B 1 64 ? 4.079 108.879 153.286 1.00 25.33 61 ILE B N 1
ATOM 2786 C CA . ILE B 1 64 ? 3.436 108.097 154.339 1.00 25.82 61 ILE B CA 1
ATOM 2787 C C . ILE B 1 64 ? 2.810 106.832 153.764 1.00 26.35 61 ILE B C 1
ATOM 2788 O O . ILE B 1 64 ? 2.068 106.894 152.794 1.00 26.34 61 ILE B O 1
ATOM 2793 N N . TRP B 1 65 ? 3.092 105.697 154.397 1.00 23.35 62 TRP B N 1
ATOM 2794 C CA . TRP B 1 65 ? 2.522 104.410 154.005 1.00 25.43 62 TRP B CA 1
ATOM 2795 C C . TRP B 1 65 ? 1.796 103.745 155.172 1.00 27.30 62 TRP B C 1
ATOM 2796 O O . TRP B 1 65 ? 2.326 103.699 156.279 1.00 26.13 62 TRP B O 1
ATOM 2807 N N . ILE B 1 66 ? 0.589 103.244 154.927 1.00 27.59 63 ILE B N 1
ATOM 2808 C CA . ILE B 1 66 ? -0.106 102.420 155.918 1.00 23.31 63 ILE B CA 1
ATOM 2809 C C . ILE B 1 66 ? 0.123 100.961 155.553 1.00 26.43 63 ILE B C 1
ATOM 2810 O O . ILE B 1 66 ? -0.321 100.509 154.490 1.00 24.77 63 ILE B O 1
ATOM 2815 N N . ILE B 1 67 ? 0.827 100.223 156.411 1.00 24.00 64 ILE B N 1
ATOM 2816 C CA . ILE B 1 67 ? 1.189 98.828 156.104 1.00 23.12 64 ILE B CA 1
ATOM 2817 C C . ILE B 1 67 ? 0.511 97.899 157.114 1.00 23.98 64 ILE B C 1
ATOM 2818 O O . ILE B 1 67 ? 0.907 97.843 158.274 1.00 22.99 64 ILE B O 1
ATOM 2823 N N . SER B 1 68 ? -0.521 97.196 156.663 1.00 22.27 65 SER B N 1
ATOM 2824 C CA . SER B 1 68 ? -1.492 96.608 157.563 1.00 23.14 65 SER B CA 1
ATOM 2825 C C . SER B 1 68 ? -1.828 95.147 157.264 1.00 27.28 65 SER B C 1
ATOM 2826 O O . SER B 1 68 ? -1.621 94.658 156.149 1.00 24.85 65 SER B O 1
ATOM 2829 N N . GLY B 1 69 ? -2.376 94.463 158.267 1.00 25.13 66 GLY B N 1
ATOM 2830 C CA . GLY B 1 69 ? -2.904 93.125 158.076 1.00 25.51 66 GLY B CA 1
ATOM 2831 C C . GLY B 1 69 ? -4.274 93.165 157.445 1.00 25.78 66 GLY B C 1
ATOM 2832 O O . GLY B 1 69 ? -4.756 92.152 156.924 1.00 27.05 66 GLY B O 1
ATOM 2833 N N . ARG B 1 70 ? -4.892 94.345 157.478 1.00 24.29 67 ARG B N 1
ATOM 2834 C CA . ARG B 1 70 ? -6.244 94.555 156.950 1.00 27.29 67 ARG B CA 1
ATOM 2835 C C . ARG B 1 70 ? -6.347 94.194 155.473 1.00 27.40 67 ARG B C 1
ATOM 2836 O O . ARG B 1 70 ? -5.358 94.297 154.744 1.00 26.13 67 ARG B O 1
ATOM 2844 N N . ASP B 1 71 ? -7.535 93.799 155.029 1.00 26.99 68 ASP B N 1
ATOM 2845 C CA . ASP B 1 71 ? -7.723 93.578 153.600 1.00 27.98 68 ASP B CA 1
ATOM 2846 C C . ASP B 1 71 ? -7.861 94.935 152.889 1.00 32.12 68 ASP B C 1
ATOM 2847 O O . ASP B 1 71 ? -7.933 95.998 153.538 1.00 27.37 68 ASP B O 1
ATOM 2852 N N . GLN B 1 72 ? -7.850 94.898 151.557 1.00 31.21 69 GLN B N 1
ATOM 2853 C CA . GLN B 1 72 ? -7.890 96.129 150.752 1.00 31.91 69 GLN B CA 1
ATOM 2854 C C . GLN B 1 72 ? -9.167 96.913 150.980 1.00 31.47 69 GLN B C 1
ATOM 2855 O O . GLN B 1 72 ? -9.156 98.150 151.004 1.00 36.13 69 GLN B O 1
ATOM 2861 N N . ALA B 1 73 ? -10.270 96.190 151.130 1.00 33.79 70 ALA B N 1
ATOM 2862 C CA . ALA B 1 73 ? -11.577 96.819 151.301 1.00 37.37 70 ALA B CA 1
ATOM 2863 C C . ALA B 1 73 ? -11.595 97.787 152.496 1.00 34.22 70 ALA B C 1
ATOM 2864 O O . ALA B 1 73 ? -12.037 98.930 152.375 1.00 34.57 70 ALA B O 1
ATOM 2866 N N . PHE B 1 74 ? -11.108 97.321 153.642 1.00 31.38 71 PHE B N 1
ATOM 2867 C CA . PHE B 1 74 ? -11.039 98.140 154.852 1.00 32.32 71 PHE B CA 1
ATOM 2868 C C . PHE B 1 74 ? -10.161 99.373 154.678 1.00 33.75 71 PHE B C 1
ATOM 2869 O O . PHE B 1 74 ? -10.552 100.486 155.052 1.00 33.83 71 PHE B O 1
ATOM 2877 N N . LEU B 1 75 ? -8.958 99.162 154.155 1.00 29.82 72 LEU B N 1
ATOM 2878 C CA . LEU B 1 75 ? -8.005 100.249 153.994 1.00 32.16 72 LEU B CA 1
ATOM 2879 C C . LEU B 1 75 ? -8.551 101.273 152.997 1.00 35.73 72 LEU B C 1
ATOM 2880 O O . LEU B 1 75 ? -8.404 102.493 153.180 1.00 33.30 72 LEU B O 1
ATOM 2885 N N . GLU B 1 76 ? -9.200 100.772 151.952 1.00 33.98 73 GLU B N 1
ATOM 2886 C CA . GLU B 1 76 ? -9.784 101.654 150.949 1.00 38.99 73 GLU B CA 1
ATOM 2887 C C . GLU B 1 76 ? -10.887 102.511 151.561 1.00 39.12 73 GLU B C 1
ATOM 2888 O O . GLU B 1 76 ? -10.957 103.707 151.318 1.00 40.79 73 GLU B O 1
ATOM 2894 N N . LYS B 1 77 ? -11.737 101.888 152.366 1.00 37.18 74 LYS B N 1
ATOM 2895 C CA . LYS B 1 77 ? -12.833 102.580 153.032 1.00 37.55 74 LYS B CA 1
ATOM 2896 C C . LYS B 1 77 ? -12.358 103.723 153.937 1.00 42.15 74 LYS B C 1
ATOM 2897 O O . LYS B 1 77 ? -12.886 104.829 153.886 1.00 44.10 74 LYS B O 1
ATOM 2903 N N . TRP B 1 78 ? -11.387 103.442 154.798 1.00 40.15 75 TRP B N 1
ATOM 2904 C CA . TRP B 1 78 ? -11.002 104.408 155.821 1.00 41.98 75 TRP B CA 1
ATOM 2905 C C . TRP B 1 78 ? -9.760 105.240 155.499 1.00 38.74 75 TRP B C 1
ATOM 2906 O O . TRP B 1 78 ? -9.491 106.220 156.178 1.00 40.76 75 TRP B O 1
ATOM 2917 N N . MET B 1 79 ? -8.997 104.843 154.488 1.00 36.04 76 MET B N 1
ATOM 2918 C CA . MET B 1 79 ? -7.756 105.539 154.152 1.00 39.96 76 MET B CA 1
ATOM 2919 C C . MET B 1 79 ? -7.626 105.871 152.657 1.00 40.43 76 MET B C 1
ATOM 2920 O O . MET B 1 79 ? -6.643 106.488 152.231 1.00 41.16 76 MET B O 1
ATOM 2925 N N . GLY B 1 80 ? -8.594 105.426 151.861 1.00 39.63 77 GLY B N 1
ATOM 2926 C CA . GLY B 1 80 ? -8.506 105.516 150.410 1.00 44.35 77 GLY B CA 1
ATOM 2927 C C . GLY B 1 80 ? -8.433 106.937 149.875 1.00 47.70 77 GLY B C 1
ATOM 2928 O O . GLY B 1 80 ? -7.780 107.194 148.863 1.00 47.82 77 GLY B O 1
ATOM 2929 N N . ASN B 1 81 ? -9.095 107.858 150.566 1.00 47.61 78 ASN B N 1
ATOM 2930 C CA . ASN B 1 81 ? -9.153 109.256 150.148 1.00 49.18 78 ASN B CA 1
ATOM 2931 C C . ASN B 1 81 ? -8.033 110.077 150.758 1.00 49.61 78 ASN B C 1
ATOM 2932 O O . ASN B 1 81 ? -7.991 111.298 150.598 1.00 50.28 78 ASN B O 1
ATOM 2937 N N . LYS B 1 82 ? -7.141 109.416 151.487 1.00 45.18 79 LYS B N 1
ATOM 2938 C CA . LYS B 1 82 ? -6.002 110.107 152.082 1.00 40.83 79 LYS B CA 1
ATOM 2939 C C . LYS B 1 82 ? -4.819 110.049 151.143 1.00 39.44 79 LYS B C 1
ATOM 2940 O O . LYS B 1 82 ? -4.794 109.269 150.187 1.00 41.35 79 LYS B O 1
ATOM 2946 N N . ASN B 1 83 ? -3.850 110.911 151.399 1.00 36.37 80 ASN B N 1
ATOM 2947 C CA . ASN B 1 83 ? -2.678 110.999 150.551 1.00 38.39 80 ASN B CA 1
ATOM 2948 C C . ASN B 1 83 ? -1.579 110.064 151.059 1.00 37.39 80 ASN B C 1
ATOM 2949 O O . ASN B 1 83 ? -0.499 110.518 151.447 1.00 37.25 80 ASN B O 1
ATOM 2954 N N . VAL B 1 84 ? -1.874 108.767 151.092 1.00 31.27 81 VAL B N 1
ATOM 2955 C CA . VAL B 1 84 ? -0.936 107.781 151.633 1.00 32.17 81 VAL B CA 1
ATOM 2956 C C . VAL B 1 84 ? -0.866 106.494 150.812 1.00 29.43 81 VAL B C 1
ATOM 2957 O O . VAL B 1 84 ? -1.848 106.068 150.204 1.00 32.01 81 VAL B O 1
ATOM 2961 N N . GLY B 1 85 ? 0.298 105.861 150.812 1.00 28.36 82 GLY B N 1
ATOM 2962 C CA . GLY B 1 85 ? 0.423 104.546 150.199 1.00 27.66 82 GLY B CA 1
ATOM 2963 C C . GLY B 1 85 ? -0.260 103.509 151.078 1.00 32.16 82 GLY B C 1
ATOM 2964 O O . GLY B 1 85 ? -0.365 103.700 152.297 1.00 26.50 82 GLY B O 1
ATOM 2965 N N . LEU B 1 86 ? -0.740 102.424 150.472 1.00 26.94 83 LEU B N 1
ATOM 2966 C CA . LEU B 1 86 ? -1.434 101.398 151.230 1.00 28.51 83 LEU B CA 1
ATOM 2967 C C . LEU B 1 86 ? -0.840 100.017 150.952 1.00 30.07 83 LEU B C 1
ATOM 2968 O O . LEU B 1 86 ? -0.484 99.687 149.814 1.00 28.59 83 LEU B O 1
ATOM 2973 N N . SER B 1 87 ? -0.696 99.222 152.003 1.00 25.13 84 SER B N 1
ATOM 2974 C CA . SER B 1 87 ? -0.328 97.821 151.840 1.00 25.23 84 SER B CA 1
ATOM 2975 C C . SER B 1 87 ? -1.209 96.942 152.719 1.00 28.25 84 SER B C 1
ATOM 2976 O O . SER B 1 87 ? -1.411 97.225 153.909 1.00 23.88 84 SER B O 1
ATOM 2979 N N . ALA B 1 88 ? -1.741 95.881 152.118 1.00 26.08 85 ALA B N 1
ATOM 2980 C CA . ALA B 1 88 ? -2.788 95.081 152.746 1.00 26.98 85 ALA B CA 1
ATOM 2981 C C . ALA B 1 88 ? -2.386 93.632 152.933 1.00 25.26 85 ALA B C 1
ATOM 2982 O O . ALA B 1 88 ? -1.514 93.134 152.227 1.00 27.38 85 ALA B O 1
ATOM 2984 N N . GLU B 1 89 ? -3.025 92.972 153.902 1.00 25.68 86 GLU B N 1
ATOM 2985 C CA . GLU B 1 89 ? -2.856 91.539 154.157 1.00 26.68 86 GLU B CA 1
ATOM 2986 C C . GLU B 1 89 ? -1.410 91.154 154.391 1.00 28.11 86 GLU B C 1
ATOM 2987 O O . GLU B 1 89 ? -0.931 90.160 153.833 1.00 28.33 86 GLU B O 1
ATOM 2993 N N . HIS B 1 90 ? -0.743 91.934 155.240 1.00 24.06 87 HIS B N 1
ATOM 2994 C CA . HIS B 1 90 ? 0.602 91.642 155.706 1.00 27.36 87 HIS B CA 1
ATOM 2995 C C . HIS B 1 90 ? 1.573 91.507 154.541 1.00 28.14 87 HIS B C 1
ATOM 2996 O O . HIS B 1 90 ? 2.352 90.539 154.477 1.00 29.77 87 HIS B O 1
ATOM 3003 N N . GLY B 1 91 ? 1.496 92.440 153.599 1.00 29.60 88 GLY B N 1
ATOM 3004 C CA . GLY B 1 91 ? 2.461 92.468 152.524 1.00 30.45 88 GLY B CA 1
ATOM 3005 C C . GLY B 1 91 ? 2.038 91.823 151.206 1.00 33.43 88 GLY B C 1
ATOM 3006 O O . GLY B 1 91 ? 2.863 91.761 150.291 1.00 28.86 88 GLY B O 1
ATOM 3007 N N . CYS B 1 92 ? 0.789 91.346 151.104 1.00 30.87 89 CYS B N 1
ATOM 3008 C CA . CYS B 1 92 ? 0.309 90.719 149.859 1.00 32.24 89 CYS B CA 1
ATOM 3009 C C . CYS B 1 92 ? -0.064 91.715 148.765 1.00 32.87 89 CYS B C 1
ATOM 3010 O O . CYS B 1 92 ? -0.038 91.352 147.592 1.00 30.91 89 CYS B O 1
ATOM 3013 N N . PHE B 1 93 ? -0.450 92.935 149.146 1.00 28.55 90 PHE B N 1
ATOM 3014 C CA . PHE B 1 93 ? -0.897 93.954 148.193 1.00 30.08 90 PHE B CA 1
ATOM 3015 C C . PHE B 1 93 ? -0.256 95.314 148.493 1.00 31.51 90 PHE B C 1
ATOM 3016 O O . PHE B 1 93 ? -0.032 95.658 149.655 1.00 27.88 90 PHE B O 1
ATOM 3024 N N . MET B 1 94 ? 0.030 96.086 147.448 1.00 28.51 91 MET B N 1
ATOM 3025 C CA . MET B 1 94 ? 0.557 97.450 147.592 1.00 33.21 91 MET B CA 1
ATOM 3026 C C . MET B 1 94 ? -0.219 98.372 146.699 1.00 33.29 91 MET B C 1
ATOM 3027 O O . MET B 1 94 ? -0.619 97.980 145.605 1.00 35.25 91 MET B O 1
ATOM 3032 N N . LYS B 1 95 ? -0.399 99.605 147.141 1.00 31.73 92 LYS B N 1
ATOM 3033 C CA . LYS B 1 95 ? -0.995 100.637 146.305 1.00 34.35 92 LYS B CA 1
ATOM 3034 C C . LYS B 1 95 ? -0.268 101.966 146.500 1.00 35.78 92 LYS B C 1
ATOM 3035 O O . LYS B 1 95 ? -0.345 102.591 147.567 1.00 32.22 92 LYS B O 1
ATOM 3041 N N . ASP B 1 96 ? 0.454 102.372 145.460 1.00 37.95 93 ASP B N 1
ATOM 3042 C CA . ASP B 1 96 ? 1.208 103.621 145.450 1.00 32.11 93 ASP B CA 1
ATOM 3043 C C . ASP B 1 96 ? 0.315 104.832 145.585 1.00 34.35 93 ASP B C 1
ATOM 3044 O O . ASP B 1 96 ? -0.865 104.794 145.242 1.00 34.59 93 ASP B O 1
ATOM 3049 N N . ILE B 1 97 ? 0.883 105.906 146.115 1.00 32.92 94 ILE B N 1
ATOM 3050 C CA . ILE B 1 97 ? 0.135 107.142 146.252 1.00 36.94 94 ILE B CA 1
ATOM 3051 C C . ILE B 1 97 ? -0.250 107.615 144.855 1.00 39.18 94 ILE B C 1
ATOM 3052 O O . ILE B 1 97 ? 0.586 107.631 143.953 1.00 35.43 94 ILE B O 1
ATOM 3057 N N . GLY B 1 98 ? -1.521 107.954 144.669 1.00 41.50 95 GLY B N 1
ATOM 3058 C CA . GLY B 1 98 ? -1.984 108.450 143.389 1.00 45.04 95 GLY B CA 1
ATOM 3059 C C . GLY B 1 98 ? -2.530 107.345 142.515 1.00 51.17 95 GLY B C 1
ATOM 3060 O O . GLY B 1 98 ? -3.466 107.568 141.740 1.00 52.06 95 GLY B O 1
ATOM 3061 N N . SER B 1 99 ? -1.923 106.161 142.620 1.00 46.77 96 SER B N 1
ATOM 3062 C CA . SER B 1 99 ? -2.302 105.036 141.780 1.00 48.24 96 SER B CA 1
ATOM 3063 C C . SER B 1 99 ? -3.740 104.657 142.079 1.00 50.22 96 SER B C 1
ATOM 3064 O O . SER B 1 99 ? -4.220 104.821 143.193 1.00 55.38 96 SER B O 1
ATOM 3067 N N . LYS B 1 100 ? -4.429 104.149 141.074 1.00 55.80 97 LYS B N 1
ATOM 3068 C CA . LYS B 1 100 ? -5.820 103.769 141.237 1.00 59.52 97 LYS B CA 1
ATOM 3069 C C . LYS B 1 100 ? -5.932 102.258 141.203 1.00 55.77 97 LYS B C 1
ATOM 3070 O O . LYS B 1 100 ? -7.019 101.707 141.354 1.00 58.52 97 LYS B O 1
ATOM 3076 N N . GLU B 1 101 ? -4.804 101.583 141.012 1.00 52.91 98 GLU B N 1
ATOM 3077 C CA . GLU B 1 101 ? -4.853 100.142 141.039 1.00 52.90 98 GLU B CA 1
ATOM 3078 C C . GLU B 1 101 ? -3.824 99.557 142.014 1.00 46.44 98 GLU B C 1
ATOM 3079 O O . GLU B 1 101 ? -2.712 100.067 142.159 1.00 43.63 98 GLU B O 1
ATOM 3085 N N . TRP B 1 102 ? -4.206 98.457 142.658 1.00 49.33 99 TRP B N 1
ATOM 3086 C CA . TRP B 1 102 ? -3.325 97.746 143.576 1.00 42.20 99 TRP B CA 1
ATOM 3087 C C . TRP B 1 102 ? -2.403 96.804 142.827 1.00 41.06 99 TRP B C 1
ATOM 3088 O O . TRP B 1 102 ? -2.759 96.277 141.776 1.00 40.93 99 TRP B O 1
ATOM 3099 N N . VAL B 1 103 ? -1.233 96.551 143.395 1.00 36.04 100 VAL B N 1
ATOM 3100 C CA . VAL B 1 103 ? -0.411 95.444 142.939 1.00 37.74 100 VAL B CA 1
ATOM 3101 C C . VAL B 1 103 ? -0.563 94.236 143.869 1.00 37.44 100 VAL B C 1
ATOM 3102 O O . VAL B 1 103 ? -0.430 94.381 145.089 1.00 28.49 100 VAL B O 1
ATOM 3106 N N . ASN B 1 104 ? -0.856 93.055 143.310 1.00 34.95 101 ASN B N 1
ATOM 3107 C CA . ASN B 1 104 ? -0.873 91.822 144.103 1.00 34.50 101 ASN B CA 1
ATOM 3108 C C . ASN B 1 104 ? 0.494 91.155 144.060 1.00 38.41 101 ASN B C 1
ATOM 3109 O O . ASN B 1 104 ? 0.840 90.490 143.081 1.00 37.37 101 ASN B O 1
ATOM 3114 N N . LEU B 1 105 ? 1.260 91.314 145.133 1.00 31.68 102 LEU B N 1
ATOM 3115 C CA . LEU B 1 105 ? 2.594 90.745 145.201 1.00 37.15 102 LEU B CA 1
ATOM 3116 C C . LEU B 1 105 ? 2.561 89.214 145.330 1.00 35.44 102 LEU B C 1
ATOM 3117 O O . LEU B 1 105 ? 3.594 88.551 145.210 1.00 33.80 102 LEU B O 1
ATOM 3122 N N . ALA B 1 106 ? 1.385 88.660 145.604 1.00 34.03 103 ALA B N 1
ATOM 3123 C CA . ALA B 1 106 ? 1.265 87.218 145.799 1.00 38.85 103 ALA B CA 1
ATOM 3124 C C . ALA B 1 106 ? 0.565 86.515 144.624 1.00 37.51 103 ALA B C 1
ATOM 3125 O O . ALA B 1 106 ? 0.227 85.342 144.714 1.00 34.45 103 ALA B O 1
ATOM 3127 N N . ALA B 1 107 ? 0.360 87.246 143.530 1.00 37.62 104 ALA B N 1
ATOM 3128 C CA . ALA B 1 107 ? -0.455 86.786 142.398 1.00 37.72 104 ALA B CA 1
ATOM 3129 C C . ALA B 1 107 ? -0.030 85.456 141.767 1.00 41.57 104 ALA B C 1
ATOM 3130 O O . ALA B 1 107 ? -0.863 84.709 141.259 1.00 37.15 104 ALA B O 1
ATOM 3132 N N . SER B 1 108 ? 1.252 85.140 141.836 1.00 38.67 105 SER B N 1
ATOM 3133 C CA . SER B 1 108 ? 1.756 83.972 141.135 1.00 44.06 105 SER B CA 1
ATOM 3134 C C . SER B 1 108 ? 1.837 82.730 142.021 1.00 42.94 105 SER B C 1
ATOM 3135 O O . SER B 1 108 ? 2.174 81.633 141.557 1.00 39.66 105 SER B O 1
ATOM 3138 N N . PHE B 1 109 ? 1.505 82.901 143.297 1.00 38.75 106 PHE B N 1
ATOM 3139 C CA . PHE B 1 109 ? 1.599 81.814 144.251 1.00 36.63 106 PHE B CA 1
ATOM 3140 C C . PHE B 1 109 ? 0.416 80.859 144.152 1.00 34.31 106 PHE B C 1
ATOM 3141 O O . PHE B 1 109 ? -0.714 81.254 143.851 1.00 33.42 106 PHE B O 1
ATOM 3149 N N . ASP B 1 110 ? 0.698 79.598 144.437 1.00 35.64 107 ASP B N 1
ATOM 3150 C CA . ASP B 1 110 ? -0.318 78.563 144.580 1.00 36.38 107 ASP B CA 1
ATOM 3151 C C . ASP B 1 110 ? -1.148 78.867 145.830 1.00 33.38 107 ASP B C 1
ATOM 3152 O O . ASP B 1 110 ? -0.599 79.066 146.906 1.00 33.80 107 ASP B O 1
ATOM 3157 N N . MET B 1 111 ? -2.462 78.942 145.671 1.00 30.15 108 MET B N 1
ATOM 3158 C CA . MET B 1 111 ? -3.354 79.301 146.775 1.00 34.51 108 MET B CA 1
ATOM 3159 C C . MET B 1 111 ? -4.170 78.105 147.279 1.00 33.25 108 MET B C 1
ATOM 3160 O O . MET B 1 111 ? -5.138 78.271 148.029 1.00 33.22 108 MET B O 1
ATOM 3165 N N . SER B 1 112 ? -3.789 76.902 146.869 1.00 32.62 109 SER B N 1
ATOM 3166 C CA . SER B 1 112 ? -4.602 75.722 147.171 1.00 33.47 109 SER B CA 1
ATOM 3167 C C . SER B 1 112 ? -4.508 75.365 148.657 1.00 32.84 109 SER B C 1
ATOM 3168 O O . SER B 1 112 ? -5.282 74.555 149.172 1.00 31.27 109 SER B O 1
ATOM 3171 N N . TRP B 1 113 ? -3.568 75.986 149.358 1.00 31.75 110 TRP B N 1
ATOM 3172 C CA . TRP B 1 113 ? -3.489 75.822 150.809 1.00 30.18 110 TRP B CA 1
ATOM 3173 C C . TRP B 1 113 ? -4.668 76.476 151.532 1.00 26.94 110 TRP B C 1
ATOM 3174 O O . TRP B 1 113 ? -4.966 76.125 152.674 1.00 25.19 110 TRP B O 1
ATOM 3185 N N . GLN B 1 114 ? -5.311 77.457 150.893 1.00 28.24 111 GLN B N 1
ATOM 3186 C CA . GLN B 1 114 ? -6.355 78.241 151.570 1.00 28.95 111 GLN B CA 1
ATOM 3187 C C . GLN B 1 114 ? -7.503 77.353 152.109 1.00 31.35 111 GLN B C 1
ATOM 3188 O O . GLN B 1 114 ? -7.908 77.499 153.267 1.00 31.15 111 GLN B O 1
ATOM 3194 N N . GLU B 1 115 ? -8.009 76.428 151.291 1.00 28.73 112 GLU B N 1
ATOM 3195 C CA . GLU B 1 115 ? -9.148 75.604 151.711 1.00 29.14 112 GLU B CA 1
ATOM 3196 C C . GLU B 1 115 ? -8.747 74.639 152.819 1.00 27.19 112 GLU B C 1
ATOM 3197 O O . GLU B 1 115 ? -9.574 74.236 153.635 1.00 28.53 112 GLU B O 1
ATOM 3203 N N . LYS B 1 116 ? -7.482 74.241 152.821 1.00 27.26 113 LYS B N 1
ATOM 3204 C CA . LYS B 1 116 ? -6.947 73.388 153.873 1.00 25.16 113 LYS B CA 1
ATOM 3205 C C . LYS B 1 116 ? -6.844 74.118 155.212 1.00 29.38 113 LYS B C 1
ATOM 3206 O O . LYS B 1 116 ? -7.199 73.575 156.265 1.00 28.66 113 LYS B O 1
ATOM 3212 N N . VAL B 1 117 ? -6.349 75.346 155.164 1.00 26.30 114 VAL B N 1
ATOM 3213 C CA . VAL B 1 117 ? -6.286 76.167 156.366 1.00 27.08 114 VAL B CA 1
ATOM 3214 C C . VAL B 1 117 ? -7.694 76.397 156.866 1.00 25.44 114 VAL B C 1
ATOM 3215 O O . VAL B 1 117 ? -7.968 76.287 158.059 1.00 27.92 114 VAL B O 1
ATOM 3219 N N . ASP B 1 118 ? -8.584 76.709 155.934 1.00 27.00 115 ASP B N 1
ATOM 3220 C CA . ASP B 1 118 ? -9.978 76.954 156.256 1.00 28.15 115 ASP B CA 1
ATOM 3221 C C . ASP B 1 118 ? -10.617 75.759 156.984 1.00 29.15 115 ASP B C 1
ATOM 3222 O O . ASP B 1 118 ? -11.208 75.941 158.052 1.00 31.37 115 ASP B O 1
ATOM 3227 N N . ASP B 1 119 ? -10.469 74.548 156.445 1.00 28.49 116 ASP B N 1
ATOM 3228 C CA . ASP B 1 119 ? -10.978 73.366 157.143 1.00 31.90 116 ASP B CA 1
ATOM 3229 C C . ASP B 1 119 ? -10.454 73.274 158.563 1.00 29.16 116 ASP B C 1
ATOM 3230 O O . ASP B 1 119 ? -11.195 72.947 159.484 1.00 31.37 116 ASP B O 1
ATOM 3235 N N . ILE B 1 120 ? -9.167 73.552 158.734 1.00 27.58 117 ILE B N 1
ATOM 3236 C CA . ILE B 1 120 ? -8.556 73.439 160.046 1.00 27.65 117 ILE B CA 1
ATOM 3237 C C . ILE B 1 120 ? -9.108 74.524 160.990 1.00 29.88 117 ILE B C 1
ATOM 3238 O O . ILE B 1 120 ? -9.429 74.247 162.152 1.00 28.88 117 ILE B O 1
ATOM 3243 N N . PHE B 1 121 ? -9.263 75.739 160.476 1.00 26.67 118 PHE B N 1
ATOM 3244 C CA . PHE B 1 121 ? -9.829 76.828 161.270 1.00 27.91 118 PHE B CA 1
ATOM 3245 C C . PHE B 1 121 ? -11.273 76.491 161.666 1.00 31.76 118 PHE B C 1
ATOM 3246 O O . PHE B 1 121 ? -11.691 76.748 162.797 1.00 31.42 118 PHE B O 1
ATOM 3254 N N . LYS B 1 122 ? -12.016 75.876 160.747 1.00 32.41 119 LYS B N 1
ATOM 3255 C CA . LYS B 1 122 ? -13.405 75.498 161.022 1.00 34.96 119 LYS B CA 1
ATOM 3256 C C . LYS B 1 122 ? -13.493 74.485 162.172 1.00 36.21 119 LYS B C 1
ATOM 3257 O O . LYS B 1 122 ? -14.409 74.535 163.003 1.00 35.16 119 LYS B O 1
ATOM 3263 N N . TYR B 1 123 ? -12.533 73.569 162.215 1.00 33.74 120 TYR B N 1
ATOM 3264 C CA . TYR B 1 123 ? -12.477 72.581 163.280 1.00 35.56 120 TYR B CA 1
ATOM 3265 C C . TYR B 1 123 ? -12.315 73.284 164.642 1.00 37.07 120 TYR B C 1
ATOM 3266 O O . TYR B 1 123 ? -13.026 72.974 165.600 1.00 35.44 120 TYR B O 1
ATOM 3275 N N . TYR B 1 124 ? -11.391 74.240 164.725 1.00 35.56 121 TYR B N 1
ATOM 3276 C CA . TYR B 1 124 ? -11.134 74.914 165.996 1.00 35.09 121 TYR B CA 1
ATOM 3277 C C . TYR B 1 124 ? -12.206 75.952 166.303 1.00 35.80 121 TYR B C 1
ATOM 3278 O O . TYR B 1 124 ? -12.474 76.251 167.467 1.00 35.98 121 TYR B O 1
ATOM 3287 N N . THR B 1 125 ? -12.855 76.468 165.268 1.00 33.25 122 THR B N 1
ATOM 3288 C CA . THR B 1 125 ? -13.958 77.389 165.492 1.00 36.29 122 THR B CA 1
ATOM 3289 C C . THR B 1 125 ? -15.085 76.652 166.230 1.00 38.41 122 THR B C 1
ATOM 3290 O O . THR B 1 125 ? -15.647 77.155 167.211 1.00 35.68 122 THR B O 1
ATOM 3294 N N . GLU B 1 126 ? -15.380 75.438 165.785 1.00 37.70 123 GLU B N 1
ATOM 3295 C CA . GLU B 1 126 ? -16.432 74.641 166.409 1.00 40.56 123 GLU B CA 1
ATOM 3296 C C . GLU B 1 126 ? -16.080 74.253 167.830 1.00 40.18 123 GLU B C 1
ATOM 3297 O O . GLU B 1 126 ? -16.966 74.069 168.653 1.00 40.89 123 GLU B O 1
ATOM 3303 N N . LYS B 1 127 ? -14.786 74.195 168.133 1.00 41.18 124 LYS B N 1
ATOM 3304 C CA . LYS B 1 127 ? -14.337 73.791 169.459 1.00 38.72 124 LYS B CA 1
ATOM 3305 C C . LYS B 1 127 ? -14.068 74.969 170.372 1.00 42.32 124 LYS B C 1
ATOM 3306 O O . LYS B 1 127 ? -13.766 74.781 171.550 1.00 40.29 124 LYS B O 1
ATOM 3312 N N . THR B 1 128 ? -14.271 76.177 169.853 1.00 39.43 125 THR B N 1
ATOM 3313 C CA . THR B 1 128 ? -13.944 77.385 170.599 1.00 40.57 125 THR B CA 1
ATOM 3314 C C . THR B 1 128 ? -15.019 78.455 170.459 1.00 40.54 125 THR B C 1
ATOM 3315 O O . THR B 1 128 ? -14.961 79.299 169.565 1.00 37.56 125 THR B O 1
ATOM 3319 N N . PRO B 1 129 ? -16.001 78.426 171.365 1.00 40.47 126 PRO B N 1
ATOM 3320 C CA . PRO B 1 129 ? -17.093 79.402 171.344 1.00 40.12 126 PRO B CA 1
ATOM 3321 C C . PRO B 1 129 ? -16.542 80.833 171.395 1.00 37.72 126 PRO B C 1
ATOM 3322 O O . PRO B 1 129 ? -15.595 81.104 172.135 1.00 38.15 126 PRO B O 1
ATOM 3326 N N . GLY B 1 130 ? -17.098 81.723 170.581 1.00 35.99 127 GLY B N 1
ATOM 3327 C CA . GLY B 1 130 ? -16.634 83.098 170.555 1.00 42.44 127 GLY B CA 1
ATOM 3328 C C . GLY B 1 130 ? -15.566 83.371 169.509 1.00 42.26 127 GLY B C 1
ATOM 3329 O O . GLY B 1 130 ? -15.231 84.527 169.245 1.00 41.88 127 GLY B O 1
ATOM 3330 N N . SER B 1 131 ? -15.002 82.309 168.942 1.00 38.17 128 SER B N 1
ATOM 3331 C CA . SER B 1 131 ? -14.023 82.455 167.867 1.00 36.85 128 SER B CA 1
ATOM 3332 C C . SER B 1 131 ? -14.719 82.559 166.514 1.00 39.34 128 SER B C 1
ATOM 3333 O O . SER B 1 131 ? -15.861 82.126 166.359 1.00 40.66 128 SER B O 1
ATOM 3336 N N . ASN B 1 132 ? -14.032 83.147 165.537 1.00 37.38 129 ASN B N 1
ATOM 3337 C CA . ASN B 1 132 ? -14.541 83.194 164.170 1.00 31.91 129 ASN B CA 1
ATOM 3338 C C . ASN B 1 132 ? -13.427 83.292 163.132 1.00 31.54 129 ASN B C 1
ATOM 3339 O O . ASN B 1 132 ? -12.277 83.619 163.451 1.00 30.88 129 ASN B O 1
ATOM 3344 N N . ILE B 1 133 ? -13.794 83.015 161.887 1.00 30.71 130 ILE B N 1
ATOM 3345 C CA . ILE B 1 133 ? -12.853 82.993 160.781 1.00 30.55 130 ILE B CA 1
ATOM 3346 C C . ILE B 1 133 ? -13.025 84.233 159.902 1.00 31.54 130 ILE B C 1
ATOM 3347 O O . ILE B 1 133 ? -14.140 84.582 159.504 1.00 30.16 130 ILE B O 1
ATOM 3352 N N . GLU B 1 134 ? -11.918 84.893 159.599 1.00 29.68 131 GLU B N 1
ATOM 3353 C CA . GLU B 1 134 ? -11.940 86.022 158.661 1.00 27.72 131 GLU B CA 1
ATOM 3354 C C . GLU B 1 134 ? -11.214 85.616 157.387 1.00 29.60 131 GLU B C 1
ATOM 3355 O O . GLU B 1 134 ? -10.010 85.337 157.421 1.00 29.17 131 GLU B O 1
ATOM 3361 N N . ARG B 1 135 ? -11.947 85.548 156.277 1.00 27.47 132 ARG B N 1
ATOM 3362 C CA . ARG B 1 135 ? -11.357 85.202 154.983 1.00 33.17 132 ARG B CA 1
ATOM 3363 C C . ARG B 1 135 ? -11.095 86.455 154.167 1.00 33.80 132 ARG B C 1
ATOM 3364 O O . ARG B 1 135 ? -12.023 87.114 153.707 1.00 34.54 132 ARG B O 1
ATOM 3372 N N . LYS B 1 136 ? -9.827 86.810 154.030 1.00 34.11 133 LYS B N 1
ATOM 3373 C CA . LYS B 1 136 ? -9.441 87.935 153.192 1.00 27.25 133 LYS B CA 1
ATOM 3374 C C . LYS B 1 136 ? -9.179 87.390 151.780 1.00 30.86 133 LYS B C 1
ATOM 3375 O O . LYS B 1 136 ? -9.574 86.262 151.481 1.00 30.87 133 LYS B O 1
ATOM 3381 N N . LYS B 1 137 ? -8.542 88.167 150.907 1.00 30.20 134 LYS B N 1
ATOM 3382 C CA . LYS B 1 137 ? -8.319 87.698 149.536 1.00 30.60 134 LYS B CA 1
ATOM 3383 C C . LYS B 1 137 ? -7.258 8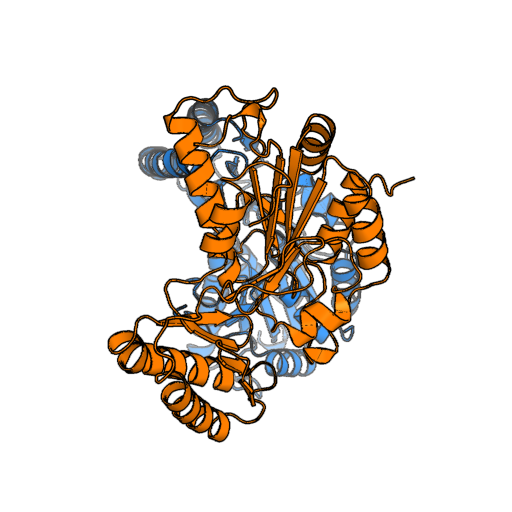6.599 149.469 1.00 29.68 134 LYS B C 1
ATOM 3384 O O . LYS B 1 137 ? -7.423 85.588 148.777 1.00 29.28 134 LYS B O 1
ATOM 3390 N N . VAL B 1 138 ? -6.158 86.822 150.178 1.00 28.65 135 VAL B N 1
ATOM 3391 C CA . VAL B 1 138 ? -5.074 85.864 150.254 1.00 26.15 135 VAL B CA 1
ATOM 3392 C C . VAL B 1 138 ? -4.960 85.300 151.668 1.00 29.37 135 VAL B C 1
ATOM 3393 O O . VAL B 1 138 ? -5.123 84.087 151.883 1.00 28.39 135 VAL B O 1
ATOM 3397 N N . ALA B 1 139 ? -4.683 86.187 152.629 1.00 25.87 136 ALA B N 1
ATOM 3398 C CA . ALA B 1 139 ? -4.524 85.790 154.022 1.00 27.66 136 ALA B CA 1
ATOM 3399 C C . ALA B 1 139 ? -5.830 85.255 154.611 1.00 27.48 136 ALA B C 1
ATOM 3400 O O . ALA B 1 139 ? -6.926 85.622 154.184 1.00 28.48 136 ALA B O 1
ATOM 3402 N N . LEU B 1 140 ? -5.698 84.364 155.581 1.00 27.62 137 LEU B N 1
ATOM 3403 C CA . LEU B 1 140 ? -6.822 83.930 156.400 1.00 30.83 137 LEU B CA 1
ATOM 3404 C C . LEU B 1 140 ? -6.508 84.185 157.861 1.00 33.07 137 LEU B C 1
ATOM 3405 O O . LEU B 1 140 ? -5.375 83.955 158.298 1.00 34.07 137 LEU B O 1
ATOM 3410 N N . THR B 1 141 ? -7.515 84.607 158.620 1.00 29.86 138 THR B N 1
ATOM 3411 C CA . THR B 1 141 ? -7.332 84.938 160.031 1.00 29.95 138 THR B CA 1
ATOM 3412 C C . THR B 1 141 ? -8.336 84.190 160.904 1.00 29.48 138 THR B C 1
ATOM 3413 O O . THR B 1 141 ? -9.530 84.156 160.595 1.00 28.29 138 THR B O 1
ATOM 3417 N N . TRP B 1 142 ? -7.848 83.570 161.977 1.00 26.38 139 TRP B N 1
ATOM 3418 C CA . TRP B 1 142 ? -8.737 83.001 162.976 1.00 27.27 139 TRP B CA 1
ATOM 3419 C C . TRP B 1 142 ? -8.708 83.881 164.219 1.00 26.02 139 TRP B C 1
ATOM 3420 O O . TRP B 1 142 ? -7.666 84.026 164.851 1.00 23.49 139 TRP B O 1
ATOM 3431 N N . HIS B 1 143 ? -9.854 84.456 164.559 1.00 25.85 140 HIS B N 1
ATOM 3432 C CA . HIS B 1 143 ? -9.975 85.348 165.712 1.00 28.96 140 HIS B CA 1
ATOM 3433 C C . HIS B 1 143 ? -10.484 84.596 166.941 1.00 29.09 140 HIS B C 1
ATOM 3434 O O . HIS B 1 143 ? -11.449 83.852 166.836 1.00 29.40 140 HIS B O 1
ATOM 3441 N N . TYR B 1 144 ? -9.870 84.808 168.101 1.00 26.73 141 TYR B N 1
ATOM 3442 C CA . TYR B 1 144 ? -10.411 84.213 169.331 1.00 30.32 141 TYR B CA 1
ATOM 3443 C C . TYR B 1 144 ? -10.467 85.198 170.506 1.00 32.01 141 TYR B C 1
ATOM 3444 O O . TYR B 1 144 ? -10.505 84.779 171.664 1.00 31.11 141 TYR B O 1
ATOM 3453 N N . ARG B 1 145 ? -10.497 86.499 170.202 1.00 28.66 142 ARG B N 1
ATOM 3454 C CA . ARG B 1 145 ? -10.557 87.525 171.250 1.00 33.13 142 ARG B CA 1
ATOM 3455 C C . ARG B 1 145 ? -11.765 87.345 172.159 1.00 32.01 142 ARG B C 1
ATOM 3456 O O . ARG B 1 145 ? -11.656 87.482 173.376 1.00 33.48 142 ARG B O 1
ATOM 3464 N N . ARG B 1 146 ? -12.908 87.032 171.553 1.00 33.68 143 ARG B N 1
ATOM 3465 C CA . ARG B 1 146 ? -14.160 86.844 172.283 1.00 37.14 143 ARG B CA 1
ATOM 3466 C C . ARG B 1 146 ? -14.301 85.473 172.966 1.00 39.12 143 ARG B C 1
ATOM 3467 O O . ARG B 1 146 ? -15.288 85.222 173.662 1.00 39.60 143 ARG B O 1
ATOM 3475 N N . ALA B 1 147 ? -13.329 84.587 172.777 1.00 38.50 144 ALA B N 1
ATOM 3476 C CA . ALA B 1 147 ? -13.410 83.264 173.400 1.00 39.06 144 ALA B CA 1
ATOM 3477 C C . ALA B 1 147 ? -13.018 83.317 174.870 1.00 40.04 144 ALA B C 1
ATOM 3478 O O . ALA B 1 147 ? -12.429 84.301 175.335 1.00 33.84 144 ALA B O 1
ATOM 3480 N N . ASP B 1 148 ? -13.324 82.246 175.601 1.00 37.86 145 ASP B N 1
ATOM 3481 C CA . ASP B 1 148 ? -12.836 82.122 176.968 1.00 35.36 145 ASP B CA 1
ATOM 3482 C C . ASP B 1 148 ? -11.314 82.157 176.928 1.00 36.67 145 ASP B C 1
ATOM 3483 O O . ASP B 1 148 ? -10.703 81.466 176.107 1.00 34.96 145 ASP B O 1
ATOM 3488 N N . PRO B 1 149 ? -10.699 83.000 177.775 1.00 40.69 146 PRO B N 1
ATOM 3489 C CA . PRO B 1 149 ? -9.245 83.188 177.716 1.00 39.41 146 PRO B CA 1
ATOM 3490 C C . PRO B 1 149 ? -8.472 81.879 177.754 1.00 38.02 146 PRO B C 1
ATOM 3491 O O . PRO B 1 149 ? -7.670 81.628 176.857 1.00 35.65 146 PRO B O 1
ATOM 3495 N N . ASP B 1 150 ? -8.747 81.032 178.740 1.00 37.41 147 ASP B N 1
ATOM 3496 C CA . ASP B 1 150 ? -7.956 79.825 178.905 1.00 37.35 147 ASP B CA 1
ATOM 3497 C C . ASP B 1 150 ? -8.102 78.912 177.699 1.00 33.30 147 ASP B C 1
ATOM 3498 O O . ASP B 1 150 ? -7.111 78.459 177.144 1.00 31.27 147 ASP B O 1
ATOM 3503 N N . LEU B 1 151 ? -9.341 78.670 177.297 1.00 31.39 148 LEU B N 1
ATOM 3504 C CA . LEU B 1 151 ? -9.633 77.788 176.186 1.00 34.77 148 LEU B CA 1
ATOM 3505 C C . LEU B 1 151 ? -9.076 78.388 174.897 1.00 35.77 148 LEU B C 1
ATOM 3506 O O . LEU B 1 151 ? -8.383 77.709 174.134 1.00 31.38 148 LEU B O 1
ATOM 3511 N N . GLY B 1 152 ? -9.343 79.681 174.696 1.00 32.59 149 GLY B N 1
ATOM 3512 C CA . GLY B 1 152 ? -8.830 80.399 173.546 1.00 33.36 149 GLY B CA 1
ATOM 3513 C C . GLY B 1 152 ? -7.336 80.239 173.357 1.00 30.80 149 GLY B C 1
ATOM 3514 O O . GLY B 1 152 ? -6.892 79.883 172.277 1.00 32.14 149 GLY B O 1
ATOM 3515 N N . ASN B 1 153 ? -6.561 80.505 174.402 1.00 27.43 150 ASN B N 1
ATOM 3516 C CA . ASN B 1 153 ? -5.111 80.349 174.338 1.00 28.04 150 ASN B CA 1
ATOM 3517 C C . ASN B 1 153 ? -4.656 78.910 174.071 1.00 35.81 150 ASN B C 1
ATOM 3518 O O . ASN B 1 153 ? -3.683 78.682 173.345 1.00 33.96 150 ASN B O 1
ATOM 3523 N N . PHE B 1 154 ? -5.357 77.948 174.672 1.00 30.96 151 PHE B N 1
ATOM 3524 C CA . PHE B 1 154 ? -5.021 76.527 174.493 1.00 33.37 151 PHE B CA 1
ATOM 3525 C C . PHE B 1 154 ? -5.265 76.082 173.065 1.00 30.97 151 PHE B C 1
ATOM 3526 O O . PHE B 1 154 ? -4.368 75.568 172.397 1.00 31.12 151 PHE B O 1
ATOM 3534 N N . GLN B 1 155 ? -6.487 76.302 172.598 1.00 29.89 152 GLN B N 1
ATOM 3535 C CA . GLN B 1 155 ? -6.861 75.930 171.247 1.00 29.78 152 GLN B CA 1
ATOM 3536 C C . GLN B 1 155 ? -5.989 76.660 170.235 1.00 33.65 152 GLN B C 1
ATOM 3537 O O . GLN B 1 155 ? -5.584 76.066 169.239 1.00 31.60 152 GLN B O 1
ATOM 3543 N N . ALA B 1 156 ? -5.649 77.924 170.519 1.00 29.71 153 ALA B N 1
ATOM 3544 C CA . ALA B 1 156 ? -4.807 78.696 169.602 1.00 29.21 153 ALA B CA 1
ATOM 3545 C C . ALA B 1 156 ? -3.434 78.049 169.456 1.00 33.88 153 ALA B C 1
ATOM 3546 O O . ALA B 1 156 ? -2.915 77.915 168.341 1.00 31.40 153 ALA B O 1
ATOM 3548 N N . GLU B 1 157 ? -2.847 77.642 170.580 1.00 33.44 154 GLU B N 1
ATOM 3549 C CA . GLU B 1 157 ? -1.518 77.044 170.541 1.00 35.16 154 GLU B CA 1
ATOM 3550 C C . GLU B 1 157 ? -1.576 75.715 169.777 1.00 33.84 154 GLU B C 1
ATOM 3551 O O . GLU B 1 157 ? -0.646 75.371 169.047 1.00 34.69 154 GLU B O 1
ATOM 3557 N N . LYS B 1 158 ? -2.693 75.000 169.867 1.00 35.44 155 LYS B N 1
ATOM 3558 C CA . LYS B 1 158 ? -2.727 73.699 169.212 1.00 35.30 155 LYS B CA 1
ATOM 3559 C C . LYS B 1 158 ? -3.120 73.808 167.760 1.00 33.86 155 LYS B C 1
ATOM 3560 O O . LYS B 1 158 ? -2.684 73.003 166.940 1.00 34.24 155 LYS B O 1
ATOM 3566 N N . CYS B 1 159 ? -3.848 74.865 167.424 1.00 31.75 156 CYS B N 1
ATOM 3567 C CA . CYS B 1 159 ? -4.119 75.163 166.032 1.00 31.80 156 CYS B CA 1
ATOM 3568 C C . CYS B 1 159 ? -2.843 75.572 165.304 1.00 34.22 156 CYS B C 1
ATOM 3569 O O . CYS B 1 159 ? -2.556 75.076 164.214 1.00 32.60 156 CYS B O 1
ATOM 3572 N N . MET B 1 160 ? -2.063 76.458 165.915 1.00 31.15 157 MET B N 1
ATOM 3573 C CA . MET B 1 160 ? -0.786 76.846 165.316 1.00 33.37 157 MET B CA 1
ATOM 3574 C C . MET B 1 160 ? 0.152 75.671 165.124 1.00 31.08 157 MET B C 1
ATOM 3575 O O . MET B 1 160 ? 0.844 75.573 164.117 1.00 32.88 157 MET B O 1
ATOM 3580 N N . LYS B 1 161 ? 0.221 74.827 166.138 1.00 32.37 158 LYS B N 1
ATOM 3581 C CA . LYS B 1 161 ? 1.014 73.613 166.084 1.00 34.42 158 LYS B CA 1
ATOM 3582 C C . LYS B 1 161 ? 0.553 72.751 164.904 1.00 34.81 158 LYS B C 1
ATOM 3583 O O . LYS B 1 161 ? 1.367 72.281 164.106 1.00 35.63 158 LYS B O 1
ATOM 3589 N N . GLU B 1 162 ? -0.759 72.575 164.772 1.00 34.07 159 GLU B N 1
ATOM 3590 C CA . GLU B 1 162 ? -1.300 71.709 163.733 1.00 32.67 159 GLU B CA 1
ATOM 3591 C C . GLU B 1 162 ? -1.056 72.279 162.334 1.00 36.44 159 GLU B C 1
ATOM 3592 O O . GLU B 1 162 ? -0.770 71.531 161.393 1.00 31.22 159 GLU B O 1
ATOM 3598 N N . LEU B 1 163 ? -1.217 73.599 162.191 1.00 30.78 160 LEU B N 1
ATOM 3599 C CA . LEU B 1 163 ? -0.949 74.271 160.921 1.00 32.11 160 LEU B CA 1
ATOM 3600 C C . LEU B 1 163 ? 0.525 74.136 160.539 1.00 28.75 160 LEU B C 1
ATOM 3601 O O . LEU B 1 163 ? 0.850 73.879 159.387 1.00 31.82 160 LEU B O 1
ATOM 3606 N N . ASN B 1 164 ? 1.407 74.329 161.515 1.00 28.03 161 ASN B N 1
ATOM 3607 C CA . ASN B 1 164 ? 2.843 74.266 161.282 1.00 29.12 161 ASN B CA 1
ATOM 3608 C C . ASN B 1 164 ? 3.324 72.854 160.998 1.00 37.17 161 ASN B C 1
ATOM 3609 O O . ASN B 1 164 ? 4.383 72.669 160.399 1.00 38.97 161 ASN B O 1
ATOM 3614 N N . ASP B 1 165 ? 2.555 71.852 161.424 1.00 35.26 162 ASP B N 1
ATOM 3615 C CA . ASP B 1 165 ? 3.011 70.474 161.225 1.00 39.48 162 ASP B CA 1
ATOM 3616 C C . ASP B 1 165 ? 2.539 69.922 159.903 1.00 37.65 162 ASP B C 1
ATOM 3617 O O . ASP B 1 165 ? 3.117 68.977 159.382 1.00 42.53 162 ASP B O 1
ATOM 3622 N N . THR B 1 166 ? 1.514 70.546 159.343 1.00 36.31 163 THR B N 1
ATOM 3623 C CA . THR B 1 166 ? 0.929 70.084 158.100 1.00 34.99 163 THR B CA 1
ATOM 3624 C C . THR B 1 166 ? 1.118 71.113 156.970 1.00 35.28 163 THR B C 1
ATOM 3625 O O . THR B 1 166 ? 2.097 71.048 156.224 1.00 34.36 163 THR B O 1
ATOM 3629 N N . VAL B 1 167 ? 0.194 72.069 156.878 1.00 32.46 164 VAL B N 1
ATOM 3630 C CA . VAL B 1 167 ? 0.158 73.052 155.798 1.00 29.88 164 VAL B CA 1
ATOM 3631 C C . VAL B 1 167 ? 1.495 73.791 155.597 1.00 28.67 164 VAL B C 1
ATOM 3632 O O . VAL B 1 167 ? 1.935 73.983 154.461 1.00 32.95 164 VAL B O 1
ATOM 3636 N N . ALA B 1 168 ? 2.154 74.173 156.683 1.00 28.87 165 ALA B N 1
ATOM 3637 C CA . ALA B 1 168 ? 3.395 74.944 156.581 1.00 28.69 165 ALA B CA 1
ATOM 3638 C C . ALA B 1 168 ? 4.570 74.079 156.139 1.00 36.84 165 ALA B C 1
ATOM 3639 O O . ALA B 1 168 ? 5.622 74.596 155.757 1.00 35.09 165 ALA B O 1
ATOM 3641 N N . LYS B 1 169 ? 4.397 72.759 156.229 1.00 34.35 166 LYS B N 1
ATOM 3642 C CA . LYS B 1 169 ? 5.374 71.817 155.706 1.00 36.33 166 LYS B CA 1
ATOM 3643 C C . LYS B 1 169 ? 5.152 71.572 154.211 1.00 34.83 166 LYS B C 1
ATOM 3644 O O . LYS B 1 169 ? 6.098 71.380 153.456 1.00 37.47 166 LYS B O 1
ATOM 3650 N N . GLU B 1 170 ? 3.892 71.550 153.797 1.00 37.43 167 GLU B N 1
ATOM 3651 C CA . GLU B 1 170 ? 3.526 71.296 152.406 1.00 35.79 167 GLU B CA 1
ATOM 3652 C C . GLU B 1 170 ? 3.634 72.541 151.507 1.00 37.93 167 GLU B C 1
ATOM 3653 O O . GLU B 1 170 ? 3.904 72.436 150.301 1.00 32.42 167 GLU B O 1
ATOM 3659 N N . TYR B 1 171 ? 3.402 73.718 152.093 1.00 33.54 168 TYR B N 1
ATOM 3660 C CA . TYR B 1 171 ? 3.428 74.985 151.346 1.00 31.73 168 TYR B CA 1
ATOM 3661 C C . TYR B 1 171 ? 4.382 76.018 151.943 1.00 33.52 168 TYR B C 1
ATOM 3662 O O . TYR B 1 171 ? 4.699 75.970 153.126 1.00 34.75 168 TYR B O 1
ATOM 3671 N N . ASP B 1 172 ? 4.801 76.977 151.129 1.00 34.33 169 ASP B N 1
ATOM 3672 C CA . ASP B 1 172 ? 5.584 78.091 151.639 1.00 39.22 169 ASP B CA 1
ATOM 3673 C C . ASP B 1 172 ? 4.625 79.119 152.218 1.00 33.78 169 ASP B C 1
ATOM 3674 O O . ASP B 1 172 ? 4.397 80.165 151.620 1.00 33.69 169 ASP B O 1
ATOM 3679 N N . VAL B 1 173 ? 4.029 78.792 153.359 1.00 33.06 170 VAL B N 1
ATOM 3680 C CA . VAL B 1 173 ? 3.161 79.740 154.036 1.00 29.32 170 VAL B CA 1
ATOM 3681 C C . VAL B 1 173 ? 3.672 79.987 155.442 1.00 32.95 170 VAL B C 1
ATOM 3682 O O . VAL B 1 173 ? 4.385 79.164 156.019 1.00 34.41 170 VAL B O 1
ATOM 3686 N N . GLU B 1 174 ? 3.331 81.152 155.974 1.00 31.54 171 GLU B N 1
ATOM 3687 C CA . GLU B 1 174 ? 3.730 81.521 157.320 1.00 32.19 171 GLU B CA 1
ATOM 3688 C C . GLU B 1 174 ? 2.539 81.412 158.261 1.00 31.67 171 GLU B C 1
ATOM 3689 O O . GLU B 1 174 ? 1.449 81.878 157.934 1.00 27.83 171 GLU B O 1
ATOM 3695 N N . VAL B 1 175 ? 2.733 80.783 159.417 1.00 29.82 172 VAL B N 1
ATOM 3696 C CA . VAL B 1 175 ? 1.679 80.723 160.418 1.00 29.52 172 VAL B CA 1
ATOM 3697 C C . VAL B 1 175 ? 2.026 81.731 161.497 1.00 31.92 172 VAL B C 1
ATOM 3698 O O . VAL B 1 175 ? 2.938 81.498 162.288 1.00 30.96 172 VAL B O 1
ATOM 3702 N N . MET B 1 176 ? 1.308 82.855 161.495 1.00 28.35 173 MET B N 1
ATOM 3703 C CA . MET B 1 176 ? 1.644 84.024 162.314 1.00 33.37 173 MET B CA 1
ATOM 3704 C C . MET B 1 176 ? 0.707 84.255 163.500 1.00 33.00 173 MET B C 1
ATOM 3705 O O . MET B 1 176 ? -0.505 84.418 163.328 1.00 29.30 173 MET B O 1
ATOM 3710 N N . ALA B 1 177 ? 1.274 84.309 164.701 1.00 28.52 174 ALA B N 1
ATOM 3711 C CA . ALA B 1 177 ? 0.509 84.674 165.876 1.00 35.30 174 ALA B CA 1
ATOM 3712 C C . ALA B 1 177 ? 0.256 86.185 165.884 1.00 33.79 174 ALA B C 1
ATOM 3713 O O . ALA B 1 177 ? 1.166 86.973 165.627 1.00 33.84 174 ALA B O 1
ATOM 3715 N N . GLY B 1 178 ? -1.005 86.575 166.019 1.00 31.28 175 GLY B N 1
ATOM 3716 C CA . GLY B 1 178 ? -1.333 87.978 166.207 1.00 30.00 175 GLY B CA 1
ATOM 3717 C C . GLY B 1 178 ? -2.043 88.132 167.539 1.00 28.96 175 GLY B C 1
ATOM 3718 O O . GLY B 1 178 ? -2.331 87.134 168.198 1.00 29.48 175 GLY B O 1
ATOM 3719 N N . LYS B 1 179 ? -2.344 89.372 167.924 1.00 26.61 176 LYS B N 1
ATOM 3720 C CA . LYS B 1 179 ? -3.103 89.650 169.129 1.00 25.62 176 LYS B CA 1
ATOM 3721 C C . LYS B 1 179 ? -4.453 88.961 169.046 1.00 28.08 176 LYS B C 1
ATOM 3722 O O . LYS B 1 179 ? -5.284 89.310 168.206 1.00 28.43 176 LYS B O 1
ATOM 3728 N N . ALA B 1 180 ? -4.648 87.952 169.892 1.00 27.11 177 ALA B N 1
ATOM 3729 C CA . ALA B 1 180 ? -5.876 87.168 169.896 1.00 27.67 177 ALA B CA 1
ATOM 3730 C C . ALA B 1 180 ? -6.251 86.633 168.511 1.00 26.72 177 ALA B C 1
ATOM 3731 O O . ALA B 1 180 ? -7.424 86.507 168.195 1.00 29.12 177 ALA B O 1
ATOM 3733 N N . ASN B 1 181 ? -5.263 86.309 167.683 1.00 27.12 178 ASN B N 1
ATOM 3734 C CA . ASN B 1 181 ? -5.589 85.653 166.426 1.00 26.57 178 ASN B CA 1
ATOM 3735 C C . ASN B 1 181 ? -4.487 84.765 165.886 1.00 28.35 178 ASN B C 1
ATOM 3736 O O . ASN B 1 181 ? -3.356 84.805 166.361 1.00 29.59 178 ASN B O 1
ATOM 3741 N N . ILE B 1 182 ? -4.818 83.987 164.859 1.00 25.09 179 ILE B N 1
ATOM 3742 C CA . ILE B 1 182 ? -3.799 83.316 164.074 1.00 23.90 179 ILE B CA 1
ATOM 3743 C C . ILE B 1 182 ? -3.983 83.772 162.659 1.00 27.08 179 ILE B C 1
ATOM 3744 O O . ILE B 1 182 ? -5.111 83.845 162.177 1.00 27.03 179 ILE B O 1
ATOM 3749 N N . GLU B 1 183 ? -2.882 84.069 161.986 1.00 27.74 180 GLU B N 1
ATOM 3750 C CA . GLU B 1 183 ? -2.986 84.513 160.608 1.00 33.42 180 GLU B CA 1
ATOM 3751 C C . GLU B 1 183 ? -2.114 83.615 159.751 1.00 26.06 180 GLU B C 1
ATOM 3752 O O . GLU B 1 183 ? -1.000 83.270 160.159 1.00 27.86 180 GLU B O 1
ATOM 3758 N N . VAL B 1 184 ? -2.615 83.227 158.575 1.00 30.21 181 VAL B N 1
ATOM 3759 C CA . VAL B 1 184 ? -1.831 82.415 157.667 1.00 24.94 181 VAL B CA 1
ATOM 3760 C C . VAL B 1 184 ? -1.711 83.145 156.330 1.00 26.25 181 VAL B C 1
ATOM 3761 O O . VAL B 1 184 ? -2.705 83.602 155.761 1.00 26.33 181 VAL B O 1
ATOM 3765 N N . ARG B 1 185 ? -0.484 83.268 155.838 1.00 26.73 182 ARG B N 1
ATOM 3766 C CA . ARG B 1 185 ? -0.245 83.954 154.567 1.00 28.67 182 ARG B CA 1
ATOM 3767 C C . ARG B 1 185 ? 1.035 83.426 153.932 1.00 29.25 182 ARG B C 1
ATOM 3768 O O . ARG B 1 185 ? 1.848 82.771 154.616 1.00 28.11 182 ARG B O 1
ATOM 3776 N N . PRO B 1 186 ? 1.219 83.689 152.618 1.00 31.87 183 PRO B N 1
ATOM 3777 C CA . PRO B 1 186 ? 2.429 83.224 151.927 1.00 32.28 183 PRO B CA 1
ATOM 3778 C C . PRO B 1 186 ? 3.695 83.695 152.613 1.00 33.38 183 PRO B C 1
ATOM 3779 O O . PRO B 1 186 ? 3.777 84.852 153.065 1.00 33.23 183 PRO B O 1
ATOM 3783 N N . LYS B 1 187 ? 4.676 82.804 152.662 1.00 31.83 184 LYS B N 1
ATOM 3784 C CA . LYS B 1 187 ? 5.890 83.028 153.422 1.00 38.32 184 LYS B CA 1
ATOM 3785 C C . LYS B 1 187 ? 6.734 84.141 152.832 1.00 40.94 184 LYS B C 1
ATOM 3786 O O . LYS B 1 187 ? 7.410 84.869 153.547 1.00 41.59 184 LYS B O 1
ATOM 3792 N N . PHE B 1 188 ? 6.695 84.288 151.520 1.00 43.20 185 PHE B N 1
ATOM 3793 C CA . PHE B 1 188 ? 7.641 85.199 150.908 1.00 44.19 185 PHE B CA 1
ATOM 3794 C C . PHE B 1 188 ? 7.041 86.554 150.564 1.00 40.27 185 PHE B C 1
ATOM 3795 O O . PHE B 1 188 ? 7.697 87.380 149.937 1.00 41.38 185 PHE B O 1
ATOM 3803 N N . VAL B 1 189 ? 5.809 86.793 151.014 1.00 37.51 186 VAL B N 1
ATOM 3804 C CA . VAL B 1 189 ? 5.311 88.167 151.128 1.00 36.70 186 VAL B CA 1
ATOM 3805 C C . VAL B 1 189 ? 5.163 88.485 152.627 1.00 34.34 186 VAL B C 1
ATOM 3806 O O . VAL B 1 189 ? 4.697 87.653 153.409 1.00 33.46 186 VAL B O 1
ATOM 3810 N N . ASN B 1 190 ? 5.574 89.685 153.022 1.00 30.70 187 ASN B N 1
ATOM 3811 C CA . ASN B 1 190 ? 5.483 90.117 154.415 1.00 27.67 187 ASN B CA 1
ATOM 3812 C C . ASN B 1 190 ? 5.765 91.611 154.529 1.00 27.79 187 ASN B C 1
ATOM 3813 O O . ASN B 1 190 ? 6.216 92.243 153.573 1.00 29.86 187 ASN B O 1
ATOM 3818 N N . LYS B 1 191 ? 5.498 92.167 155.705 1.00 30.35 188 LYS B N 1
ATOM 3819 C CA . LYS B 1 191 ? 5.656 93.604 155.903 1.00 26.96 188 LYS B CA 1
ATOM 3820 C C . LYS B 1 191 ? 7.128 94.017 155.759 1.00 29.86 188 LYS B C 1
ATOM 3821 O O . LYS B 1 191 ? 7.432 95.147 155.364 1.00 31.23 188 LYS B O 1
ATOM 3827 N N . GLY B 1 192 ? 8.039 93.096 156.055 1.00 30.09 189 GLY B N 1
ATOM 3828 C CA . GLY B 1 192 ? 9.456 93.374 155.899 1.00 30.00 189 GLY B CA 1
ATOM 3829 C C . GLY B 1 192 ? 9.836 93.576 154.439 1.00 31.99 189 GLY B C 1
ATOM 3830 O O . GLY B 1 192 ? 10.679 94.406 154.118 1.00 31.93 189 GLY B O 1
ATOM 3831 N N . GLU B 1 193 ? 9.215 92.796 153.563 1.00 30.98 190 GLU B N 1
ATOM 3832 C CA . GLU B 1 193 ? 9.396 92.934 152.119 1.00 32.39 190 GLU B CA 1
ATOM 3833 C C . GLU B 1 193 ? 8.880 94.277 151.633 1.00 33.26 190 GLU B C 1
ATOM 3834 O O . GLU B 1 193 ? 9.495 94.921 150.781 1.00 32.37 190 GLU B O 1
ATOM 3840 N N . ILE B 1 194 ? 7.720 94.680 152.150 1.00 30.47 191 ILE B N 1
ATOM 3841 C CA . ILE B 1 194 ? 7.162 95.986 151.799 1.00 30.98 191 ILE B CA 1
ATOM 3842 C C . ILE B 1 194 ? 8.131 97.103 152.149 1.00 30.59 191 ILE B C 1
ATOM 3843 O O . ILE B 1 194 ? 8.383 98.003 151.337 1.00 32.39 191 ILE B O 1
ATOM 3848 N N . VAL B 1 195 ? 8.667 97.032 153.366 1.00 29.68 192 VAL B N 1
ATOM 3849 C CA . VAL B 1 195 ? 9.570 98.060 153.884 1.00 32.52 192 VAL B CA 1
ATOM 3850 C C . VAL B 1 195 ? 10.834 98.172 153.034 1.00 36.89 192 VAL B C 1
ATOM 3851 O O . VAL B 1 195 ? 11.290 99.278 152.721 1.00 33.92 192 VAL B O 1
ATOM 3855 N N . LYS B 1 196 ? 11.382 97.027 152.642 1.00 34.71 193 LYS B N 1
ATOM 3856 C CA . LYS B 1 196 ? 12.540 96.998 151.758 1.00 38.07 193 LYS B CA 1
ATOM 3857 C C . LYS B 1 196 ? 12.241 97.702 150.434 1.00 34.73 193 LYS B C 1
ATOM 3858 O O . LYS B 1 196 ? 13.034 98.521 149.958 1.00 35.53 193 LYS B O 1
ATOM 3864 N N . ARG B 1 197 ? 11.077 97.417 149.862 1.00 34.72 194 ARG B N 1
ATOM 3865 C CA . ARG B 1 197 ? 10.715 97.994 148.567 1.00 35.82 194 ARG B CA 1
ATOM 3866 C C . ARG B 1 197 ? 10.494 99.501 148.641 1.00 37.93 194 ARG B C 1
ATOM 3867 O O . ARG B 1 197 ? 10.609 100.199 147.638 1.00 39.11 194 ARG B O 1
ATOM 3875 N N . LEU B 1 198 ? 10.179 99.995 149.834 1.00 35.94 195 LEU B N 1
ATOM 3876 C CA . LEU B 1 198 ? 9.880 101.406 150.022 1.00 33.02 195 LEU B CA 1
ATOM 3877 C C . LEU B 1 198 ? 11.126 102.174 150.427 1.00 32.58 195 LEU B C 1
ATOM 3878 O O . LEU B 1 198 ? 11.343 103.306 149.996 1.00 37.13 195 LEU B O 1
ATOM 3883 N N . VAL B 1 199 ? 11.965 101.548 151.233 1.00 32.51 196 VAL B N 1
ATOM 3884 C CA . VAL B 1 199 ? 13.158 102.220 151.717 1.00 36.40 196 VAL B CA 1
ATOM 3885 C C . VAL B 1 199 ? 14.271 102.218 150.664 1.00 37.74 196 VAL B C 1
ATOM 3886 O O . VAL B 1 199 ? 14.880 103.246 150.399 1.00 40.48 196 VAL B O 1
ATOM 3890 N N . LEU B 1 200 ? 14.542 101.060 150.077 1.00 39.78 197 LEU B N 1
ATOM 3891 C CA . LEU B 1 200 ? 15.576 100.949 149.052 1.00 41.75 197 LEU B CA 1
ATOM 3892 C C . LEU B 1 200 ? 14.983 101.294 147.693 1.00 42.18 197 LEU B C 1
ATOM 3893 O O . LEU B 1 200 ? 14.792 100.430 146.830 1.00 42.33 197 LEU B O 1
ATOM 3898 N N . HIS B 1 201 ? 14.702 102.581 147.524 1.00 41.77 198 HIS B N 1
ATOM 3899 C CA . HIS B 1 201 ? 13.889 103.081 146.434 1.00 40.68 198 HIS B CA 1
ATOM 3900 C C . HIS B 1 201 ? 14.014 104.601 146.397 1.00 45.50 198 HIS B C 1
ATOM 3901 O O . HIS B 1 201 ? 14.198 105.228 147.452 1.00 41.42 198 HIS B O 1
ATOM 3908 N N . PRO B 1 202 ? 13.957 105.200 145.190 1.00 43.58 199 PRO B N 1
ATOM 3909 C CA . PRO B 1 202 ? 13.979 106.665 145.103 1.00 43.13 199 PRO B CA 1
ATOM 3910 C C . PRO B 1 202 ? 12.796 107.235 145.878 1.00 41.11 199 PRO B C 1
ATOM 3911 O O . PRO B 1 202 ? 11.643 106.868 145.613 1.00 40.72 199 PRO B O 1
ATOM 3915 N N . HIS B 1 203 ? 13.080 108.140 146.805 1.00 38.81 200 HIS B N 1
ATOM 3916 C CA . HIS B 1 203 ? 12.037 108.689 147.663 1.00 38.87 200 HIS B CA 1
ATOM 3917 C C . HIS B 1 203 ? 10.898 109.314 146.870 1.00 41.66 200 HIS B C 1
ATOM 3918 O O . HIS B 1 203 ? 11.113 110.165 146.012 1.00 39.26 200 HIS B O 1
ATOM 3925 N N . GLY B 1 204 ? 9.678 108.882 147.176 1.00 39.15 201 GLY B N 1
ATOM 3926 C CA . GLY B 1 204 ? 8.501 109.379 146.489 1.00 38.62 201 GLY B CA 1
ATOM 3927 C C . GLY B 1 204 ? 8.175 108.692 145.174 1.00 41.74 201 GLY B C 1
ATOM 3928 O O . GLY B 1 204 ? 7.064 108.825 144.671 1.00 39.94 201 GLY B O 1
ATOM 3929 N N . ALA B 1 205 ? 9.108 107.922 144.627 1.00 39.33 202 ALA B N 1
ATOM 3930 C CA . ALA B 1 205 ? 8.852 107.311 143.336 1.00 42.33 202 ALA B CA 1
ATOM 3931 C C . ALA B 1 205 ? 7.934 106.103 143.490 1.00 45.61 202 ALA B C 1
ATOM 3932 O O . ALA B 1 205 ? 8.006 105.362 144.478 1.00 41.63 202 ALA B O 1
ATOM 3934 N N . LYS B 1 206 ? 7.090 105.895 142.486 1.00 43.71 203 LYS B N 1
ATOM 3935 C CA . LYS B 1 206 ? 6.151 104.779 142.489 1.00 44.69 203 LYS B CA 1
ATOM 3936 C C . LYS B 1 206 ? 6.867 103.451 142.327 1.00 43.22 203 LYS B C 1
ATOM 3937 O O . LYS B 1 206 ? 8.076 103.418 142.063 1.00 39.52 203 LYS B O 1
ATOM 3939 N N . GLN B 1 207 ? 6.111 102.373 142.551 1.00 45.40 204 GLN B N 1
ATOM 3940 C CA . GLN B 1 207 ? 6.516 100.992 142.285 1.00 48.00 204 GLN B CA 1
ATOM 3941 C C . GLN B 1 207 ? 7.494 100.430 143.325 1.00 53.29 204 GLN B C 1
ATOM 3942 O O . GLN B 1 207 ? 7.081 99.807 144.332 1.00 53.42 204 GLN B O 1
ATOM 3948 N N . ASP B 1 218 ? 21.086 100.453 141.635 1.00 69.86 215 ASP B N 1
ATOM 3949 C CA . ASP B 1 218 ? 21.371 101.114 142.904 1.00 71.37 215 ASP B CA 1
ATOM 3950 C C . ASP B 1 218 ? 20.621 102.445 142.993 1.00 69.84 215 ASP B C 1
ATOM 3951 O O . ASP B 1 218 ? 20.372 103.101 141.978 1.00 68.55 215 ASP B O 1
ATOM 3956 N N . ILE B 1 219 ? 20.267 102.832 144.218 1.00 69.88 216 ILE B N 1
ATOM 3957 C CA . ILE B 1 219 ? 19.648 104.125 144.472 1.00 66.75 216 ILE B CA 1
ATOM 3958 C C . ILE B 1 219 ? 20.676 105.088 145.036 1.00 66.42 216 ILE B C 1
ATOM 3959 O O . ILE B 1 219 ? 21.227 104.860 146.115 1.00 64.42 216 ILE B O 1
ATOM 3964 N N . PRO B 1 220 ? 20.933 106.175 144.299 1.00 64.66 217 PRO B N 1
ATOM 3965 C CA . PRO B 1 220 ? 21.827 107.248 144.732 1.00 61.04 217 PRO B CA 1
ATOM 3966 C C . PRO B 1 220 ? 21.453 107.747 146.122 1.00 61.44 217 PRO B C 1
ATOM 3967 O O . PRO B 1 220 ? 20.266 107.950 146.376 1.00 61.29 217 PRO B O 1
ATOM 3971 N N . ILE B 1 221 ? 22.435 107.897 147.010 1.00 61.08 218 ILE B N 1
ATOM 3972 C CA . ILE B 1 221 ? 22.192 108.243 148.414 1.00 59.81 218 ILE B CA 1
ATOM 3973 C C . ILE B 1 221 ? 21.307 109.484 148.521 1.00 60.49 218 ILE B C 1
ATOM 3974 O O . ILE B 1 221 ? 20.493 109.620 149.436 1.00 59.65 218 ILE B O 1
ATOM 3979 N N . GLU B 1 222 ? 21.461 110.371 147.543 1.00 61.45 219 GLU B N 1
ATOM 3980 C CA . GLU B 1 222 ? 20.688 111.605 147.431 1.00 59.97 219 GLU B CA 1
ATOM 3981 C C . GLU B 1 222 ? 19.179 111.337 147.311 1.00 54.79 219 GLU B C 1
ATOM 3982 O O . GLU B 1 222 ? 18.343 112.219 147.573 1.00 53.83 219 GLU B O 1
ATOM 3988 N N . GLU B 1 223 ? 18.833 110.114 146.916 1.00 54.35 220 GLU B N 1
ATOM 3989 C CA . GLU B 1 223 ? 17.443 109.750 146.645 1.00 53.39 220 GLU B CA 1
ATOM 3990 C C . GLU B 1 223 ? 16.841 108.829 147.711 1.00 49.24 220 GLU B C 1
ATOM 3991 O O . GLU B 1 223 ? 15.639 108.550 147.694 1.00 44.29 220 GLU B O 1
ATOM 3997 N N . LEU B 1 224 ? 17.686 108.346 148.613 1.00 48.15 221 LEU B N 1
ATOM 3998 C CA . LEU B 1 224 ? 17.242 107.489 149.705 1.00 49.52 221 LEU B CA 1
ATOM 3999 C C . LEU B 1 224 ? 16.572 108.324 150.792 1.00 46.37 221 LEU B C 1
ATOM 4000 O O . LEU B 1 224 ? 16.871 109.515 150.940 1.00 42.88 221 LEU B O 1
ATOM 4005 N N . PRO B 1 225 ? 15.654 107.706 151.554 1.00 45.51 222 PRO B N 1
ATOM 4006 C CA . PRO B 1 225 ? 15.122 108.403 152.733 1.00 39.79 222 PRO B CA 1
ATOM 4007 C C . PRO B 1 225 ? 16.237 108.737 153.727 1.00 40.75 222 PRO B C 1
ATOM 4008 O O . PRO B 1 225 ? 17.190 107.968 153.862 1.00 41.54 222 PRO B O 1
ATOM 4012 N N . ASP B 1 226 ? 16.132 109.875 154.407 1.00 41.70 223 ASP B N 1
ATOM 4013 C CA . ASP B 1 226 ? 17.099 110.216 155.446 1.00 38.31 223 ASP B CA 1
ATOM 4014 C C . ASP B 1 226 ? 16.411 110.285 156.804 1.00 37.51 223 ASP B C 1
ATOM 4015 O O . ASP B 1 226 ? 17.018 110.641 157.814 1.00 38.46 223 ASP B O 1
ATOM 4020 N N . PHE B 1 227 ? 15.127 109.950 156.810 1.00 38.11 224 PHE B N 1
ATOM 4021 C CA . PHE B 1 227 ? 14.344 109.859 158.036 1.00 35.80 224 PHE B CA 1
ATOM 4022 C C . PHE B 1 227 ? 13.277 108.790 157.819 1.00 32.39 224 PHE B C 1
ATOM 4023 O O . PHE B 1 227 ? 12.429 108.920 156.940 1.00 30.98 224 PHE B O 1
ATOM 4031 N N . MET B 1 228 ? 13.329 107.727 158.612 1.00 33.29 225 MET B N 1
ATOM 4032 C CA . MET B 1 228 ? 12.336 106.669 158.509 1.00 29.17 225 MET B CA 1
ATOM 4033 C C . MET B 1 228 ? 11.761 106.392 159.887 1.00 30.72 225 MET B C 1
ATOM 4034 O O . MET B 1 228 ? 12.483 106.034 160.812 1.00 33.11 225 MET B O 1
ATOM 4039 N N . LEU B 1 229 ? 10.461 106.581 160.037 1.00 28.20 226 LEU B N 1
ATOM 4040 C CA . LEU B 1 229 ? 9.825 106.280 161.305 1.00 26.41 226 LEU B CA 1
ATOM 4041 C C . LEU B 1 229 ? 8.843 105.165 161.080 1.00 27.13 226 LEU B C 1
ATOM 4042 O O . LEU B 1 229 ? 7.921 105.288 160.279 1.00 25.47 226 LEU B O 1
ATOM 4047 N N . CYS B 1 230 ? 9.040 104.068 161.799 1.00 27.19 227 CYS B N 1
ATOM 4048 C CA . CYS B 1 230 ? 8.236 102.873 161.580 1.00 24.77 227 CYS B CA 1
ATOM 4049 C C . CYS B 1 230 ? 7.613 102.443 162.895 1.00 26.83 227 CYS B C 1
ATOM 4050 O O . CYS B 1 230 ? 8.316 102.242 163.881 1.00 27.54 227 CYS B O 1
ATOM 4053 N N . LEU B 1 231 ? 6.293 102.311 162.904 1.00 25.32 228 LEU B N 1
ATOM 4054 C CA . LEU B 1 231 ? 5.573 101.964 164.118 1.00 25.47 228 LEU B CA 1
ATOM 4055 C C . LEU B 1 231 ? 4.676 100.740 163.941 1.00 25.12 228 LEU B C 1
ATOM 4056 O O . LEU B 1 231 ? 3.959 100.636 162.957 1.00 25.82 228 LEU B O 1
ATOM 4061 N N . GLY B 1 232 ? 4.696 99.824 164.911 1.00 23.83 229 GLY B N 1
ATOM 4062 C CA . GLY B 1 232 ? 3.791 98.695 164.895 1.00 23.02 229 GLY B CA 1
ATOM 4063 C C . GLY B 1 232 ? 3.684 98.029 166.258 1.00 27.26 229 GLY B C 1
ATOM 4064 O O . GLY B 1 232 ? 4.550 98.233 167.119 1.00 26.08 229 GLY B O 1
ATOM 4065 N N . ASP B 1 233 ? 2.638 97.222 166.454 1.00 23.54 230 ASP B N 1
ATOM 4066 C CA . ASP B 1 233 ? 2.305 96.735 167.789 1.00 26.37 230 ASP B CA 1
ATOM 4067 C C . ASP B 1 233 ? 2.332 95.216 167.884 1.00 27.63 230 ASP B C 1
ATOM 4068 O O . ASP B 1 233 ? 2.179 94.665 168.981 1.00 27.03 230 ASP B O 1
ATOM 4073 N N . ASP B 1 234 ? 2.496 94.533 166.750 1.00 24.58 231 ASP B N 1
ATOM 4074 C CA . ASP B 1 234 ? 2.296 93.083 166.751 1.00 24.16 231 ASP B CA 1
ATOM 4075 C C . ASP B 1 234 ? 3.429 92.315 166.036 1.00 24.21 231 ASP B C 1
ATOM 4076 O O . ASP B 1 234 ? 4.359 92.904 165.487 1.00 26.74 231 ASP B O 1
ATOM 4081 N N . LEU B 1 235 ? 3.357 90.991 166.064 1.00 25.58 232 LEU B N 1
ATOM 4082 C CA . LEU B 1 235 ? 4.428 90.153 165.526 1.00 25.23 232 LEU B CA 1
ATOM 4083 C C . LEU B 1 235 ? 4.691 90.417 164.037 1.00 25.79 232 LEU B C 1
ATOM 4084 O O . LEU B 1 235 ? 5.843 90.467 163.599 1.00 24.56 232 LEU B O 1
ATOM 4089 N N . THR B 1 236 ? 3.625 90.594 163.266 1.00 25.34 233 THR B N 1
ATOM 4090 C CA . THR B 1 236 ? 3.765 90.953 161.843 1.00 28.38 233 THR B CA 1
ATOM 4091 C C . THR B 1 236 ? 4.722 92.155 161.659 1.00 27.65 233 THR B C 1
ATOM 4092 O O . THR B 1 236 ? 5.520 92.218 160.711 1.00 23.97 233 THR B O 1
ATOM 4096 N N . ASP B 1 237 ? 4.687 93.076 162.614 1.00 24.38 234 ASP B N 1
ATOM 4097 C CA . ASP B 1 237 ? 5.442 94.320 162.502 1.00 25.47 234 ASP B CA 1
ATOM 4098 C C . ASP B 1 237 ? 6.917 94.137 162.814 1.00 25.00 234 ASP B C 1
ATOM 4099 O O . ASP B 1 237 ? 7.761 94.933 162.397 1.00 24.32 234 ASP B O 1
ATOM 4104 N N . GLU B 1 238 ? 7.230 93.068 163.533 1.00 24.68 235 GLU B N 1
ATOM 4105 C CA . GLU B 1 238 ? 8.624 92.714 163.756 1.00 29.17 235 GLU B CA 1
ATOM 4106 C C . GLU B 1 238 ? 9.360 92.506 162.432 1.00 27.61 235 GLU B C 1
ATOM 4107 O O . GLU B 1 238 ? 10.564 92.756 162.340 1.00 30.22 235 GLU B O 1
ATOM 4113 N N . ASP B 1 239 ? 8.635 92.076 161.402 1.00 30.44 236 ASP B N 1
ATOM 4114 C CA . ASP B 1 239 ? 9.221 91.968 160.065 1.00 28.93 236 ASP B CA 1
ATOM 4115 C C . ASP B 1 239 ? 9.684 93.341 159.554 1.00 30.24 236 ASP B C 1
ATOM 4116 O O . ASP B 1 239 ? 10.730 93.458 158.910 1.00 30.57 236 ASP B O 1
ATOM 4121 N N . MET B 1 240 ? 8.911 94.386 159.841 1.00 27.97 237 MET B N 1
ATOM 4122 C CA . MET B 1 240 ? 9.320 95.735 159.453 1.00 28.02 237 MET B CA 1
ATOM 4123 C C . MET B 1 240 ? 10.564 96.146 160.226 1.00 30.68 237 MET B C 1
ATOM 4124 O O . MET B 1 240 ? 11.509 96.671 159.647 1.00 29.68 237 MET B O 1
ATOM 4129 N N . PHE B 1 241 ? 10.554 95.914 161.540 1.00 29.17 238 PHE B N 1
ATOM 4130 C CA . PHE B 1 241 ? 11.670 96.350 162.378 1.00 27.79 238 PHE B CA 1
ATOM 4131 C C . PHE B 1 241 ? 12.947 95.637 161.961 1.00 33.21 238 PHE B C 1
ATOM 4132 O O . PHE B 1 241 ? 13.989 96.273 161.786 1.00 33.34 238 PHE B O 1
ATOM 4140 N N . ASN B 1 242 ? 12.853 94.319 161.756 1.00 34.60 239 ASN B N 1
ATOM 4141 C CA . ASN B 1 242 ? 14.011 93.536 161.320 1.00 34.29 239 ASN B CA 1
ATOM 4142 C C . ASN B 1 242 ? 14.578 94.050 160.007 1.00 33.40 239 ASN B C 1
ATOM 4143 O O . ASN B 1 242 ? 15.786 94.221 159.883 1.00 37.55 239 ASN B O 1
ATOM 4148 N N . SER B 1 243 ? 13.709 94.314 159.035 1.00 34.33 240 SER B N 1
ATOM 4149 C CA . SER B 1 243 ? 14.156 94.834 157.739 1.00 35.48 240 SER B CA 1
ATOM 4150 C C . SER B 1 243 ? 14.885 96.160 157.864 1.00 36.61 240 SER B C 1
ATOM 4151 O O . SER B 1 243 ? 15.918 96.371 157.230 1.00 37.18 240 SER B O 1
ATOM 4154 N N . LEU B 1 244 ? 14.339 97.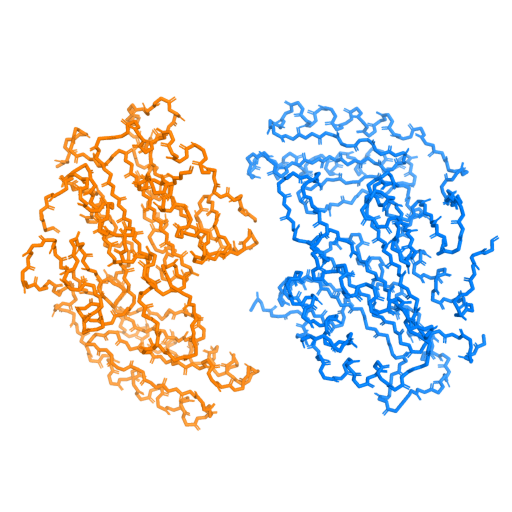062 158.669 1.00 34.41 241 LEU B N 1
ATOM 4155 C CA . LEU B 1 244 ? 14.989 98.353 158.877 1.00 37.02 241 LEU B CA 1
ATOM 4156 C C . LEU B 1 244 ? 16.346 98.173 159.555 1.00 38.85 241 LEU B C 1
ATOM 4157 O O . LEU B 1 244 ? 17.317 98.840 159.196 1.00 40.05 241 LEU B O 1
ATOM 4162 N N . ASN B 1 245 ? 16.407 97.279 160.539 1.00 37.57 242 ASN B N 1
ATOM 4163 C CA . ASN B 1 245 ? 17.675 96.998 161.202 1.00 40.76 242 ASN B CA 1
ATOM 4164 C C . ASN B 1 245 ? 18.708 96.464 160.198 1.00 41.93 242 ASN B C 1
ATOM 4165 O O . ASN B 1 245 ? 19.863 96.884 160.217 1.00 43.31 242 ASN B O 1
ATOM 4170 N N . GLU B 1 246 ? 18.283 95.562 159.316 1.00 41.60 243 GLU B N 1
ATOM 4171 C CA . GLU B 1 246 ? 19.168 95.021 158.275 1.00 42.66 243 GLU B CA 1
ATOM 4172 C C . GLU B 1 246 ? 19.657 96.090 157.314 1.00 45.32 243 GLU B C 1
ATOM 4173 O O . GLU B 1 246 ? 20.826 96.109 156.934 1.00 44.71 243 GLU B O 1
ATOM 4179 N N . ILE B 1 247 ? 18.748 96.972 156.908 1.00 43.16 244 ILE B N 1
ATOM 4180 C CA . ILE B 1 247 ? 19.096 98.051 156.003 1.00 46.16 244 ILE B CA 1
ATOM 4181 C C . ILE B 1 247 ? 20.075 99.001 156.674 1.00 47.40 244 ILE B C 1
ATOM 4182 O O . ILE B 1 247 ? 21.045 99.445 156.055 1.00 47.11 244 ILE B O 1
ATOM 4187 N N . ASN B 1 248 ? 19.820 99.303 157.942 1.00 44.39 245 ASN B N 1
ATOM 4188 C CA . ASN B 1 248 ? 20.692 100.186 158.701 1.00 48.88 245 ASN B CA 1
ATOM 4189 C C . ASN B 1 248 ? 22.084 99.564 158.809 1.00 51.28 245 ASN B C 1
ATOM 4190 O O . ASN B 1 248 ? 23.097 100.255 158.689 1.00 50.97 245 ASN B O 1
ATOM 4195 N N . LYS B 1 249 ? 22.126 98.251 159.019 1.00 50.68 246 LYS B N 1
ATOM 4196 C CA . LYS B 1 249 ? 23.403 97.556 159.178 1.00 54.62 246 LYS B CA 1
ATOM 4197 C C . LYS B 1 249 ? 24.194 97.486 157.879 1.00 56.69 246 LYS B C 1
ATOM 4198 O O . LYS B 1 249 ? 25.415 97.612 157.896 1.00 60.92 246 LYS B O 1
ATOM 4204 N N . LYS B 1 250 ? 23.504 97.338 156.753 1.00 54.40 247 LYS B N 1
ATOM 4205 C CA . LYS B 1 250 ? 24.175 97.346 155.458 1.00 57.72 247 LYS B CA 1
ATOM 4206 C C . LYS B 1 250 ? 24.800 98.709 155.178 1.00 60.14 247 LYS B C 1
ATOM 4207 O O . LYS B 1 250 ? 25.941 98.794 154.727 1.00 62.64 247 LYS B O 1
ATOM 4213 N N . TRP B 1 251 ? 24.043 99.771 155.447 1.00 57.93 248 TRP B N 1
ATOM 4214 C CA . TRP B 1 251 ? 24.524 101.137 155.272 1.00 58.26 248 TRP B CA 1
ATOM 4215 C C . TRP B 1 251 ? 25.757 101.411 156.128 1.00 63.41 248 TRP B C 1
ATOM 4216 O O . TRP B 1 251 ? 26.627 102.191 155.734 1.00 66.78 248 TRP B O 1
ATOM 4227 N N . LYS B 1 252 ? 25.839 100.767 157.292 1.00 63.13 249 LYS B N 1
ATOM 4228 C CA . LYS B 1 252 ? 26.978 100.976 158.182 1.00 64.19 249 LYS B CA 1
ATOM 4229 C C . LYS B 1 252 ? 28.161 100.138 157.720 1.00 68.09 249 LYS B C 1
ATOM 4230 O O . LYS B 1 252 ? 29.315 100.481 157.977 1.00 71.52 249 LYS B O 1
ATOM 4236 N N . GLY B 1 253 ? 27.864 99.051 157.014 1.00 67.81 250 GLY B N 1
ATOM 4237 C CA . GLY B 1 253 ? 28.885 98.237 156.380 1.00 68.68 250 GLY B CA 1
ATOM 4238 C C . GLY B 1 253 ? 29.546 98.957 155.218 1.00 69.96 250 GLY B C 1
ATOM 4239 O O . GLY B 1 253 ? 30.770 98.984 155.108 1.00 71.79 250 GLY B O 1
ATOM 4240 N N . ASP B 1 254 ? 28.776 99.720 154.466 1.00 69.06 251 ASP B N 1
ATOM 4241 C CA . ASP B 1 254 ? 29.316 100.524 153.386 1.00 71.50 251 ASP B CA 1
ATOM 4242 C C . ASP B 1 254 ? 29.898 101.822 153.875 1.00 71.99 251 ASP B C 1
ATOM 4243 O O . ASP B 1 254 ? 30.196 102.702 153.102 1.00 70.08 251 ASP B O 1
ATOM 4248 N N . ASN B 1 255 ? 29.898 101.988 155.173 1.00 71.54 252 ASN B N 1
ATOM 4249 C CA . ASN B 1 255 ? 30.382 103.200 155.766 1.00 72.76 252 ASN B CA 1
ATOM 4250 C C . ASN B 1 255 ? 29.831 104.450 155.128 1.00 74.48 252 ASN B C 1
ATOM 4251 O O . ASN B 1 255 ? 30.556 105.368 154.811 1.00 76.27 252 ASN B O 1
ATOM 4256 N N . ARG B 1 256 ? 28.534 104.470 154.928 1.00 71.23 253 ARG B N 1
ATOM 4257 C CA . ARG B 1 256 ? 27.894 105.642 154.429 1.00 67.98 253 ARG B CA 1
ATOM 4258 C C . ARG B 1 256 ? 28.058 106.717 155.472 1.00 65.79 253 ARG B C 1
ATOM 4259 O O . ARG B 1 256 ? 28.043 106.451 156.647 1.00 64.18 253 ARG B O 1
ATOM 4267 N N . PRO B 1 257 ? 28.273 107.930 155.014 1.00 66.80 254 PRO B N 1
ATOM 4268 C CA . PRO B 1 257 ? 28.345 109.087 155.917 1.00 66.83 254 PRO B CA 1
ATOM 4269 C C . PRO B 1 257 ? 27.065 109.260 156.734 1.00 64.91 254 PRO B C 1
ATOM 4270 O O . PRO B 1 257 ? 25.971 109.304 156.167 1.00 66.27 254 PRO B O 1
ATOM 4274 N N . THR B 1 258 ? 27.207 109.372 158.050 1.00 63.13 255 THR B N 1
ATOM 4275 C CA . THR B 1 258 ? 26.057 109.537 158.929 1.00 61.98 255 THR B CA 1
ATOM 4276 C C . THR B 1 258 ? 25.622 111.000 159.024 1.00 63.54 255 THR B C 1
ATOM 4277 O O . THR B 1 258 ? 26.325 111.904 158.563 1.00 64.18 255 THR B O 1
ATOM 4281 N N . ASN B 1 259 ? 24.450 111.229 159.605 1.00 60.96 256 ASN B N 1
ATOM 4282 C CA . ASN B 1 259 ? 23.964 112.589 159.782 1.00 59.40 256 ASN B CA 1
ATOM 4283 C C . ASN B 1 259 ? 24.599 113.236 161.006 1.00 59.84 256 ASN B C 1
ATOM 4284 O O . ASN B 1 259 ? 25.480 112.654 161.640 1.00 60.64 256 ASN B O 1
ATOM 4289 N N . LYS B 1 260 ? 24.146 114.436 161.346 1.00 59.14 257 LYS B N 1
ATOM 4290 C CA . LYS B 1 260 ? 24.693 115.146 162.497 1.00 58.21 257 LYS B CA 1
ATOM 4291 C C . LYS B 1 260 ? 24.452 114.444 163.844 1.00 57.48 257 LYS B C 1
ATOM 4292 O O . LYS B 1 260 ? 25.103 114.764 164.840 1.00 55.63 257 LYS B O 1
ATOM 4298 N N . PHE B 1 261 ? 23.535 113.480 163.878 1.00 55.48 258 PHE B N 1
ATOM 4299 C CA . PHE B 1 261 ? 23.235 112.779 165.126 1.00 55.68 258 PHE B CA 1
ATOM 4300 C C . PHE B 1 261 ? 23.934 111.419 165.167 1.00 53.44 258 PHE B C 1
ATOM 4301 O O . PHE B 1 261 ? 23.646 110.594 166.028 1.00 54.00 258 PHE B O 1
ATOM 4309 N N . GLY B 1 262 ? 24.845 111.191 164.226 1.00 55.96 259 GLY B N 1
ATOM 4310 C CA . GLY B 1 262 ? 25.569 109.934 164.143 1.00 58.27 259 GLY B CA 1
ATOM 4311 C C . GLY B 1 262 ? 24.754 108.729 163.699 1.00 58.36 259 GLY B C 1
ATOM 4312 O O . GLY B 1 262 ? 25.159 107.590 163.929 1.00 59.80 259 GLY B O 1
ATOM 4313 N N . SER B 1 263 ? 23.602 108.968 163.076 1.00 57.51 260 SER B N 1
ATOM 4314 C CA . SER B 1 263 ? 22.747 107.878 162.597 1.00 53.44 260 SER B CA 1
ATOM 4315 C C . SER B 1 263 ? 22.414 108.014 161.116 1.00 54.13 260 SER B C 1
ATOM 4316 O O . SER B 1 263 ? 22.969 108.863 160.418 1.00 57.50 260 SER B O 1
ATOM 4319 N N . TYR B 1 264 ? 21.495 107.172 160.645 1.00 50.08 261 TYR B N 1
ATOM 4320 C CA . TYR B 1 264 ? 20.970 107.275 159.286 1.00 49.51 261 TYR B CA 1
ATOM 4321 C C . TYR B 1 264 ? 19.491 107.680 159.281 1.00 46.16 261 TYR B C 1
ATOM 4322 O O . TYR B 1 264 ? 18.825 107.616 158.247 1.00 42.33 261 TYR B O 1
ATOM 4331 N N . GLY B 1 265 ? 18.987 108.097 160.441 1.00 44.35 262 GLY B N 1
ATOM 4332 C CA . GLY B 1 265 ? 17.606 108.534 160.561 1.00 41.47 262 GLY B CA 1
ATOM 4333 C C . GLY B 1 265 ? 16.591 107.400 160.608 1.00 40.26 262 GLY B C 1
ATOM 4334 O O . GLY B 1 265 ? 15.417 107.603 160.295 1.00 35.54 262 GLY B O 1
ATOM 4335 N N . VAL B 1 266 ? 17.041 106.204 160.991 1.00 38.13 263 VAL B N 1
ATOM 4336 C CA . VAL B 1 266 ? 16.163 105.035 161.035 1.00 36.29 263 VAL B CA 1
ATOM 4337 C C . VAL B 1 266 ? 15.608 104.800 162.437 1.00 34.33 263 VAL B C 1
ATOM 4338 O O . VAL B 1 266 ? 16.361 104.576 163.385 1.00 36.48 263 VAL B O 1
ATOM 4342 N N . TYR B 1 267 ? 14.284 104.866 162.569 1.00 35.46 264 TYR B N 1
ATOM 4343 C CA . TYR B 1 267 ? 13.634 104.731 163.875 1.00 33.01 264 TYR B CA 1
ATOM 4344 C C . TYR B 1 267 ? 12.551 103.675 163.888 1.00 30.18 264 TYR B C 1
ATOM 4345 O O . TYR B 1 267 ? 11.384 104.000 163.717 1.00 30.36 264 TYR B O 1
ATOM 4354 N N . PRO B 1 268 ? 12.928 102.404 164.116 1.00 32.69 265 PRO B N 1
ATOM 4355 C CA . PRO B 1 268 ? 11.903 101.368 164.291 1.00 31.29 265 PRO B CA 1
ATOM 4356 C C . PRO B 1 268 ? 11.380 101.341 165.726 1.00 27.29 265 PRO B C 1
ATOM 4357 O O . PRO B 1 268 ? 12.165 101.200 166.663 1.00 30.27 265 PRO B O 1
ATOM 4361 N N . VAL B 1 269 ? 10.066 101.494 165.886 1.00 25.63 266 VAL B N 1
ATOM 4362 C CA . VAL B 1 269 ? 9.458 101.717 167.196 1.00 24.98 266 VAL B CA 1
ATOM 4363 C C . VAL B 1 269 ? 8.242 100.836 167.452 1.00 28.75 266 VAL B C 1
ATOM 4364 O O . VAL B 1 269 ? 7.246 100.905 166.731 1.00 24.07 266 VAL B O 1
ATOM 4368 N N . ALA B 1 270 ? 8.323 100.021 168.502 1.00 25.37 267 ALA B N 1
ATOM 4369 C CA . ALA B 1 270 ? 7.217 99.169 168.900 1.00 21.51 267 ALA B CA 1
ATOM 4370 C C . ALA B 1 270 ? 6.194 99.934 169.694 1.00 24.63 267 ALA B C 1
ATOM 4371 O O . ALA B 1 270 ? 6.531 100.826 170.474 1.00 28.10 267 ALA B O 1
ATOM 4373 N N . VAL B 1 271 ? 4.935 99.579 169.500 1.00 25.62 268 VAL B N 1
ATOM 4374 C CA . VAL B 1 271 ? 3.861 100.116 170.300 1.00 24.10 268 VAL B CA 1
ATOM 4375 C C . VAL B 1 271 ? 3.498 99.055 171.331 1.00 31.13 268 VAL B C 1
ATOM 4376 O O . VAL B 1 271 ? 3.034 97.973 170.973 1.00 28.79 268 VAL B O 1
ATOM 4380 N N . GLY B 1 272 ? 3.753 99.360 172.600 1.00 33.58 269 GLY B N 1
ATOM 4381 C CA . GLY B 1 272 ? 3.573 98.403 173.685 1.00 31.40 269 GLY B CA 1
ATOM 4382 C C . GLY B 1 272 ? 4.457 98.826 174.847 1.00 35.67 269 GLY B C 1
ATOM 4383 O O . GLY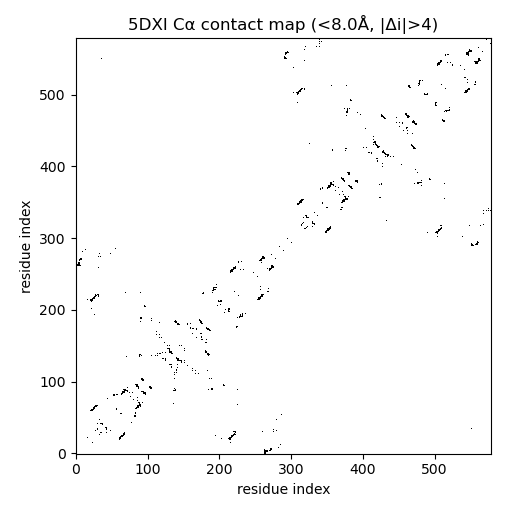 B 1 272 ? 5.153 99.837 174.758 1.00 34.31 269 GLY B O 1
ATOM 4384 N N . PRO B 1 273 ? 4.458 98.048 175.937 1.00 38.02 270 PRO B N 1
ATOM 4385 C CA . PRO B 1 273 ? 5.240 98.429 177.121 1.00 39.87 270 PRO B CA 1
ATOM 4386 C C . PRO B 1 273 ? 6.737 98.234 176.912 1.00 38.39 270 PRO B C 1
ATOM 4387 O O . PRO B 1 273 ? 7.136 97.582 175.957 1.00 39.72 270 PRO B O 1
ATOM 4391 N N . ALA B 1 274 ? 7.549 98.817 177.783 1.00 39.23 271 ALA B N 1
ATOM 4392 C CA . ALA B 1 274 ? 9.005 98.706 177.706 1.00 39.71 271 ALA B CA 1
ATOM 4393 C C . ALA B 1 274 ? 9.469 97.244 177.734 1.00 41.85 271 ALA B C 1
ATOM 4394 O O . ALA B 1 274 ? 10.521 96.901 177.190 1.00 42.39 271 ALA B O 1
ATOM 4396 N N . SER B 1 275 ? 8.697 96.396 178.399 1.00 42.31 272 SER B N 1
ATOM 4397 C CA . SER B 1 275 ? 9.082 94.996 178.589 1.00 45.88 272 SER B CA 1
ATOM 4398 C C . SER B 1 275 ? 8.733 94.127 177.384 1.00 46.48 272 SER B C 1
ATOM 4399 O O . SER B 1 275 ? 9.133 92.960 177.313 1.00 44.83 272 SER B O 1
ATOM 4402 N N . LYS B 1 276 ? 7.965 94.689 176.454 1.00 45.89 273 LYS B N 1
ATOM 4403 C CA . LYS B 1 276 ? 7.588 93.977 175.232 1.00 42.31 273 LYS B CA 1
ATOM 4404 C C . LYS B 1 276 ? 8.857 93.561 174.514 1.00 42.93 273 LYS B C 1
ATOM 4405 O O . LYS B 1 276 ? 9.765 94.365 174.342 1.00 47.42 273 LYS B O 1
ATOM 4411 N N . LYS B 1 277 ? 8.947 92.293 174.147 1.00 43.00 274 LYS B N 1
ATOM 4412 C CA . LYS B 1 277 ? 10.096 91.802 173.397 1.00 45.50 274 LYS B CA 1
ATOM 4413 C C . LYS B 1 277 ? 9.974 92.228 171.938 1.00 39.17 274 LYS B C 1
ATOM 4414 O O . LYS B 1 277 ? 8.934 92.039 171.319 1.00 40.97 274 LYS B O 1
ATOM 4420 N N . THR B 1 278 ? 11.036 92.814 171.401 1.00 34.73 275 THR B N 1
ATOM 4421 C CA . THR B 1 278 ? 10.983 93.415 170.080 1.00 34.71 275 THR B CA 1
ATOM 4422 C C . THR B 1 278 ? 12.401 93.669 169.620 1.00 33.85 275 THR B C 1
ATOM 4423 O O . THR B 1 278 ? 13.313 93.781 170.444 1.00 33.51 275 THR B O 1
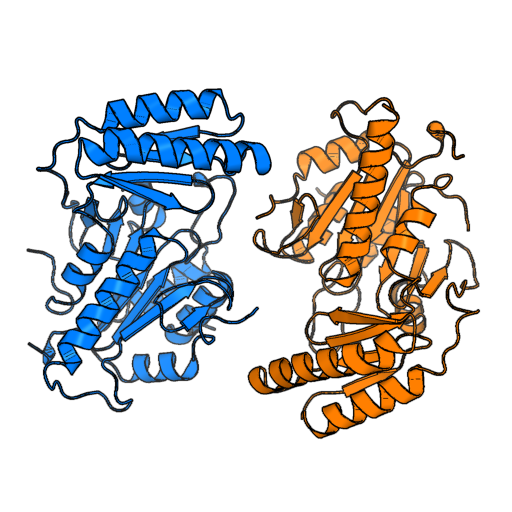ATOM 4427 N N . VAL B 1 279 ? 12.600 93.749 168.311 1.00 31.72 276 VAL B N 1
ATOM 4428 C CA . VAL B 1 279 ? 13.895 94.150 167.800 1.00 31.88 276 VAL B CA 1
ATOM 4429 C C . VAL B 1 279 ? 13.863 95.658 167.497 1.00 32.99 276 VAL B C 1
ATOM 4430 O O . VAL B 1 279 ? 14.857 96.233 167.046 1.00 31.83 276 VAL B O 1
ATOM 4434 N N . ALA B 1 280 ? 12.728 96.300 167.770 1.00 32.64 277 ALA B N 1
ATOM 4435 C CA . ALA B 1 280 ? 12.654 97.766 167.653 1.00 32.46 277 ALA B CA 1
ATOM 4436 C C . ALA B 1 280 ? 13.603 98.407 168.662 1.00 34.63 277 ALA B C 1
ATOM 4437 O O . ALA B 1 280 ? 13.933 97.794 169.686 1.00 36.27 277 ALA B O 1
ATOM 4439 N N . ILE B 1 281 ? 14.029 99.637 168.379 1.00 35.72 278 ILE B N 1
ATOM 4440 C CA . ILE B 1 281 ? 15.017 100.324 169.220 1.00 36.29 278 ILE B CA 1
ATOM 4441 C C . ILE B 1 281 ? 14.390 101.146 170.343 1.00 37.29 278 ILE B C 1
ATOM 4442 O O . ILE B 1 281 ? 15.084 101.605 171.249 1.00 39.82 278 ILE B O 1
ATOM 4447 N N . ALA B 1 282 ? 13.079 101.346 170.271 1.00 34.60 279 ALA B N 1
ATOM 4448 C CA . ALA B 1 282 ? 12.382 102.150 171.261 1.00 32.57 279 ALA B CA 1
ATOM 4449 C C . ALA B 1 282 ? 10.919 101.764 171.255 1.00 31.51 279 ALA B C 1
ATOM 4450 O O . ALA B 1 282 ? 10.458 101.076 170.339 1.00 27.57 279 ALA B O 1
ATOM 4452 N N . HIS B 1 283 ? 10.188 102.197 172.273 1.00 28.27 280 HIS B N 1
ATOM 4453 C CA . HIS B 1 283 ? 8.763 101.912 172.320 1.00 29.67 280 HIS B CA 1
ATOM 4454 C C . HIS B 1 283 ? 7.929 103.150 172.644 1.00 31.54 280 HIS B C 1
ATOM 4455 O O . HIS B 1 283 ? 8.428 104.146 173.180 1.00 30.33 280 HIS B O 1
ATOM 4462 N N . LEU B 1 284 ? 6.645 103.060 172.324 1.00 29.61 281 LEU B N 1
ATOM 4463 C CA . LEU B 1 284 ? 5.638 103.997 172.808 1.00 29.63 281 LEU B CA 1
ATOM 4464 C C . LEU B 1 284 ? 4.540 103.113 173.344 1.00 30.90 281 LEU B C 1
ATOM 4465 O O . LEU B 1 284 ? 4.235 102.091 172.730 1.00 25.96 281 LEU B O 1
ATOM 4470 N N . ASN B 1 285 ? 3.961 103.479 174.484 1.00 29.98 282 ASN B N 1
ATOM 4471 C CA . ASN B 1 285 ? 3.066 102.571 175.194 1.00 31.90 282 ASN B CA 1
ATOM 4472 C C . ASN B 1 285 ? 1.793 102.221 174.427 1.00 32.05 282 ASN B C 1
ATOM 4473 O O . ASN B 1 285 ? 1.397 101.059 174.368 1.00 31.59 282 ASN B O 1
ATOM 4478 N N . GLU B 1 286 ? 1.161 103.221 173.825 1.00 29.05 283 GLU B N 1
ATOM 4479 C CA . GLU B 1 286 ? -0.141 103.029 173.194 1.00 28.37 283 GLU B CA 1
ATOM 4480 C C . GLU B 1 286 ? -0.344 103.972 172.014 1.00 28.03 283 GLU B C 1
ATOM 4481 O O . GLU B 1 286 ? 0.422 104.928 171.854 1.00 28.26 283 GLU B O 1
ATOM 4487 N N . PRO B 1 287 ? -1.386 103.715 171.202 1.00 25.89 284 PRO B N 1
ATOM 4488 C CA . PRO B 1 287 ? -1.706 104.634 170.105 1.00 26.48 284 PRO B CA 1
ATOM 4489 C C . PRO B 1 287 ? -1.833 106.087 170.574 1.00 27.20 284 PRO B C 1
ATOM 4490 O O . PRO B 1 287 ? -1.414 106.982 169.849 1.00 25.98 284 PRO B O 1
ATOM 4494 N N . ARG B 1 288 ? -2.347 106.304 171.782 1.00 30.42 285 ARG B N 1
ATOM 4495 C CA . ARG B 1 288 ? -2.432 107.664 172.325 1.00 28.52 285 ARG B CA 1
ATOM 4496 C C . ARG B 1 288 ? -1.090 108.382 172.208 1.00 31.15 285 ARG B C 1
ATOM 4497 O O . ARG B 1 288 ? -1.034 109.487 171.658 1.00 31.86 285 ARG B O 1
ATOM 4505 N N . GLN B 1 289 ? -0.011 107.761 172.679 1.00 27.98 286 GLN B N 1
ATOM 4506 C CA . GLN B 1 289 ? 1.326 108.368 172.566 1.00 29.65 286 GLN B CA 1
ATOM 4507 C C . GLN B 1 289 ? 1.842 108.430 171.132 1.00 28.57 286 GLN B C 1
ATOM 4508 O O . GLN B 1 289 ? 2.666 109.286 170.796 1.00 28.12 286 GLN B O 1
ATOM 4514 N N . VAL B 1 290 ? 1.405 107.489 170.303 1.00 26.82 287 VAL B N 1
ATOM 4515 C CA . VAL B 1 290 ? 1.768 107.529 168.892 1.00 22.66 287 VAL B CA 1
ATOM 4516 C C . VAL B 1 290 ? 1.246 108.803 168.245 1.00 22.86 287 VAL B C 1
ATOM 4517 O O . VAL B 1 290 ? 2.004 109.525 167.607 1.00 22.32 287 VAL B O 1
ATOM 4521 N N . LEU B 1 291 ? -0.036 109.089 168.440 1.00 22.46 288 LEU B N 1
ATOM 4522 C CA . LEU B 1 291 ? -0.650 110.260 167.818 1.00 29.29 288 LEU B CA 1
ATOM 4523 C C . LEU B 1 291 ? -0.065 111.552 168.407 1.00 28.09 288 LEU B C 1
ATOM 4524 O O . LEU B 1 291 ? 0.107 112.544 167.682 1.00 26.32 288 LEU B O 1
ATOM 4529 N N . GLU B 1 292 ? 0.259 111.535 169.704 1.00 27.51 289 GLU B N 1
ATOM 4530 C CA . GLU B 1 292 ? 0.968 112.656 170.337 1.00 29.24 289 GLU B CA 1
ATOM 4531 C C . GLU B 1 292 ? 2.292 112.919 169.628 1.00 29.07 289 GLU B C 1
ATOM 4532 O O . GLU B 1 292 ? 2.659 114.063 169.358 1.00 26.64 289 GLU B O 1
ATOM 4538 N N . THR B 1 293 ? 3.018 111.842 169.368 1.00 29.07 290 THR B N 1
ATOM 4539 C CA . THR B 1 293 ? 4.319 111.901 168.707 1.00 25.54 290 THR B CA 1
ATOM 4540 C C . THR B 1 293 ? 4.183 112.419 167.272 1.00 26.30 290 THR B C 1
ATOM 4541 O O . THR B 1 293 ? 4.917 113.318 166.859 1.00 27.14 290 THR B O 1
ATOM 4545 N N . LEU B 1 294 ? 3.212 111.885 166.540 1.00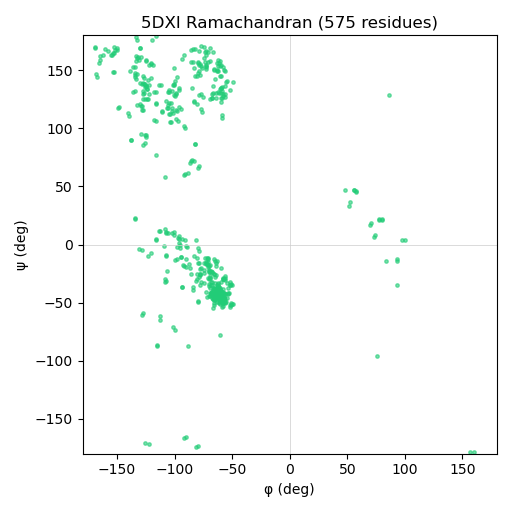 22.83 291 LEU B N 1
ATOM 4546 C CA . LEU B 1 294 ? 2.993 112.300 165.164 1.00 25.74 291 LEU B CA 1
ATOM 4547 C C . LEU B 1 294 ? 2.508 113.761 165.080 1.00 25.70 291 LEU B C 1
ATOM 4548 O O . LEU B 1 294 ? 2.924 114.502 164.193 1.00 26.19 291 LEU B O 1
ATOM 4553 N N . GLY B 1 295 ? 1.626 114.151 166.002 1.00 25.73 292 GLY B N 1
ATOM 4554 C CA . GLY B 1 295 ? 1.173 115.533 166.120 1.00 25.28 292 GLY B CA 1
ATOM 4555 C C . GLY B 1 295 ? 2.312 116.519 166.316 1.00 30.91 292 GLY B C 1
ATOM 4556 O O . GLY B 1 295 ? 2.304 117.622 165.741 1.00 29.84 292 GLY B O 1
ATOM 4557 N N . LEU B 1 296 ? 3.274 116.148 167.158 1.00 27.86 293 LEU B N 1
ATOM 4558 C CA . LEU B 1 296 ? 4.483 116.952 167.348 1.00 27.11 293 LEU B CA 1
ATOM 4559 C C . LEU B 1 296 ? 5.287 117.147 166.065 1.00 28.49 293 LEU B C 1
ATOM 4560 O O . LEU B 1 296 ? 5.680 118.257 165.725 1.00 28.46 293 LEU B O 1
ATOM 4565 N N . LEU B 1 297 ? 5.540 116.067 165.341 1.00 29.55 294 LEU B N 1
ATOM 4566 C CA . LEU B 1 297 ? 6.230 116.164 164.056 1.00 25.96 294 LEU B CA 1
ATOM 4567 C C . LEU B 1 297 ? 5.425 116.983 163.068 1.00 25.14 294 LEU B C 1
ATOM 4568 O O . LEU B 1 297 ? 5.985 117.652 162.218 1.00 26.95 294 LEU B O 1
ATOM 4573 N N . ALA B 1 298 ? 4.102 116.878 163.154 1.00 25.83 295 ALA B N 1
ATOM 4574 C CA . ALA B 1 298 ? 3.225 117.573 162.229 1.00 27.07 295 ALA B CA 1
ATOM 4575 C C . ALA B 1 298 ? 3.248 119.070 162.517 1.00 30.37 295 ALA B C 1
ATOM 4576 O O . ALA B 1 298 ? 2.808 119.876 161.694 1.00 31.60 295 ALA B O 1
ATOM 4578 N N . GLY B 1 299 ? 3.778 119.428 163.685 1.00 30.46 296 GLY B N 1
ATOM 4579 C CA . GLY B 1 299 ? 3.785 120.803 164.148 1.00 29.08 296 GLY B CA 1
ATOM 4580 C C . GLY B 1 299 ? 2.442 121.183 164.749 1.00 34.74 296 GLY B C 1
ATOM 4581 O O . GLY B 1 299 ? 2.120 122.366 164.834 1.00 28.64 296 GLY B O 1
ATOM 4582 N N . LEU B 1 300 ? 1.654 120.190 165.169 1.00 29.59 297 LEU B N 1
ATOM 4583 C CA . LEU B 1 300 ? 0.318 120.474 165.678 1.00 30.11 297 LEU B CA 1
ATOM 4584 C C . LEU B 1 300 ? 0.339 120.668 167.192 1.00 36.46 297 LEU B C 1
ATOM 4585 O O . LEU B 1 300 ? -0.336 119.969 167.937 1.00 34.15 297 LEU B O 1
ATOM 4590 N N . VAL B 1 301 ? 1.112 121.653 167.629 1.00 36.72 298 VAL B N 1
ATOM 4591 C CA . VAL B 1 301 ? 1.218 121.963 169.040 1.00 42.00 298 VAL B CA 1
ATOM 4592 C C . VAL B 1 301 ? 1.078 123.468 169.159 1.00 42.17 298 VAL B C 1
ATOM 4593 O O . VAL B 1 301 ? 1.290 124.201 168.178 1.00 42.51 298 VAL B O 1
ATOM 4597 N N . SER B 1 302 ? 0.696 123.927 170.340 1.00 42.43 299 SER B N 1
ATOM 4598 C CA . SER B 1 302 ? 0.558 125.366 170.586 1.00 48.81 299 SER B CA 1
ATOM 4599 C C . SER B 1 302 ? 0.572 125.667 172.086 1.00 48.44 299 SER B C 1
ATOM 4600 O O . SER B 1 302 ? 0.757 126.820 172.487 1.00 54.03 299 SER B O 1
#

InterPro domains:
  IPR001830 Glycosyl transferase, family 20 [PF00982] (119-523)
  IPR001830 Glycosyl transferase, family 20 [PTHR10788] (27-826)
  IPR001830 Glycosyl transferase, family 20 [cd03788] (32-523)
  IPR003337 Trehalose-phosphatase [PF02358] (557-780)
  IPR003337 Trehalose-phosphatase [TIGR00685] (551-829)
  IPR006379 HAD-superfamily hydrolase, subfamily IIB [TIGR01484] (555-777)
  IPR023214 HAD superfamily [G3DSA:3.40.50.1000] (557-775)
  IPR036412 HAD-like superfamily [SSF56784] (554-829)

Radius of gyration: 27.14 Å; Cα contacts (8 Å, |Δi|>4): 1082; chains: 2; bounding box: 53×55×78 Å

Organism: Candida albicans (strain SC5314 / ATCC MYA-2876) (NCBI:txid237561)

Sequence (579 aa):
SNAYTPALNRPLLLNNYKESQRRLFLFDYDGTLTPIVQDPAAAIPSDKLNRILDVLSSDPKNQIWIISGRDQAFLEKWMGNKNVGLSAEHGCFMKDIGSKEWVNLAASFDMSWQEKVDDIFKYYTEKTPGSNIERKKVALTWHYRRADPDLGNFQAEKCMKELNDTVAKEYDVEVMAGKANIEVRPKFVNKGEIVKRLVLHPHGAKQEPIEELPDFMLCLGDDLTDEDMFNSLNEINKKWKGDNRPTNKFGSYGVYPVAVGPASKKTVAIAHLNEPRQVLETLGLLAGLVYTPALNRPLLLNNYKESQRRLFLFDYDGTLTPIVQDPAAAIPSDKLNRILDVLSSDPKNQIWIISGRDQAFLEKWMGNKNVGLSAEHGCFMKDIGSKEWVNLAASFDMSWQEKVDDIFKYYTEKTPGSNIERKKVALTWHYRRADPDLGNFQAEKCMKELNDTVAKEYDVEVMAGKANIEVRPKFVNKGEIVKRLVLHPHGAKQDIPIEELPDFMLCLGDDLTDEDMFNSLNEINKKWKGDNRPTNKFGSYGVYPVAVGPASKKTVAIAHLNEPRQVLETLGLLAGLVS

Nearest PDB structures (foldseek):
  5dxi-assembly1_A  TM=1.003E+00  e=4.292E-64  Candida albicans SC5314
  5dxi-assembly2_B  TM=9.975E-01  e=1.569E-59  Candida albicans SC5314
  5dx9-assembly1_A  TM=9.100E-01  e=6.175E-34  Cryptococcus neoformans
  5dxo-assembly2_B  TM=7.090E-01  e=8.118E-38  Aspergillus fumigatus Af293
  5gvx-assembly1_A  TM=7.420E-01  e=4.017E-18  Mycobacterium tuberculosis H37Rv

Foldseek 3Di:
DPFDFAADPLVVLLVLLVVFQAEEEAEEQEQALFDHDDDPLPRAHDVLSLVLQQLQLVPLSYAYEHAYLAAPVSCCVRPVVGQHWYHYNFFQWTAHSPDDDIDGNCVPPDQPLVVVLVVLLVVLPVVWPQWDWDDHPFKIKIARPRTDPVSLVVSVVVSLVVCCVPSVVVAQWDWFDKDRMTMIGHNPGGVLVVLCQCQVDFRHDDGVDDVRGGQAYAYEEEIPSSLSNQVSLVVVQVVCVVPPHDHPPVRGSNGFYEYADDSHDDGSGNHYHHGSVVSSVSSCSSSVHD/DFAADPLVVLQVLLVVWQAEEEAEEQEQALFYDDDDPLPRAHDPLSVVLQQLQLVPVSYAYEHAYLAAPVSCCVRPVPGQHWYHYNFFQWTGAGPGPDIDGPCVVPDQPCVVVLVVLLVVLPVVWPQWDWDDHPFKIKIARPGTDVVSLVVSQVVSLVVCCVPVVVVAQWDFFDWDRMTMIGHNPGHVLVVLCQQQCDQRSDPPVPDPVRGGQAYAYEDAIPSSLSNQVSLVVVQVVCVVVVPDHDPVRGSNGFYEYADDRPDDGSGNHYHHTSVVSSVSSCVSSVVDD

Solvent-accessible surface area: 26801 Å² total; per-residue (Å²): 100,130,64,118,9,93,73,17,83,68,90,59,0,40,76,3,12,126,104,7,111,49,9,5,0,0,0,6,1,35,2,0,2,9,79,55,50,63,60,47,70,57,3,81,13,49,108,64,0,48,100,0,1,93,59,1,14,79,44,121,94,4,40,1,9,0,0,1,12,26,38,18,73,24,1,71,148,72,2,28,140,45,79,8,0,1,0,0,0,8,0,0,6,3,25,18,55,49,30,175,128,34,81,56,28,0,76,110,70,89,58,64,3,35,113,87,0,8,87,20,0,112,132,13,37,145,107,0,98,41,13,64,27,48,128,23,141,6,0,7,1,0,39,30,69,139,10,83,89,114,63,0,85,110,6,6,106,92,0,39,123,61,0,58,66,67,4,30,154,110,27,92,8,66,14,10,48,17,84,23,17,1,15,0,4,6,88,118,5,32,1,4,46,0,0,91,103,14,0,85,24,59,42,48,51,99,41,209,116,86,135,74,24,1,30,0,0,0,0,2,0,7,31,87,12,0,25,45,0,0,63,18,0,53,120,12,39,151,129,18,129,59,73,144,32,105,71,53,150,64,57,37,15,0,16,20,4,0,0,4,8,80,28,48,43,148,7,58,7,103,6,12,6,81,45,16,132,32,0,17,66,2,0,0,57,4,13,64,45,140,107,11,73,50,13,80,77,92,65,0,39,82,3,12,133,79,5,93,63,8,6,0,0,0,7,1,35,2,0,1,8,80,69,59,97,68,58,70,58,4,81,11,50,129,107,0,48,144,2,1,58,30,2,16,84,42,121,86,4,38,1,10,0,0,0,12,29,36,17,75,26,1,64,143,78,3,29,152,37,77,10,0,4,0,0,0,6,0,0,6,8,29,22,54,64,49,181,141,48,82,57,36,0,77,110,78,91,52,56,3,43,125,73,0,20,93,24,0,106,119,7,40,156,98,0,96,42,13,77,27,50,129,26,137,6,0,6,1,0,36,34,86,146,8,80,97,116,59,1,94,118,14,7,116,80,0,43,130,63,0,57,68,68,4,30,158,115,30,97,7,62,11,10,41,16,76,23,16,1,15,0,4,4,101,120,5,31,1,3,52,0,0,93,102,17,0,48,32,44,42,49,48,63,163,182,36,54,85,129,67,9,0,30,0,0,0,0,0,0,3,31,87,11,0,24,43,0,1,67,13,0,47,115,5,48,162,118,13,103,64,92,113,25,103,51,50,146,66,52,39,8,0,16,16,2,0,0,3,8,56,24,81,53,193,35,67,9,85,6,10,9,78,39,14,142,33,0,16,72,1,0,5,47,6,18,49,84,101,168

Secondary structure (DSSP, 8-state):
---SSPBP-HHHHHHHHHH-SSEEEEE--BTTTB---SSGGG-PPPHHHHHHHHHHHHSTTEEEEEE-SS-HHHHHHHHTTSS-EEEETTTTEEE-SS-SS-EETTTTS--THHHHHHHHHHHHHHTSTT-EEEE-SS-EEEE-TTS-HHHHHHHHHHHHHHHHHTHHHHS-EEEEEETTEEEEEETT--HHHHHHHHHSSSTTPPP--GGGS-SEEEEEE-SHHHHHHHHHHHHHHHHHHHTTPPP-TTSS-SEEEEEES-TT---SSSEEESSHHHHHHHHHHHHT--/--PBP-HHHHHHHHHH-SSEEEEE--BTTTB---SSGGG-PPPHHHHHHHHHHHHSTTEEEEEE-SS-HHHHHHHHTTSS-EEEETTTTEEE-TT-SS-EETTTTS--THHHHHHHHHHHHHHHSTT-EEEE-SS-EEEE-TTS-HHHHHHHHHHHHHHHHHTHHHHSSEEEEEETTEEEEEETT--HHHHHHHHHSS-TT------GGGS-SEEEEEE-SHHHHHHHHHHHHHHHHHHHTTPPP-TTSS-SEEEEEES-TTS--SSSEEESSHHHHHHHHHHHHT---

GO terms:
  GO:0004805 trehalose-phosphatase activity (F, IMP)
  GO:0034599 cellular response to oxidative stress (P, IMP)
  GO:0034605 cellular response to heat (P, IMP)
  GO:0036170 filamentous growth of a population of unicellular organisms in response to starvation (P, IMP)
  GO:0030447 filamentous growth (P, IMP)
  GO:0060257 negative regulation of flocculation (P, IMP)
  GO:0005992 trehalose biosynthetic process (P, IMP)
  GO:0071470 cellular response to osmotic stress (P, IMP)
  GO:0009267 cellular response to starvation (P, IMP)

B-factor: mean 38.94, std 10.79, range [18.31, 84.17]